Protein AF-0000000078822669 (afdb_homodimer)

Structure (mmCIF, N/CA/C/O backbone):
data_AF-0000000078822669-model_v1
#
loop_
_entity.id
_entity.type
_entity.pdbx_description
1 polymer 'Pyrroline-5-carboxylate reductase'
#
loop_
_atom_site.group_PDB
_atom_site.id
_atom_site.type_symbol
_atom_site.label_atom_id
_atom_site.label_alt_id
_atom_site.label_comp_id
_atom_site.label_asym_id
_atom_site.label_entity_id
_atom_site.label_seq_id
_atom_site.pdbx_PDB_ins_code
_atom_site.Cartn_x
_atom_site.Cartn_y
_atom_site.Cartn_z
_atom_site.occupancy
_atom_site.B_iso_or_equiv
_atom_site.auth_seq_id
_atom_site.auth_comp_id
_atom_site.auth_asym_id
_atom_site.auth_atom_id
_atom_site.pdbx_PDB_model_num
ATOM 1 N N . MET A 1 1 ? 21.281 -19.703 -20.344 1 90.88 1 MET A N 1
ATOM 2 C CA . MET A 1 1 ? 20.016 -20.391 -20.094 1 90.88 1 MET A CA 1
ATOM 3 C C . MET A 1 1 ? 18.938 -19.891 -21.047 1 90.88 1 MET A C 1
ATOM 5 O O . MET A 1 1 ? 18.734 -18.688 -21.203 1 90.88 1 MET A O 1
ATOM 9 N N . LYS A 1 2 ? 18.359 -20.797 -21.844 1 96.5 2 LYS A N 1
ATOM 10 C CA . LYS A 1 2 ? 17.312 -20.469 -22.797 1 96.5 2 LYS A CA 1
ATOM 11 C C . LYS A 1 2 ? 15.93 -20.688 -22.188 1 96.5 2 LYS A C 1
ATOM 13 O O . LYS A 1 2 ? 15.664 -21.75 -21.609 1 96.5 2 LYS A O 1
ATOM 18 N N . ILE A 1 3 ? 15.086 -19.625 -22.312 1 98 3 ILE A N 1
ATOM 19 C CA . ILE A 1 3 ? 13.758 -19.688 -21.703 1 98 3 ILE A CA 1
ATOM 20 C C . ILE A 1 3 ? 12.695 -19.547 -22.797 1 98 3 ILE A C 1
ATOM 22 O O . ILE A 1 3 ? 12.797 -18.688 -23.672 1 98 3 ILE A O 1
ATOM 26 N N . SER A 1 4 ? 11.773 -20.422 -22.766 1 98.12 4 SER A N 1
ATOM 27 C CA . SER A 1 4 ? 10.633 -20.312 -23.672 1 98.12 4 SER A CA 1
ATOM 28 C C . SER A 1 4 ? 9.32 -20.172 -22.906 1 98.12 4 SER A C 1
ATOM 30 O O . SER A 1 4 ? 9.016 -21.016 -22.047 1 98.12 4 SER A O 1
ATOM 32 N N . PHE A 1 5 ? 8.57 -19.141 -23.219 1 98.31 5 PHE A N 1
ATOM 33 C CA . PHE A 1 5 ? 7.23 -18.969 -22.672 1 98.31 5 PHE A CA 1
ATOM 34 C C . PHE A 1 5 ? 6.18 -19.484 -23.656 1 98.31 5 PHE A C 1
ATOM 36 O O . PHE A 1 5 ? 6.285 -19.25 -24.859 1 98.31 5 PHE A O 1
ATOM 43 N N . ILE A 1 6 ? 5.285 -20.234 -23.156 1 98.06 6 ILE A N 1
ATOM 44 C CA . ILE A 1 6 ? 4.105 -20.562 -23.953 1 98.06 6 ILE A CA 1
ATOM 45 C C . ILE A 1 6 ? 2.92 -19.719 -23.484 1 98.06 6 ILE A C 1
ATOM 47 O O . ILE A 1 6 ? 2.379 -19.922 -22.406 1 98.06 6 ILE A O 1
ATOM 51 N N . GLY A 1 7 ? 2.463 -18.844 -24.344 1 96.88 7 GLY A N 1
ATOM 52 C CA . GLY A 1 7 ? 1.544 -17.766 -23.984 1 96.88 7 GLY A CA 1
ATOM 53 C C . GLY A 1 7 ? 2.236 -16.438 -23.734 1 96.88 7 GLY A C 1
ATOM 54 O O . GLY A 1 7 ? 3.145 -16.359 -22.906 1 96.88 7 GLY A O 1
ATOM 55 N N . GLY A 1 8 ? 1.838 -15.461 -24.406 1 96.19 8 GLY A N 1
ATOM 56 C CA . GLY A 1 8 ? 2.43 -14.133 -24.281 1 96.19 8 GLY A CA 1
ATOM 57 C C . GLY A 1 8 ? 1.521 -13.141 -23.578 1 96.19 8 GLY A C 1
ATOM 58 O O . GLY A 1 8 ? 1.47 -11.969 -23.953 1 96.19 8 GLY A O 1
ATOM 59 N N . GLY A 1 9 ? 0.789 -13.617 -22.578 1 93.56 9 GLY A N 1
ATOM 60 C CA . GLY A 1 9 ? -0.145 -12.75 -21.891 1 93.56 9 GLY A CA 1
ATOM 61 C C . GLY A 1 9 ? 0.529 -11.828 -20.891 1 93.56 9 GLY A C 1
ATOM 62 O O . GLY A 1 9 ? 1.743 -11.625 -20.938 1 93.56 9 GLY A O 1
ATOM 63 N N . ASN A 1 10 ? -0.229 -11.258 -19.984 1 91 10 ASN A N 1
ATOM 64 C CA . ASN A 1 10 ? 0.223 -10.211 -19.062 1 91 10 ASN A CA 1
ATOM 65 C C . ASN A 1 10 ? 1.323 -10.727 -18.141 1 91 10 ASN A C 1
ATOM 67 O O . ASN A 1 10 ? 2.307 -10.023 -17.891 1 91 10 ASN A O 1
ATOM 71 N N . MET A 1 11 ? 1.108 -11.914 -17.594 1 94.12 11 MET A N 1
ATOM 72 C CA . MET A 1 11 ? 2.086 -12.414 -16.641 1 94.12 11 MET A CA 1
ATOM 73 C C . MET A 1 11 ? 3.406 -12.75 -17.328 1 94.12 11 MET A C 1
ATOM 75 O O . MET A 1 11 ? 4.48 -12.469 -16.781 1 94.12 11 MET A O 1
ATOM 79 N N . ALA A 1 12 ? 3.312 -13.406 -18.5 1 96.69 12 ALA A N 1
ATOM 80 C CA . ALA A 1 12 ? 4.527 -13.648 -19.281 1 96.69 12 ALA A CA 1
ATOM 81 C C . ALA A 1 12 ? 5.266 -12.336 -19.562 1 96.69 12 ALA A C 1
ATOM 83 O O . ALA A 1 12 ? 6.477 -12.242 -19.344 1 96.69 12 ALA A O 1
ATOM 84 N N . ARG A 1 13 ? 4.539 -11.352 -19.984 1 96.25 13 ARG A N 1
ATOM 85 C CA . ARG A 1 13 ? 5.113 -10.039 -20.297 1 96.25 13 ARG A CA 1
ATOM 86 C C . ARG A 1 13 ? 5.777 -9.438 -19.047 1 96.25 13 ARG A C 1
ATOM 88 O O . ARG A 1 13 ? 6.848 -8.836 -19.141 1 96.25 13 ARG A O 1
ATOM 95 N N . ALA A 1 14 ? 5.156 -9.602 -17.938 1 96 14 ALA A N 1
ATOM 96 C CA . ALA A 1 14 ? 5.684 -9.07 -16.688 1 96 14 ALA A CA 1
ATOM 97 C C . ALA A 1 14 ? 7.027 -9.711 -16.344 1 96 14 ALA A C 1
ATOM 99 O O . ALA A 1 14 ? 7.984 -9.016 -15.992 1 96 14 ALA A O 1
ATOM 100 N N . ILE A 1 15 ? 7.031 -10.984 -16.453 1 97.5 15 ILE A N 1
ATOM 101 C CA . ILE A 1 15 ? 8.25 -11.711 -16.109 1 97.5 15 ILE A CA 1
ATOM 102 C C . ILE A 1 15 ? 9.352 -11.367 -17.109 1 97.5 15 ILE A C 1
ATOM 104 O O . ILE A 1 15 ? 10.484 -11.086 -16.719 1 97.5 15 ILE A O 1
ATOM 108 N N . ILE A 1 16 ? 9.016 -11.344 -18.391 1 97.75 16 ILE A N 1
ATOM 109 C CA . ILE A 1 16 ? 9.969 -11 -19.453 1 97.75 16 ILE A CA 1
ATOM 110 C C . ILE A 1 16 ? 10.492 -9.578 -19.219 1 97.75 16 ILE A C 1
ATOM 112 O O . ILE A 1 16 ? 11.695 -9.336 -19.328 1 97.75 16 ILE A O 1
ATOM 116 N N . GLY A 1 17 ? 9.586 -8.68 -18.969 1 96.81 17 GLY A N 1
ATOM 117 C CA . GLY A 1 17 ? 10.008 -7.32 -18.656 1 96.81 17 GLY A CA 1
ATOM 118 C C . GLY A 1 17 ? 10.984 -7.25 -17.5 1 96.81 17 GLY A C 1
ATOM 119 O O . GLY A 1 17 ? 11.961 -6.496 -17.547 1 96.81 17 GLY A O 1
ATOM 120 N N . GLY A 1 18 ? 10.688 -7.984 -16.422 1 96.94 18 GLY A N 1
ATOM 121 C CA . GLY A 1 18 ? 11.609 -8.055 -15.305 1 96.94 18 GLY A CA 1
ATOM 122 C C . GLY A 1 18 ? 12.984 -8.57 -15.695 1 96.94 18 GLY A C 1
ATOM 123 O O . GLY A 1 18 ? 14 -8.047 -15.242 1 96.94 18 GLY A O 1
ATOM 124 N N . LEU A 1 19 ? 12.992 -9.609 -16.484 1 97.44 19 LEU A N 1
ATOM 125 C CA . LEU A 1 19 ? 14.258 -10.164 -16.969 1 97.44 19 LEU A CA 1
ATOM 126 C C . LEU A 1 19 ? 15.031 -9.125 -17.766 1 97.44 19 LEU A C 1
ATOM 128 O O . LEU A 1 19 ? 16.25 -8.984 -17.609 1 97.44 19 LEU A O 1
ATOM 132 N N . LYS A 1 20 ? 14.32 -8.445 -18.625 1 97.31 20 LYS A N 1
ATOM 133 C CA . LYS A 1 20 ? 14.945 -7.395 -19.422 1 97.31 20 LYS A CA 1
ATOM 134 C C . LYS A 1 20 ? 15.586 -6.332 -18.531 1 97.31 20 LYS A C 1
ATOM 136 O O . LYS A 1 20 ? 16.734 -5.934 -18.75 1 97.31 20 LYS A O 1
ATOM 141 N N . GLN A 1 21 ? 14.93 -5.957 -17.547 1 95.56 21 GLN A N 1
ATOM 142 C CA . GLN A 1 21 ? 15.406 -4.93 -16.641 1 95.56 21 GLN A CA 1
ATOM 143 C C . GLN A 1 21 ? 16.641 -5.402 -15.875 1 95.56 21 GLN A C 1
ATOM 145 O O . GLN A 1 21 ? 17.516 -4.602 -15.547 1 95.56 21 GLN A O 1
ATOM 150 N N . LYS A 1 22 ? 16.672 -6.637 -15.656 1 95.38 22 LYS A N 1
ATOM 151 C CA . LYS A 1 22 ? 17.797 -7.199 -14.914 1 95.38 22 LYS A CA 1
ATOM 152 C C . LYS A 1 22 ? 18.984 -7.48 -15.836 1 95.38 22 LYS A C 1
ATOM 154 O O . LYS A 1 22 ? 20 -8.023 -15.406 1 95.38 22 LYS A O 1
ATOM 159 N N . GLY A 1 23 ? 18.844 -7.254 -17.141 1 95.06 23 GLY A N 1
ATOM 160 C CA . GLY A 1 23 ? 19.938 -7.348 -18.078 1 95.06 23 GLY A CA 1
ATOM 161 C C . GLY A 1 23 ? 20.078 -8.719 -18.719 1 95.06 23 GLY A C 1
ATOM 162 O O . GLY A 1 23 ? 21.125 -9.062 -19.266 1 95.06 23 GLY A O 1
ATOM 163 N N . TYR A 1 24 ? 19.047 -9.477 -18.578 1 95.38 24 TYR A N 1
ATOM 164 C CA . TYR A 1 24 ? 19.078 -10.781 -19.234 1 95.38 24 TYR A CA 1
ATOM 165 C C . TYR A 1 24 ? 19.125 -10.633 -20.75 1 95.38 24 TYR A C 1
ATOM 167 O O . TYR A 1 24 ? 18.547 -9.695 -21.297 1 95.38 24 TYR A O 1
ATOM 175 N N . SER A 1 25 ? 19.844 -11.594 -21.406 1 96.38 25 SER A N 1
ATOM 176 C CA . SER A 1 25 ? 19.891 -11.57 -22.859 1 96.38 25 SER A CA 1
ATOM 177 C C . SER A 1 25 ? 18.547 -11.945 -23.469 1 96.38 25 SER A C 1
ATOM 179 O O . SER A 1 25 ? 18.125 -13.102 -23.375 1 96.38 25 SER A O 1
ATOM 181 N N . MET A 1 26 ? 17.953 -11.031 -24.156 1 97 26 MET A N 1
ATOM 182 C CA . MET A 1 26 ? 16.609 -11.219 -24.703 1 97 26 MET A CA 1
ATOM 183 C C . MET A 1 26 ? 16.641 -12.195 -25.875 1 97 26 MET A C 1
ATOM 185 O O . MET A 1 26 ? 15.617 -12.781 -26.234 1 97 26 MET A O 1
ATOM 189 N N . ALA A 1 27 ? 17.844 -12.461 -26.406 1 95.44 27 ALA A N 1
ATOM 190 C CA . ALA A 1 27 ? 18 -13.406 -27.516 1 95.44 27 ALA A CA 1
ATOM 191 C C . ALA A 1 27 ? 17.781 -14.836 -27.047 1 95.44 27 ALA A C 1
ATOM 193 O O . ALA A 1 27 ? 17.516 -15.727 -27.859 1 95.44 27 ALA A O 1
ATOM 194 N N . THR A 1 28 ? 17.906 -15.008 -25.734 1 96.38 28 THR A N 1
ATOM 195 C CA . THR A 1 28 ? 17.766 -16.359 -25.188 1 96.38 28 THR A CA 1
ATOM 196 C C . THR A 1 28 ? 16.328 -16.609 -24.75 1 96.38 28 THR A C 1
ATOM 198 O O . THR A 1 28 ? 16.031 -17.672 -24.203 1 96.38 28 THR A O 1
ATOM 201 N N . ILE A 1 29 ? 15.43 -15.664 -24.984 1 97.5 29 ILE A N 1
ATOM 202 C CA . ILE A 1 29 ? 14.031 -15.781 -24.594 1 97.5 29 ILE A CA 1
ATOM 203 C C . ILE A 1 29 ? 13.156 -15.906 -25.828 1 97.5 29 ILE A C 1
ATOM 205 O O . ILE A 1 29 ? 13.328 -15.172 -26.812 1 97.5 29 ILE A O 1
ATOM 209 N N . SER A 1 30 ? 12.312 -16.859 -25.859 1 97.5 30 SER A N 1
ATOM 210 C CA . SER A 1 30 ? 11.32 -17 -26.922 1 97.5 30 SER A CA 1
ATOM 211 C C . SER A 1 30 ? 9.914 -17.109 -26.344 1 97.5 30 SER A C 1
ATOM 213 O O . SER A 1 30 ? 9.734 -17.5 -25.188 1 97.5 30 SER A O 1
ATOM 215 N N . VAL A 1 31 ? 8.93 -16.688 -27.125 1 98.06 31 VAL A N 1
ATOM 216 C CA . VAL A 1 31 ? 7.523 -16.781 -26.719 1 98.06 31 VAL A CA 1
ATOM 217 C C . VAL A 1 31 ? 6.723 -17.484 -27.828 1 98.06 31 VAL A C 1
ATOM 219 O O . VAL A 1 31 ? 6.82 -17.109 -29 1 98.06 31 VAL A O 1
ATOM 222 N N . ILE A 1 32 ? 6.059 -18.516 -27.438 1 97.5 32 ILE A N 1
ATOM 223 C CA . ILE A 1 32 ? 5.07 -19.141 -28.312 1 97.5 32 ILE A CA 1
ATOM 224 C C . ILE A 1 32 ? 3.709 -18.484 -28.109 1 97.5 32 ILE A C 1
ATOM 226 O O . ILE A 1 32 ? 3.121 -18.578 -27.016 1 97.5 32 ILE A O 1
ATOM 230 N N . GLU A 1 33 ? 3.225 -17.828 -29.094 1 97.12 33 GLU A N 1
ATOM 231 C CA . GLU A 1 33 ? 1.992 -17.047 -29.031 1 97.12 33 GLU A CA 1
ATOM 232 C C . GLU A 1 33 ? 1.225 -17.141 -30.359 1 97.12 33 GLU A C 1
ATOM 234 O O . GLU A 1 33 ? 1.772 -16.859 -31.422 1 97.12 33 GLU A O 1
ATOM 239 N N . LEU A 1 34 ? -0.08 -17.484 -30.219 1 94.31 34 LEU A N 1
ATOM 240 C CA . LEU A 1 34 ? -0.886 -17.766 -31.406 1 94.31 34 LEU A CA 1
ATOM 241 C C . LEU A 1 34 ? -1.346 -16.453 -32.062 1 94.31 34 LEU A C 1
ATOM 243 O O . LEU A 1 34 ? -1.521 -16.406 -33.281 1 94.31 34 LEU A O 1
ATOM 247 N N . ASP A 1 35 ? -1.599 -15.461 -31.281 1 96.19 35 ASP A N 1
ATOM 248 C CA . ASP A 1 35 ? -2.086 -14.18 -31.781 1 96.19 35 ASP A CA 1
ATOM 249 C C . ASP A 1 35 ? -0.964 -13.398 -32.469 1 96.19 35 ASP A C 1
ATOM 251 O O . ASP A 1 35 ? 0.014 -13.016 -31.812 1 96.19 35 ASP A O 1
ATOM 255 N N . ALA A 1 36 ? -1.156 -13.109 -33.688 1 96.75 36 ALA A N 1
ATOM 256 C CA . ALA A 1 36 ? -0.12 -12.445 -34.469 1 96.75 36 ALA A CA 1
ATOM 257 C C . ALA A 1 36 ? 0.139 -11.031 -33.938 1 96.75 36 ALA A C 1
ATOM 259 O O . ALA A 1 36 ? 1.283 -10.57 -33.938 1 96.75 36 ALA A O 1
ATOM 260 N N . ALA A 1 37 ? -0.929 -10.367 -33.625 1 97.12 37 ALA A N 1
ATOM 261 C CA . ALA A 1 37 ? -0.779 -9.008 -33.094 1 97.12 37 ALA A CA 1
ATOM 262 C C . ALA A 1 37 ? 0.024 -9 -31.812 1 97.12 37 ALA A C 1
ATOM 264 O O . ALA A 1 37 ? 0.873 -8.125 -31.609 1 97.12 37 ALA A O 1
ATOM 265 N N . LYS A 1 38 ? -0.166 -9.945 -30.922 1 96.69 38 LYS A N 1
ATOM 266 C CA . LYS A 1 38 ? 0.576 -10.055 -29.672 1 96.69 38 LYS A CA 1
ATOM 267 C C . LYS A 1 38 ? 2.045 -10.383 -29.922 1 96.69 38 LYS A C 1
ATOM 269 O O . LYS A 1 38 ? 2.93 -9.867 -29.234 1 96.69 38 LYS A O 1
ATOM 274 N N . ARG A 1 39 ? 2.281 -11.266 -30.906 1 97.38 39 ARG A N 1
ATOM 275 C CA . ARG A 1 39 ? 3.664 -11.594 -31.25 1 97.38 39 ARG A CA 1
ATOM 276 C C . ARG A 1 39 ? 4.43 -10.344 -31.672 1 97.38 39 ARG A C 1
ATOM 278 O O . ARG A 1 39 ? 5.566 -10.133 -31.25 1 97.38 39 ARG A O 1
ATOM 285 N N . GLU A 1 40 ? 3.777 -9.547 -32.469 1 97.5 40 GLU A N 1
ATOM 286 C CA . GLU A 1 40 ? 4.402 -8.312 -32.938 1 97.5 40 GLU A CA 1
ATOM 287 C C . GLU A 1 40 ? 4.688 -7.363 -31.781 1 97.5 40 GLU A C 1
ATOM 289 O O . GLU A 1 40 ? 5.773 -6.781 -31.703 1 97.5 40 GLU A O 1
ATOM 294 N N . GLN A 1 41 ? 3.76 -7.254 -30.922 1 97 41 GLN A N 1
ATOM 295 C CA . GLN A 1 41 ? 3.922 -6.375 -29.766 1 97 41 GLN A CA 1
ATOM 296 C C . GLN A 1 41 ? 5.066 -6.852 -28.875 1 97 41 GLN A C 1
ATOM 298 O O . GLN A 1 41 ? 5.855 -6.039 -28.375 1 97 41 GLN A O 1
ATOM 303 N N . LEU A 1 42 ? 5.117 -8.133 -28.641 1 97.56 42 LEU A N 1
ATOM 304 C CA . LEU A 1 42 ? 6.156 -8.727 -27.797 1 97.56 42 LEU A CA 1
ATOM 305 C C . LEU A 1 42 ? 7.539 -8.484 -28.406 1 97.56 42 LEU A C 1
ATOM 307 O O . LEU A 1 42 ? 8.477 -8.109 -27.688 1 97.56 42 LEU A O 1
ATOM 311 N N . THR A 1 43 ? 7.645 -8.711 -29.703 1 97.25 43 THR A N 1
ATOM 312 C CA . THR A 1 43 ? 8.906 -8.516 -30.391 1 97.25 43 THR A CA 1
ATOM 313 C C . THR A 1 43 ? 9.328 -7.051 -30.359 1 97.25 43 THR A C 1
ATOM 315 O O . THR A 1 43 ? 10.492 -6.738 -30.094 1 97.25 43 THR A O 1
ATOM 318 N N . GLU A 1 44 ? 8.383 -6.184 -30.562 1 97.25 44 GLU A N 1
ATOM 319 C CA . GLU A 1 44 ? 8.664 -4.754 -30.578 1 97.25 44 GLU A CA 1
ATOM 320 C C . GLU A 1 44 ? 9.039 -4.25 -29.188 1 97.25 44 GLU A C 1
ATOM 322 O O . GLU A 1 44 ? 9.969 -3.453 -29.031 1 97.25 44 GLU A O 1
ATOM 327 N N . GLU A 1 45 ? 8.367 -4.727 -28.281 1 96.38 45 GLU A N 1
ATOM 328 C CA . GLU A 1 45 ? 8.523 -4.223 -26.906 1 96.38 45 GLU A CA 1
ATOM 329 C C . GLU A 1 45 ? 9.781 -4.777 -26.25 1 96.38 45 GLU A C 1
ATOM 331 O O . GLU A 1 45 ? 10.477 -4.062 -25.531 1 96.38 45 GLU A O 1
ATOM 336 N N . PHE A 1 46 ? 10.07 -6.043 -26.484 1 97.38 46 PHE A N 1
ATOM 337 C CA . PHE A 1 46 ? 11.102 -6.676 -25.672 1 97.38 46 PHE A CA 1
ATOM 338 C C . PHE A 1 46 ? 12.281 -7.098 -26.531 1 97.38 46 PHE A C 1
ATOM 340 O O . PHE A 1 46 ? 13.352 -7.43 -26.016 1 97.38 46 PHE A O 1
ATOM 347 N N . GLY A 1 47 ? 12.141 -7.109 -27.828 1 96.44 47 GLY A N 1
ATOM 348 C CA . GLY A 1 47 ? 13.195 -7.598 -28.703 1 96.44 47 GLY A CA 1
ATOM 349 C C . GLY A 1 47 ? 13.383 -9.102 -28.625 1 96.44 47 GLY A C 1
ATOM 350 O O . GLY A 1 47 ? 14.508 -9.594 -28.75 1 96.44 47 GLY A O 1
ATOM 351 N N . ILE A 1 48 ? 12.32 -9.797 -28.297 1 96.69 48 ILE A N 1
ATOM 352 C CA . ILE A 1 48 ? 12.414 -11.25 -28.141 1 96.69 48 ILE A CA 1
ATOM 353 C C . ILE A 1 48 ? 11.891 -11.945 -29.391 1 96.69 48 ILE A C 1
ATOM 355 O O . ILE A 1 48 ? 11.281 -11.312 -30.25 1 96.69 48 ILE A O 1
ATOM 359 N N . HIS A 1 49 ? 12.219 -13.281 -29.516 1 95.44 49 HIS A N 1
ATOM 360 C CA . HIS A 1 49 ? 11.672 -14.102 -30.594 1 95.44 49 HIS A CA 1
ATOM 361 C C . HIS A 1 49 ? 10.281 -14.617 -30.25 1 95.44 49 HIS A C 1
ATOM 363 O O . HIS A 1 49 ? 10.109 -15.32 -29.25 1 95.44 49 HIS A O 1
ATOM 369 N N . ALA A 1 50 ? 9.305 -14.25 -31 1 97.12 50 ALA A N 1
ATOM 370 C CA . ALA A 1 50 ? 7.945 -14.75 -30.828 1 97.12 50 ALA A CA 1
ATOM 371 C C . ALA A 1 50 ? 7.5 -15.57 -32.031 1 97.12 50 ALA A C 1
ATOM 373 O O . ALA A 1 50 ? 7.738 -15.172 -33.188 1 97.12 50 ALA A O 1
ATOM 374 N N . THR A 1 51 ? 6.934 -16.75 -31.812 1 96.19 51 THR A N 1
ATOM 375 C CA . THR A 1 51 ? 6.523 -17.641 -32.875 1 96.19 51 THR A CA 1
ATOM 376 C C . THR A 1 51 ? 5.219 -18.359 -32.531 1 96.19 51 THR A C 1
ATOM 378 O O . THR A 1 51 ? 4.758 -18.281 -31.375 1 96.19 51 THR A O 1
ATOM 381 N N . GLU A 1 52 ? 4.543 -18.859 -33.531 1 94.81 52 GLU A N 1
ATOM 382 C CA . GLU A 1 52 ? 3.348 -19.656 -33.281 1 94.81 52 GLU A CA 1
ATOM 383 C C . GLU A 1 52 ? 3.672 -21.156 -33.25 1 94.81 52 GLU A C 1
ATOM 385 O O . GLU A 1 52 ? 2.795 -21.984 -33 1 94.81 52 GLU A O 1
ATOM 390 N N . HIS A 1 53 ? 4.914 -21.516 -33.438 1 91.25 53 HIS A N 1
ATOM 391 C CA . HIS A 1 53 ? 5.309 -22.906 -33.594 1 91.25 53 HIS A CA 1
ATOM 392 C C . HIS A 1 53 ? 5.793 -23.5 -32.281 1 91.25 53 HIS A C 1
ATOM 394 O O . HIS A 1 53 ? 6.914 -23.219 -31.859 1 91.25 53 HIS A O 1
ATOM 400 N N . LEU A 1 54 ? 5.145 -24.406 -31.781 1 89.38 54 LEU A N 1
ATOM 401 C CA . LEU A 1 54 ? 5.398 -25.016 -30.484 1 89.38 54 LEU A CA 1
ATOM 402 C C . LEU A 1 54 ? 6.715 -25.781 -30.484 1 89.38 54 LEU A C 1
ATOM 404 O O . LEU A 1 54 ? 7.477 -25.703 -29.516 1 89.38 54 LEU A O 1
ATOM 408 N N . PRO A 1 55 ? 7.137 -26.469 -31.578 1 86.5 55 PRO A N 1
ATOM 409 C CA . PRO A 1 55 ? 8.352 -27.281 -31.547 1 86.5 55 PRO A CA 1
ATOM 410 C C . PRO A 1 55 ? 9.609 -26.469 -31.25 1 86.5 55 PRO A C 1
ATOM 412 O O . PRO A 1 55 ? 10.648 -27.031 -30.922 1 86.5 55 PRO A O 1
ATOM 415 N N . SER A 1 56 ? 9.484 -25.203 -31.281 1 86.25 56 SER A N 1
ATOM 416 C CA . SER A 1 56 ? 10.641 -24.328 -31.031 1 86.25 56 SER A CA 1
ATOM 417 C C . SER A 1 56 ? 11.062 -24.391 -29.578 1 86.25 56 SER A C 1
ATOM 419 O O . SER A 1 56 ? 12.172 -23.969 -29.234 1 86.25 56 SER A O 1
ATOM 421 N N . VAL A 1 57 ? 10.203 -24.891 -28.703 1 91.12 57 VAL A N 1
ATOM 422 C CA . VAL A 1 57 ? 10.492 -24.938 -27.281 1 91.12 57 VAL A CA 1
ATOM 423 C C . VAL A 1 57 ? 11.523 -26.016 -26.984 1 91.12 57 VAL A C 1
ATOM 425 O O . VAL A 1 57 ? 12.117 -26.047 -25.906 1 91.12 57 VAL A O 1
ATOM 428 N N . ALA A 1 58 ? 11.781 -26.922 -27.922 1 89.69 58 ALA A N 1
ATOM 429 C CA . ALA A 1 58 ? 12.625 -28.094 -27.703 1 89.69 58 ALA A CA 1
ATOM 430 C C . ALA A 1 58 ? 14.047 -27.688 -27.328 1 89.69 58 ALA A C 1
ATOM 432 O O . ALA A 1 58 ? 14.773 -28.453 -26.688 1 89.69 58 ALA A O 1
ATOM 433 N N . ASN A 1 59 ? 14.445 -26.516 -27.625 1 90.31 59 ASN A N 1
ATOM 434 C CA . ASN A 1 59 ? 15.812 -26.062 -27.391 1 90.31 59 ASN A CA 1
ATOM 435 C C . ASN A 1 59 ? 15.922 -25.266 -26.094 1 90.31 59 ASN A C 1
ATOM 437 O O . ASN A 1 59 ? 17.016 -24.828 -25.734 1 90.31 59 ASN A O 1
ATOM 441 N N . ALA A 1 60 ? 14.867 -25.125 -25.375 1 96.31 60 ALA A N 1
ATOM 442 C CA . ALA A 1 60 ? 14.859 -24.312 -24.172 1 96.31 60 ALA A CA 1
ATOM 443 C C . ALA A 1 60 ? 15.352 -25.109 -22.953 1 96.31 60 ALA A C 1
ATOM 445 O O . ALA A 1 60 ? 15.266 -26.328 -22.953 1 96.31 60 ALA A O 1
ATOM 446 N N . ASP A 1 61 ? 15.953 -24.406 -22 1 97.56 61 ASP A N 1
ATOM 447 C CA . ASP A 1 61 ? 16.266 -24.984 -20.703 1 97.56 61 ASP A CA 1
ATOM 448 C C . ASP A 1 61 ? 15.07 -24.953 -19.766 1 97.56 61 ASP A C 1
ATOM 450 O O . ASP A 1 61 ? 14.875 -25.859 -18.953 1 97.56 61 ASP A O 1
ATOM 454 N N . ILE A 1 62 ? 14.32 -23.906 -19.859 1 98.38 62 ILE A N 1
ATOM 455 C CA . ILE A 1 62 ? 13.117 -23.688 -19.047 1 98.38 62 ILE A CA 1
ATOM 456 C C . ILE A 1 62 ? 11.93 -23.406 -19.969 1 98.38 62 ILE A C 1
ATOM 458 O O . ILE A 1 62 ? 12.039 -22.625 -20.922 1 98.38 62 ILE A O 1
ATOM 462 N N . ILE A 1 63 ? 10.859 -24.062 -19.719 1 98.56 63 ILE A N 1
ATOM 463 C CA . ILE A 1 63 ? 9.594 -23.797 -20.375 1 98.56 63 ILE A CA 1
ATOM 464 C C . ILE A 1 63 ? 8.578 -23.281 -19.359 1 98.56 63 ILE A C 1
ATOM 466 O O . ILE A 1 63 ? 8.273 -23.953 -18.375 1 98.56 63 ILE A O 1
ATOM 470 N N . VAL A 1 64 ? 8.086 -22.062 -19.578 1 98.62 64 VAL A N 1
ATOM 471 C CA . VAL A 1 64 ? 7.078 -21.469 -18.703 1 98.62 64 VAL A CA 1
ATOM 472 C C . VAL A 1 64 ? 5.699 -21.578 -19.359 1 98.62 64 VAL A C 1
ATOM 474 O O . VAL A 1 64 ? 5.461 -21.031 -20.438 1 98.62 64 VAL A O 1
ATOM 477 N N . LEU A 1 65 ? 4.859 -22.297 -18.703 1 98.38 65 LEU A N 1
ATOM 478 C CA . LEU A 1 65 ? 3.477 -22.406 -19.156 1 98.38 65 LEU A CA 1
ATOM 479 C C . LEU A 1 65 ? 2.646 -21.234 -18.672 1 98.38 65 LEU A C 1
ATOM 481 O O . LEU A 1 65 ? 2.154 -21.25 -17.531 1 98.38 65 LEU A O 1
ATOM 485 N N . ALA A 1 66 ? 2.443 -20.266 -19.531 1 97.12 66 ALA A N 1
ATOM 486 C CA . ALA A 1 66 ? 1.746 -19.016 -19.203 1 97.12 66 ALA A CA 1
ATOM 487 C C . ALA A 1 66 ? 0.434 -18.906 -19.969 1 97.12 66 ALA A C 1
ATOM 489 O O . ALA A 1 66 ? 0.149 -17.875 -20.578 1 97.12 66 ALA A O 1
ATOM 490 N N . VAL A 1 67 ? -0.352 -19.969 -19.953 1 95.12 67 VAL A N 1
ATOM 491 C CA . VAL A 1 67 ? -1.662 -20.016 -20.594 1 95.12 67 VAL A CA 1
ATOM 492 C C . VAL A 1 67 ? -2.752 -20.172 -19.531 1 95.12 67 VAL A C 1
ATOM 494 O O . VAL A 1 67 ? -2.457 -20.453 -18.359 1 95.12 67 VAL A O 1
ATOM 497 N N . LYS A 1 68 ? -3.977 -20.016 -19.938 1 90.06 68 LYS A N 1
ATOM 498 C CA . LYS A 1 68 ? -5.102 -20.203 -19.016 1 90.06 68 LYS A CA 1
ATOM 499 C C . LYS A 1 68 ? -5.195 -21.656 -18.562 1 90.06 68 LYS A C 1
ATOM 501 O O . LYS A 1 68 ? -4.891 -22.578 -19.344 1 90.06 68 LYS A O 1
ATOM 506 N N . PRO A 1 69 ? -5.656 -21.812 -17.406 1 93.19 69 PRO A N 1
ATOM 507 C CA . PRO A 1 69 ? -5.738 -23.172 -16.875 1 93.19 69 PRO A CA 1
ATOM 508 C C . PRO A 1 69 ? -6.555 -24.094 -17.766 1 93.19 69 PRO A C 1
ATOM 510 O O . PRO A 1 69 ? -6.188 -25.266 -17.938 1 93.19 69 PRO A O 1
ATOM 513 N N . GLN A 1 70 ? -7.551 -23.578 -18.406 1 91.06 70 GLN A N 1
ATOM 514 C CA . GLN A 1 70 ? -8.453 -24.391 -19.203 1 91.06 70 GLN A CA 1
ATOM 515 C C . GLN A 1 70 ? -7.766 -24.891 -20.469 1 91.06 70 GLN A C 1
ATOM 517 O O . GLN A 1 70 ? -8.234 -25.828 -21.109 1 91.06 70 GLN A O 1
ATOM 522 N N . GLN A 1 71 ? -6.672 -24.328 -20.812 1 93.5 71 GLN A N 1
ATOM 523 C CA . GLN A 1 71 ? -5.969 -24.656 -22.047 1 93.5 71 GLN A CA 1
ATOM 524 C C . GLN A 1 71 ? -4.781 -25.578 -21.766 1 93.5 71 GLN A C 1
ATOM 526 O O . GLN A 1 71 ? -4.145 -26.078 -22.703 1 93.5 71 GLN A O 1
ATOM 531 N N . LEU A 1 72 ? -4.484 -25.844 -20.578 1 95.75 72 LEU A N 1
ATOM 532 C CA . LEU A 1 72 ? -3.207 -26.422 -20.188 1 95.75 72 LEU A CA 1
ATOM 533 C C . LEU A 1 72 ? -3.156 -27.906 -20.547 1 95.75 72 LEU A C 1
ATOM 535 O O . LEU A 1 72 ? -2.115 -28.406 -20.984 1 95.75 72 LEU A O 1
ATOM 539 N N . ARG A 1 73 ? -4.266 -28.609 -20.391 1 96.12 73 ARG A N 1
ATOM 540 C CA . ARG A 1 73 ? -4.258 -30.047 -20.641 1 96.12 73 ARG A CA 1
ATOM 541 C C . ARG A 1 73 ? -3.861 -30.344 -22.078 1 96.12 73 ARG A C 1
ATOM 543 O O . ARG A 1 73 ? -2.908 -31.094 -22.328 1 96.12 73 ARG A O 1
ATOM 550 N N . ASP A 1 74 ? -4.605 -29.781 -23.031 1 95.81 74 ASP A N 1
ATOM 551 C CA . ASP A 1 74 ? -4.328 -30.031 -24.438 1 95.81 74 ASP A CA 1
ATOM 552 C C . ASP A 1 74 ? -2.906 -29.609 -24.812 1 95.81 74 ASP A C 1
ATOM 554 O O . ASP A 1 74 ? -2.209 -30.312 -25.531 1 95.81 74 ASP A O 1
ATOM 558 N N . LEU A 1 75 ? -2.506 -28.484 -24.312 1 96.56 75 LEU A N 1
ATOM 559 C CA . LEU A 1 75 ? -1.152 -28 -24.547 1 96.56 75 LEU A CA 1
ATOM 560 C C . LEU A 1 75 ? -0.119 -28.984 -24.016 1 96.56 75 LEU A C 1
ATOM 562 O O . LEU A 1 75 ? 0.858 -29.297 -24.703 1 96.56 75 LEU A O 1
ATOM 566 N N . ALA A 1 76 ? -0.334 -29.453 -22.812 1 97.44 76 ALA A N 1
ATOM 567 C CA . ALA A 1 76 ? 0.619 -30.344 -22.156 1 97.44 76 ALA A CA 1
ATOM 568 C C . ALA A 1 76 ? 0.761 -31.656 -22.906 1 97.44 76 ALA A C 1
ATOM 570 O O . ALA A 1 76 ? 1.871 -32.156 -23.078 1 97.44 76 ALA A O 1
ATOM 571 N N . ILE A 1 77 ? -0.354 -32.188 -23.344 1 96.44 77 ILE A N 1
ATOM 572 C CA . ILE A 1 77 ? -0.336 -33.469 -24.078 1 96.44 77 ILE A CA 1
ATOM 573 C C . ILE A 1 77 ? 0.538 -33.312 -25.328 1 96.44 77 ILE A C 1
ATOM 575 O O . ILE A 1 77 ? 1.368 -34.188 -25.609 1 96.44 77 ILE A O 1
ATOM 579 N N . PHE A 1 78 ? 0.387 -32.219 -25.984 1 95.12 78 PHE A N 1
ATOM 580 C CA . PHE A 1 78 ? 1.17 -31.969 -27.188 1 95.12 78 PHE A CA 1
ATOM 581 C C . PHE A 1 78 ? 2.627 -31.688 -26.844 1 95.12 78 PHE A C 1
ATOM 583 O O . PHE A 1 78 ? 3.535 -32.125 -27.547 1 95.12 78 PHE A O 1
ATOM 590 N N . LEU A 1 79 ? 2.885 -31.062 -25.797 1 96.81 79 LEU A N 1
ATOM 591 C CA . LEU A 1 79 ? 4.207 -30.609 -25.359 1 96.81 79 LEU A CA 1
ATOM 592 C C . LEU A 1 79 ? 5.062 -31.797 -24.922 1 96.81 79 LEU A C 1
ATOM 594 O O . LEU A 1 79 ? 6.289 -31.734 -24.984 1 96.81 79 LEU A O 1
ATOM 598 N N . ALA A 1 80 ? 4.438 -32.875 -24.484 1 96.88 80 ALA A N 1
ATOM 599 C CA . ALA A 1 80 ? 5.102 -34 -23.828 1 96.88 80 ALA A CA 1
ATOM 600 C C . ALA A 1 80 ? 6.211 -34.562 -24.719 1 96.88 80 ALA A C 1
ATOM 602 O O . ALA A 1 80 ? 7.277 -34.938 -24.219 1 96.88 80 ALA A O 1
ATOM 603 N N . SER A 1 81 ? 5.961 -34.594 -26.016 1 94.75 81 SER A N 1
ATOM 604 C CA . SER A 1 81 ? 6.891 -35.25 -26.922 1 94.75 81 SER A CA 1
ATOM 605 C C . SER A 1 81 ? 8.156 -34.406 -27.109 1 94.75 81 SER A C 1
ATOM 607 O O . SER A 1 81 ? 9.156 -34.906 -27.641 1 94.75 81 SER A O 1
ATOM 609 N N . PHE A 1 82 ? 8.109 -33.156 -26.719 1 94.38 82 PHE A N 1
ATOM 610 C CA . PHE A 1 82 ? 9.234 -32.281 -26.922 1 94.38 82 PHE A CA 1
ATOM 611 C C . PHE A 1 82 ? 10.086 -32.156 -25.672 1 94.38 82 PHE A C 1
ATOM 613 O O . PHE A 1 82 ? 11.148 -31.531 -25.688 1 94.38 82 PHE A O 1
ATOM 620 N N . LEU A 1 83 ? 9.641 -32.75 -24.578 1 95.81 83 LEU A N 1
ATOM 621 C CA . LEU A 1 83 ? 10.336 -32.625 -23.312 1 95.81 83 LEU A CA 1
ATOM 622 C C . LEU A 1 83 ? 11.43 -33.688 -23.172 1 95.81 83 LEU A C 1
ATOM 624 O O . LEU A 1 83 ? 11.25 -34.812 -23.578 1 95.81 83 LEU A O 1
ATOM 628 N N . ASN A 1 84 ? 12.508 -33.281 -22.719 1 92.44 84 ASN A N 1
ATOM 629 C CA . ASN A 1 84 ? 13.625 -34.156 -22.391 1 92.44 84 ASN A CA 1
ATOM 630 C C . ASN A 1 84 ? 14.227 -33.812 -21.031 1 92.44 84 ASN A C 1
ATOM 632 O O . ASN A 1 84 ? 13.875 -34.438 -20.016 1 92.44 84 ASN A O 1
ATOM 636 N N . GLN A 1 85 ? 14.914 -32.688 -20.844 1 93.12 85 GLN A N 1
ATOM 637 C CA . GLN A 1 85 ? 15.555 -32.312 -19.594 1 93.12 85 GLN A CA 1
ATOM 638 C C . GLN A 1 85 ? 15.133 -30.922 -19.172 1 93.12 85 GLN A C 1
ATOM 640 O O . GLN A 1 85 ? 15.68 -30.359 -18.203 1 93.12 85 GLN A O 1
ATOM 645 N N . GLN A 1 86 ? 14.164 -30.406 -19.797 1 97.25 86 GLN A N 1
ATOM 646 C CA . GLN A 1 86 ? 13.75 -29.031 -19.531 1 97.25 86 GLN A CA 1
ATOM 647 C C . GLN A 1 86 ? 13.102 -28.922 -18.141 1 97.25 86 GLN A C 1
ATOM 649 O O . GLN A 1 86 ? 12.492 -29.875 -17.656 1 97.25 86 GLN A O 1
ATOM 654 N N . LEU A 1 87 ? 13.281 -27.812 -17.484 1 98.56 87 LEU A N 1
ATOM 655 C CA . LEU A 1 87 ? 12.422 -27.438 -16.375 1 98.56 87 LEU A CA 1
ATOM 656 C C . LEU A 1 87 ? 11.102 -26.859 -16.875 1 98.56 87 LEU A C 1
ATOM 658 O O . LEU A 1 87 ? 11.102 -25.953 -17.703 1 98.56 87 LEU A O 1
ATOM 662 N N . VAL A 1 88 ? 9.992 -27.406 -16.391 1 98.75 88 VAL A N 1
ATOM 663 C CA . VAL A 1 88 ? 8.672 -26.875 -16.734 1 98.75 88 VAL A CA 1
ATOM 664 C C . VAL A 1 88 ? 8.117 -26.094 -15.547 1 98.75 88 VAL A C 1
ATOM 666 O O . VAL A 1 88 ? 8.016 -26.609 -14.438 1 98.75 88 VAL A O 1
ATOM 669 N N . ILE A 1 89 ? 7.812 -24.781 -15.75 1 98.81 89 ILE A N 1
ATOM 670 C CA . ILE A 1 89 ? 7.199 -23.938 -14.742 1 98.81 89 ILE A CA 1
ATOM 671 C C . ILE A 1 89 ? 5.773 -23.578 -15.164 1 98.81 89 ILE A C 1
ATOM 673 O O . ILE A 1 89 ? 5.555 -23.016 -16.234 1 98.81 89 ILE A O 1
ATOM 677 N N . SER A 1 90 ? 4.848 -23.922 -14.383 1 98.44 90 SER A N 1
ATOM 678 C CA . SER A 1 90 ? 3.465 -23.547 -14.648 1 98.44 90 SER A CA 1
ATOM 679 C C . SER A 1 90 ? 3.016 -22.406 -13.75 1 98.44 90 SER A C 1
ATOM 681 O O . SER A 1 90 ? 3.178 -22.469 -12.531 1 98.44 90 SER A O 1
ATOM 683 N N . ILE A 1 91 ? 2.426 -21.359 -14.305 1 96.5 91 ILE A N 1
ATOM 684 C CA . ILE A 1 91 ? 1.881 -20.266 -13.508 1 96.5 91 ILE A CA 1
ATOM 685 C C . ILE A 1 91 ? 0.357 -20.25 -13.617 1 96.5 91 ILE A C 1
ATOM 687 O O . ILE A 1 91 ? -0.282 -19.234 -13.375 1 96.5 91 ILE A O 1
ATOM 691 N N . ALA A 1 92 ? -0.22 -21.422 -14.07 1 92.5 92 ALA A N 1
ATOM 692 C CA . ALA A 1 92 ? -1.67 -21.547 -14.188 1 92.5 92 ALA A CA 1
ATOM 693 C C . ALA A 1 92 ? -2.303 -21.828 -12.82 1 92.5 92 ALA A C 1
ATOM 695 O O . ALA A 1 92 ? -1.835 -22.688 -12.07 1 92.5 92 ALA A O 1
ATOM 696 N N . ALA A 1 93 ? -3.398 -21.109 -12.562 1 89.19 93 ALA A N 1
ATOM 697 C CA . ALA A 1 93 ? -4.094 -21.266 -11.289 1 89.19 93 ALA A CA 1
ATOM 698 C C . ALA A 1 93 ? -4.805 -22.609 -11.203 1 89.19 93 ALA A C 1
ATOM 700 O O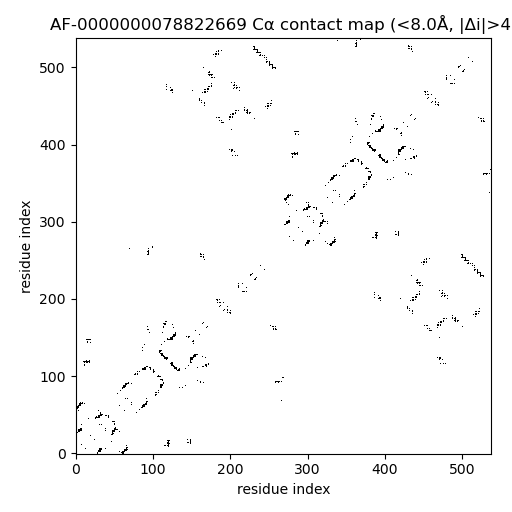 . ALA A 1 93 ? -5.418 -23.062 -12.18 1 89.19 93 ALA A O 1
ATOM 701 N N . GLY A 1 94 ? -4.586 -23.297 -10.125 1 91 94 GLY A N 1
ATOM 702 C CA . GLY A 1 94 ? -5.457 -24.391 -9.766 1 91 94 GLY A CA 1
ATOM 703 C C . GLY A 1 94 ? -4.938 -25.75 -10.227 1 91 94 GLY A C 1
ATOM 704 O O . GLY A 1 94 ? -5.363 -26.781 -9.727 1 91 94 GLY A O 1
ATOM 705 N N . ILE A 1 95 ? -4.023 -25.859 -11.211 1 94.62 95 ILE A N 1
ATOM 706 C CA . ILE A 1 95 ? -3.611 -27.125 -11.781 1 94.62 95 ILE A CA 1
ATOM 707 C C . ILE A 1 95 ? -2.467 -27.719 -10.961 1 94.62 95 ILE A C 1
ATOM 709 O O . ILE A 1 95 ? -1.355 -27.188 -10.961 1 94.62 95 ILE A O 1
ATOM 713 N N . PRO A 1 96 ? -2.662 -28.828 -10.336 1 96.12 96 PRO A N 1
ATOM 714 C CA . PRO A 1 96 ? -1.601 -29.438 -9.531 1 96.12 96 PRO A CA 1
ATOM 715 C C . PRO A 1 96 ? -0.489 -30.047 -10.383 1 96.12 96 PRO A C 1
ATOM 717 O O . PRO A 1 96 ? -0.717 -30.406 -11.539 1 96.12 96 PRO A O 1
ATOM 720 N N . CYS A 1 97 ? 0.64 -30.219 -9.789 1 97.44 97 CYS A N 1
ATOM 721 C CA . CYS A 1 97 ? 1.787 -30.828 -10.453 1 97.44 97 CYS A CA 1
ATOM 722 C C . CYS A 1 97 ? 1.461 -32.25 -10.922 1 97.44 97 CYS A C 1
ATOM 724 O O . CYS A 1 97 ? 1.893 -32.656 -12 1 97.44 97 CYS A O 1
ATOM 726 N N . ALA A 1 98 ? 0.709 -32.938 -10.125 1 96.81 98 ALA A N 1
ATOM 727 C CA . ALA A 1 98 ? 0.388 -34.312 -10.461 1 96.81 98 ALA A CA 1
ATOM 728 C C . ALA A 1 98 ? -0.423 -34.406 -11.75 1 96.81 98 ALA A C 1
ATOM 730 O O . ALA A 1 98 ? -0.181 -35.281 -12.594 1 96.81 98 ALA A O 1
ATOM 731 N N . ALA A 1 99 ? -1.397 -33.562 -11.867 1 96.81 99 ALA A N 1
ATOM 732 C CA . ALA A 1 99 ? -2.197 -33.5 -13.086 1 96.81 99 ALA A CA 1
ATOM 733 C C . ALA A 1 99 ? -1.336 -33.156 -14.297 1 96.81 99 ALA A C 1
ATOM 735 O O . ALA A 1 99 ? -1.416 -33.812 -15.336 1 96.81 99 ALA A O 1
ATOM 736 N N . LEU A 1 100 ? -0.545 -32.156 -14.148 1 97.75 100 LEU A N 1
ATOM 737 C CA . LEU A 1 100 ? 0.333 -31.703 -15.234 1 97.75 100 LEU A CA 1
ATOM 738 C C . LEU A 1 100 ? 1.309 -32.812 -15.617 1 97.75 100 LEU A C 1
ATOM 740 O O . LEU A 1 100 ? 1.543 -33.062 -16.797 1 97.75 100 LEU A O 1
ATOM 744 N N . SER A 1 101 ? 1.852 -33.438 -14.602 1 98.06 101 SER A N 1
ATOM 745 C CA . SER A 1 101 ? 2.758 -34.562 -14.844 1 98.06 101 SER A CA 1
ATOM 746 C C . SER A 1 101 ? 2.074 -35.656 -15.648 1 98.06 101 SER A C 1
ATOM 748 O O . SER A 1 101 ? 2.656 -36.219 -16.594 1 98.06 101 SER A O 1
ATOM 750 N N . ARG A 1 102 ? 0.832 -35.969 -15.297 1 97.5 102 ARG A N 1
ATOM 751 C CA . ARG A 1 102 ? 0.075 -36.969 -16.031 1 97.5 102 ARG A CA 1
ATOM 752 C C . ARG A 1 102 ? -0.096 -36.594 -17.484 1 97.5 102 ARG A C 1
ATOM 754 O O . ARG A 1 102 ? 0.119 -37.406 -18.391 1 97.5 102 ARG A O 1
ATOM 761 N N . TRP A 1 103 ? -0.453 -35.375 -17.703 1 97.81 103 TRP A N 1
ATOM 762 C CA . TRP A 1 103 ? -0.683 -34.875 -19.062 1 97.81 103 TRP A CA 1
ATOM 763 C C . TRP A 1 103 ? 0.623 -34.812 -19.844 1 97.81 103 TRP A C 1
ATOM 765 O O . TRP A 1 103 ? 0.624 -34.969 -21.078 1 97.81 103 TRP A O 1
ATOM 775 N N . LEU A 1 104 ? 1.726 -34.656 -19.141 1 97.88 104 LEU A N 1
ATOM 776 C CA . LEU A 1 104 ? 3.051 -34.594 -19.75 1 97.88 104 LEU A CA 1
ATOM 777 C C . LEU A 1 104 ? 3.699 -35.969 -19.812 1 97.88 104 LEU A C 1
ATOM 779 O O . LEU A 1 104 ? 4.926 -36.094 -19.844 1 97.88 104 LEU A O 1
ATOM 783 N N . ASN A 1 105 ? 2.91 -37 -19.719 1 97.31 105 ASN A N 1
ATOM 784 C CA . ASN A 1 105 ? 3.33 -38.406 -19.844 1 97.31 105 ASN A CA 1
ATOM 785 C C . ASN A 1 105 ? 4.32 -38.781 -18.75 1 97.31 105 ASN A C 1
ATOM 787 O O . ASN A 1 105 ? 5.367 -39.375 -19.031 1 97.31 105 ASN A O 1
ATOM 791 N N . GLY A 1 106 ? 4.039 -38.281 -17.516 1 97.19 106 GLY A N 1
ATOM 792 C CA . GLY A 1 106 ? 4.812 -38.688 -16.344 1 97.19 106 GLY A CA 1
ATOM 793 C C . GLY A 1 106 ? 6.02 -37.812 -16.094 1 97.19 106 GLY A C 1
ATOM 794 O O . GLY A 1 106 ? 6.824 -38.094 -15.211 1 97.19 106 GLY A O 1
ATOM 795 N N . TYR A 1 107 ? 6.23 -36.781 -16.875 1 97.56 107 TYR A N 1
ATOM 796 C CA . TYR A 1 107 ? 7.344 -35.844 -16.672 1 97.56 107 TYR A CA 1
ATOM 797 C C . TYR A 1 107 ? 7.344 -35.281 -15.258 1 97.56 107 TYR A C 1
ATOM 799 O O . TYR A 1 107 ? 6.285 -35 -14.703 1 97.56 107 TYR A O 1
ATOM 807 N N . ARG A 1 108 ? 8.531 -35.031 -14.641 1 96.62 108 ARG A N 1
ATOM 808 C CA . ARG A 1 108 ? 8.531 -34.812 -13.195 1 96.62 108 ARG A CA 1
ATOM 809 C C . ARG A 1 108 ? 9.266 -33.531 -12.836 1 96.62 108 ARG A C 1
ATOM 811 O O . ARG A 1 108 ? 9.156 -33.031 -11.711 1 96.62 108 ARG A O 1
ATOM 818 N N . ALA A 1 109 ? 10.047 -32.938 -13.75 1 98.25 109 ALA A N 1
ATOM 819 C CA . ALA A 1 109 ? 10.742 -31.688 -13.469 1 98.25 109 ALA A CA 1
ATOM 820 C C . ALA A 1 109 ? 9.805 -30.5 -13.625 1 98.25 109 ALA A C 1
ATOM 822 O O . ALA A 1 109 ? 9.953 -29.703 -14.562 1 98.25 109 ALA A O 1
ATOM 823 N N . ILE A 1 110 ? 8.883 -30.344 -12.641 1 98.75 110 ILE A N 1
ATOM 824 C CA . ILE A 1 110 ? 7.801 -29.375 -12.711 1 98.75 110 ILE A CA 1
ATOM 825 C C . ILE A 1 110 ? 7.832 -28.469 -11.477 1 98.75 110 ILE A C 1
ATOM 827 O O . ILE A 1 110 ? 7.895 -28.969 -10.352 1 98.75 110 ILE A O 1
ATOM 831 N N . VAL A 1 111 ? 7.875 -27.188 -11.664 1 98.81 111 VAL A N 1
ATOM 832 C CA . VAL A 1 111 ? 7.652 -26.203 -10.609 1 98.81 111 VAL A CA 1
ATOM 833 C C . VAL A 1 111 ? 6.297 -25.531 -10.82 1 98.81 111 VAL A C 1
ATOM 835 O O . VAL A 1 111 ? 5.984 -25.078 -11.922 1 98.81 111 VAL A O 1
ATOM 838 N N . ARG A 1 112 ? 5.453 -25.562 -9.82 1 98.38 112 ARG A N 1
ATOM 839 C CA . ARG A 1 112 ? 4.219 -24.781 -9.805 1 98.38 112 ARG A CA 1
ATOM 840 C C . ARG A 1 112 ? 4.438 -23.422 -9.141 1 98.38 112 ARG A C 1
ATOM 842 O O . ARG A 1 112 ? 4.961 -23.359 -8.023 1 98.38 112 ARG A O 1
ATOM 849 N N . ALA A 1 113 ? 4.098 -22.344 -9.859 1 98.31 113 ALA A N 1
ATOM 850 C CA . ALA A 1 113 ? 4.309 -20.984 -9.352 1 98.31 113 ALA A CA 1
ATOM 851 C C . ALA A 1 113 ? 3.027 -20.156 -9.453 1 98.31 113 ALA A C 1
ATOM 853 O O . ALA A 1 113 ? 2.223 -20.359 -10.359 1 98.31 113 ALA A O 1
ATOM 854 N N . MET A 1 114 ? 2.846 -19.344 -8.461 1 97.94 114 MET A N 1
ATOM 855 C CA . MET A 1 114 ? 1.721 -18.406 -8.469 1 97.94 114 MET A CA 1
ATOM 856 C C . MET A 1 114 ? 2.201 -16.969 -8.281 1 97.94 114 MET A C 1
ATOM 858 O O . MET A 1 114 ? 2.314 -16.5 -7.152 1 97.94 114 MET A O 1
ATOM 862 N N . PRO A 1 115 ? 2.459 -16.266 -9.391 1 97.88 115 PRO A N 1
ATOM 863 C CA . PRO A 1 115 ? 2.781 -14.828 -9.312 1 97.88 115 PRO A CA 1
ATOM 864 C C . PRO A 1 115 ? 1.54 -13.953 -9.164 1 97.88 115 PRO A C 1
ATOM 866 O O . PRO A 1 115 ? 0.419 -14.469 -9.102 1 97.88 115 PRO A O 1
ATOM 869 N N . ASN A 1 116 ? 1.753 -12.664 -8.945 1 97.44 116 ASN A N 1
ATOM 870 C CA . ASN A 1 116 ? 0.643 -11.719 -8.898 1 97.44 116 ASN A CA 1
ATOM 871 C C . ASN A 1 116 ? 0.915 -10.492 -9.758 1 97.44 116 ASN A C 1
ATOM 873 O O . ASN A 1 116 ? 2.033 -10.305 -10.242 1 97.44 116 ASN A O 1
ATOM 877 N N . THR A 1 117 ? -0.027 -9.711 -10.062 1 96.19 117 THR A N 1
ATOM 878 C CA . THR A 1 117 ? -0.023 -8.695 -11.117 1 96.19 117 THR A CA 1
ATOM 879 C C . THR A 1 117 ? 1.02 -7.621 -10.828 1 96.19 117 THR A C 1
ATOM 881 O O . THR A 1 117 ? 1.586 -7.035 -11.758 1 96.19 117 THR A O 1
ATOM 884 N N . PRO A 1 118 ? 1.34 -7.324 -9.594 1 98.31 118 PRO A N 1
ATOM 885 C CA . PRO A 1 118 ? 2.379 -6.312 -9.391 1 98.31 118 PRO A CA 1
ATOM 886 C C . PRO A 1 118 ? 3.727 -6.727 -9.969 1 98.31 118 PRO A C 1
ATOM 888 O O . PRO A 1 118 ? 4.645 -5.906 -10.055 1 98.31 118 PRO A O 1
ATOM 891 N N . ALA A 1 119 ? 3.822 -7.984 -10.391 1 97.75 119 ALA A N 1
ATOM 892 C CA . ALA A 1 119 ? 4.984 -8.438 -11.156 1 97.75 119 ALA A CA 1
ATOM 893 C C . ALA A 1 119 ? 5.238 -7.535 -12.359 1 97.75 119 ALA A C 1
ATOM 895 O O . ALA A 1 119 ? 6.379 -7.398 -12.812 1 97.75 119 ALA A O 1
A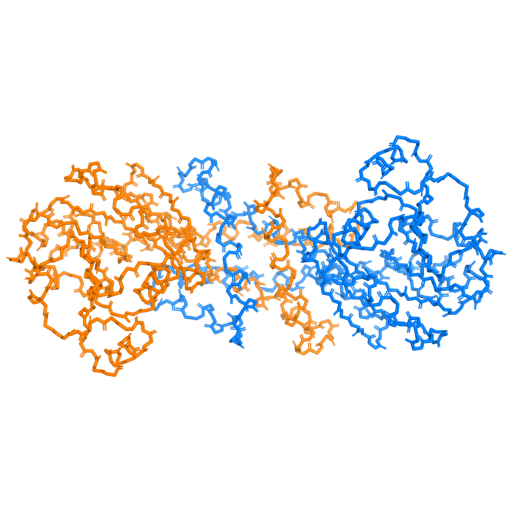TOM 896 N N . GLN A 1 120 ? 4.23 -6.859 -12.82 1 96.06 120 GLN A N 1
ATOM 897 C CA . GLN A 1 120 ? 4.297 -6 -14 1 96.06 120 GLN A CA 1
ATOM 898 C C . GLN A 1 120 ? 5.285 -4.855 -13.781 1 96.06 120 GLN A C 1
ATOM 900 O O . GLN A 1 120 ? 5.809 -4.293 -14.75 1 96.06 120 GLN A O 1
ATOM 905 N N . ILE A 1 121 ? 5.531 -4.52 -12.492 1 97.06 121 ILE A N 1
ATOM 906 C CA . ILE A 1 121 ? 6.461 -3.438 -12.188 1 97.06 121 ILE A CA 1
ATOM 907 C C . ILE A 1 121 ? 7.555 -3.943 -11.25 1 97.06 121 ILE A C 1
ATOM 909 O O . ILE A 1 121 ? 8.102 -3.178 -10.445 1 97.06 121 ILE A O 1
ATOM 913 N N . GLN A 1 122 ? 7.746 -5.215 -11.227 1 96.88 122 GLN A N 1
ATOM 914 C CA . GLN A 1 122 ? 8.852 -5.918 -10.578 1 96.88 122 GLN A CA 1
ATOM 915 C C . GLN A 1 122 ? 8.75 -5.824 -9.062 1 96.88 122 GLN A C 1
ATOM 917 O O . GLN A 1 122 ? 9.766 -5.832 -8.367 1 96.88 122 GLN A O 1
ATOM 922 N N . VAL A 1 123 ? 7.496 -5.609 -8.531 1 97.81 123 VAL A N 1
ATOM 923 C CA . VAL A 1 123 ? 7.309 -5.582 -7.09 1 97.81 123 VAL A CA 1
ATOM 924 C C . VAL A 1 123 ? 6.258 -6.613 -6.684 1 97.81 123 VAL A C 1
ATOM 926 O O . VAL A 1 123 ? 5.473 -6.383 -5.762 1 97.81 123 VAL A O 1
ATOM 929 N N . GLY A 1 124 ? 6.168 -7.648 -7.453 1 98.06 124 GLY A N 1
ATOM 930 C CA . GLY A 1 124 ? 5.258 -8.742 -7.145 1 98.06 124 GLY A CA 1
ATOM 931 C C . GLY A 1 124 ? 5.816 -9.719 -6.129 1 98.06 124 GLY A C 1
ATOM 932 O O . GLY A 1 124 ? 6.883 -9.484 -5.555 1 98.06 124 GLY A O 1
ATOM 933 N N . ILE A 1 125 ? 5.062 -10.711 -5.848 1 98.62 125 ILE A N 1
ATOM 934 C CA . ILE A 1 125 ? 5.488 -11.867 -5.07 1 98.62 125 ILE A CA 1
ATOM 935 C C . ILE A 1 125 ? 4.949 -13.141 -5.703 1 98.62 125 ILE A C 1
ATOM 937 O O . ILE A 1 125 ? 3.807 -13.18 -6.172 1 98.62 125 ILE A O 1
ATOM 941 N N . SER A 1 126 ? 5.801 -14.148 -5.77 1 98.5 126 SER A N 1
ATOM 942 C CA . SER A 1 126 ? 5.438 -15.438 -6.352 1 98.5 126 SER A CA 1
ATOM 943 C C . SER A 1 126 ? 5.641 -16.562 -5.348 1 98.5 126 SER A C 1
ATOM 945 O O . SER A 1 126 ? 6.727 -16.719 -4.785 1 98.5 126 SER A O 1
ATOM 947 N N . GLY A 1 127 ? 4.574 -17.312 -5.09 1 98.56 127 GLY A N 1
ATOM 948 C CA . GLY A 1 127 ? 4.742 -18.594 -4.41 1 98.56 127 GLY A CA 1
ATOM 949 C C . GLY A 1 127 ? 5.188 -19.703 -5.34 1 98.56 127 GLY A C 1
ATOM 950 O O . GLY A 1 127 ? 4.707 -19.812 -6.469 1 98.56 127 GLY A O 1
ATOM 951 N N . LEU A 1 128 ? 6.145 -20.562 -4.875 1 98.75 128 LEU A N 1
ATOM 952 C CA . LEU A 1 128 ? 6.684 -21.625 -5.715 1 98.75 128 LEU A CA 1
ATOM 953 C C . LEU A 1 128 ? 6.68 -22.953 -4.969 1 98.75 128 LEU A C 1
ATOM 955 O O . LEU A 1 128 ? 6.926 -23 -3.762 1 98.75 128 LEU A O 1
ATOM 959 N N . TYR A 1 129 ? 6.383 -23.969 -5.641 1 98.69 129 TYR A N 1
ATOM 960 C CA . TYR A 1 129 ? 6.48 -25.344 -5.18 1 98.69 129 TYR A CA 1
ATOM 961 C C . TYR A 1 129 ? 7.199 -26.219 -6.207 1 98.69 129 TYR A C 1
ATOM 963 O O . TYR A 1 129 ? 6.883 -26.172 -7.398 1 98.69 129 TYR A O 1
ATOM 971 N N . ALA A 1 130 ? 8.195 -27 -5.785 1 98.75 130 ALA A N 1
ATOM 972 C CA . ALA A 1 130 ? 8.938 -27.922 -6.656 1 98.75 130 ALA A CA 1
ATOM 973 C C . ALA A 1 130 ? 8.438 -29.344 -6.5 1 98.75 130 ALA A C 1
ATOM 975 O O . ALA A 1 130 ? 8.383 -29.875 -5.387 1 98.75 130 ALA A O 1
ATOM 976 N N . ALA A 1 131 ? 8.062 -29.953 -7.668 1 97.88 131 ALA A N 1
ATOM 977 C CA . ALA A 1 131 ? 7.77 -31.391 -7.652 1 97.88 131 ALA A CA 1
ATOM 978 C C . ALA A 1 131 ? 9.031 -32.188 -7.398 1 97.88 131 ALA A C 1
ATOM 980 O O . ALA A 1 131 ? 10.141 -31.656 -7.402 1 97.88 131 ALA A O 1
ATOM 981 N N . ASP A 1 132 ? 8.883 -33.469 -7.082 1 96 132 ASP A N 1
ATOM 982 C CA . ASP A 1 132 ? 9.961 -34.344 -6.633 1 96 132 ASP A CA 1
ATOM 983 C C . ASP A 1 132 ? 11.047 -34.469 -7.699 1 96 132 ASP A C 1
ATOM 985 O O . ASP A 1 132 ? 12.211 -34.688 -7.383 1 96 132 ASP A O 1
ATOM 989 N N . GLY A 1 133 ? 10.781 -34.281 -8.891 1 96.94 133 GLY A N 1
ATOM 990 C CA . GLY A 1 133 ? 11.734 -34.5 -9.977 1 96.94 133 GLY A CA 1
ATOM 991 C C . GLY A 1 133 ? 12.57 -33.281 -10.281 1 96.94 133 GLY A C 1
ATOM 992 O O . GLY A 1 133 ? 13.453 -33.312 -11.141 1 96.94 133 GLY A O 1
ATOM 993 N N . VAL A 1 134 ? 12.406 -32.219 -9.547 1 98.38 134 VAL A N 1
ATOM 994 C CA . VAL A 1 134 ? 13.125 -30.984 -9.797 1 98.38 134 VAL A CA 1
ATOM 995 C C . VAL A 1 134 ? 14.492 -31.016 -9.117 1 98.38 134 VAL A C 1
ATOM 997 O O . VAL A 1 134 ? 14.586 -31.297 -7.918 1 98.38 134 VAL A O 1
ATOM 1000 N N . SER A 1 135 ? 15.562 -30.766 -9.852 1 98.06 135 SER A N 1
ATOM 1001 C CA . SER A 1 135 ? 16.906 -30.734 -9.297 1 98.06 135 SER A CA 1
ATOM 1002 C C . SER A 1 135 ? 17.172 -29.438 -8.547 1 98.06 135 SER A C 1
ATOM 1004 O O . SER A 1 135 ? 16.406 -28.484 -8.656 1 98.06 135 SER A O 1
ATOM 1006 N N . ILE A 1 136 ? 18.266 -29.453 -7.785 1 97.88 136 ILE A N 1
ATOM 1007 C CA . ILE A 1 136 ? 18.672 -28.25 -7.051 1 97.88 136 ILE A CA 1
ATOM 1008 C C . ILE A 1 136 ? 18.953 -27.125 -8.031 1 97.88 136 ILE A C 1
ATOM 1010 O O . ILE A 1 136 ? 18.562 -25.984 -7.805 1 97.88 136 ILE A O 1
ATOM 1014 N N . GLU A 1 137 ? 19.609 -27.484 -9.062 1 97.81 137 GLU A N 1
ATOM 1015 C CA . GLU A 1 137 ? 19.938 -26.5 -10.086 1 97.81 137 GLU A CA 1
ATOM 1016 C C . GLU A 1 137 ? 18.656 -25.922 -10.711 1 97.81 137 GLU A C 1
ATOM 1018 O O . GLU A 1 137 ? 18.562 -24.719 -10.945 1 97.81 137 GLU A O 1
ATOM 1023 N N . GLN A 1 138 ? 17.719 -26.766 -10.992 1 98.19 138 GLN A N 1
ATOM 1024 C CA . GLN A 1 138 ? 16.453 -26.344 -11.586 1 98.19 138 GLN A CA 1
ATOM 1025 C C . GLN A 1 138 ? 15.664 -25.453 -10.633 1 98.19 138 GLN A C 1
ATOM 1027 O O . GLN A 1 138 ? 15.023 -24.5 -11.055 1 98.19 138 GLN A O 1
ATOM 1032 N N . ARG A 1 139 ? 15.703 -25.797 -9.398 1 98.38 139 ARG A N 1
ATOM 1033 C CA . ARG A 1 139 ? 15.055 -24.953 -8.391 1 98.38 139 ARG A CA 1
ATOM 1034 C C . ARG A 1 139 ? 15.656 -23.562 -8.383 1 98.38 139 ARG A C 1
ATOM 1036 O O . ARG A 1 139 ? 14.922 -22.562 -8.312 1 98.38 139 ARG A O 1
ATOM 1043 N N . GLU A 1 140 ? 16.922 -23.453 -8.43 1 97.94 140 GLU A N 1
ATOM 1044 C CA . GLU A 1 140 ? 17.609 -22.172 -8.469 1 97.94 140 GLU A CA 1
ATOM 1045 C C . GLU A 1 140 ? 17.25 -21.391 -9.727 1 97.94 140 GLU A C 1
ATOM 1047 O O . GLU A 1 140 ? 17.109 -20.156 -9.688 1 97.94 140 GLU A O 1
ATOM 1052 N N . GLN A 1 141 ? 17.172 -22.109 -10.805 1 97.5 141 GLN A N 1
ATOM 1053 C CA . GLN A 1 141 ? 16.797 -21.484 -12.062 1 97.5 141 GLN A CA 1
ATOM 1054 C C . GLN A 1 141 ? 15.391 -20.875 -11.984 1 97.5 141 GLN A C 1
ATOM 1056 O O . GLN A 1 141 ? 15.164 -19.75 -12.445 1 97.5 141 GLN A O 1
ATOM 1061 N N . ALA A 1 142 ? 14.484 -21.625 -11.383 1 98.5 142 ALA A N 1
ATOM 1062 C CA . ALA A 1 142 ? 13.117 -21.125 -11.211 1 98.5 142 ALA A CA 1
ATOM 1063 C C . ALA A 1 142 ? 13.086 -19.875 -10.336 1 98.5 142 ALA A C 1
ATOM 1065 O O . ALA A 1 142 ? 12.383 -18.922 -10.641 1 98.5 142 ALA A O 1
ATOM 1066 N N . ASP A 1 143 ? 13.844 -19.938 -9.289 1 98.12 143 ASP A N 1
ATOM 1067 C CA . ASP A 1 143 ? 13.914 -18.797 -8.375 1 98.12 143 ASP A CA 1
ATOM 1068 C C . ASP A 1 143 ? 14.445 -17.547 -9.078 1 98.12 143 ASP A C 1
ATOM 1070 O O . ASP A 1 143 ? 13.891 -16.469 -8.914 1 98.12 143 ASP A O 1
ATOM 1074 N N . LEU A 1 144 ? 15.477 -17.734 -9.812 1 96.31 144 LEU A N 1
ATOM 1075 C CA . LEU A 1 144 ? 16.078 -16.625 -10.547 1 96.31 144 LEU A CA 1
ATOM 1076 C C . LEU A 1 144 ? 15.086 -16.031 -11.539 1 96.31 144 LEU A C 1
ATOM 1078 O O . LEU A 1 144 ? 14.961 -14.805 -11.641 1 96.31 144 LEU A O 1
ATOM 1082 N N . LEU A 1 145 ? 14.414 -16.875 -12.211 1 97.56 145 LEU A N 1
ATOM 1083 C CA . LEU A 1 145 ? 13.461 -16.438 -13.227 1 97.56 145 LEU A CA 1
ATOM 1084 C C . LEU A 1 145 ? 12.344 -15.609 -12.594 1 97.56 145 LEU A C 1
ATOM 1086 O O . LEU A 1 145 ? 12.078 -14.484 -13.031 1 97.56 145 LEU A O 1
ATOM 1090 N N . LEU A 1 146 ? 11.742 -16.141 -11.508 1 98 146 LEU A N 1
ATOM 1091 C CA . LEU A 1 146 ? 10.57 -15.492 -10.938 1 98 146 LEU A CA 1
ATOM 1092 C C . LEU A 1 146 ? 10.969 -14.297 -10.07 1 98 146 LEU A C 1
ATOM 1094 O O . LEU A 1 146 ? 10.18 -13.375 -9.875 1 98 146 LEU A O 1
ATOM 1098 N N . SER A 1 147 ? 12.219 -14.289 -9.578 1 97.62 147 SER A N 1
ATOM 1099 C CA . SER A 1 147 ? 12.703 -13.172 -8.773 1 97.62 147 SER A CA 1
ATOM 1100 C C . SER A 1 147 ? 12.891 -11.922 -9.617 1 97.62 147 SER A C 1
ATOM 1102 O O . SER A 1 147 ? 13.016 -10.812 -9.086 1 97.62 147 SER A O 1
ATOM 1104 N N . ALA A 1 148 ? 12.914 -12.094 -10.969 1 96.12 148 ALA A N 1
ATOM 1105 C CA . ALA A 1 148 ? 12.992 -10.945 -11.875 1 96.12 148 ALA A CA 1
ATOM 1106 C C . ALA A 1 148 ? 11.734 -10.086 -11.781 1 96.12 148 ALA A C 1
ATOM 1108 O O . ALA A 1 148 ? 11.766 -8.891 -12.086 1 96.12 148 ALA A O 1
ATOM 1109 N N . ALA A 1 149 ? 10.648 -10.641 -11.312 1 96.56 149 ALA A N 1
ATOM 1110 C CA . ALA A 1 149 ? 9.367 -9.945 -11.289 1 96.56 149 ALA A CA 1
ATOM 1111 C C . ALA A 1 149 ? 8.961 -9.586 -9.859 1 96.56 149 ALA A C 1
ATOM 1113 O O . ALA A 1 149 ? 7.871 -9.07 -9.625 1 96.56 149 ALA A O 1
ATOM 1114 N N . GLY A 1 150 ? 9.742 -9.844 -8.945 1 97.38 150 GLY A N 1
ATOM 1115 C CA . GLY A 1 150 ? 9.445 -9.578 -7.543 1 97.38 150 GLY A CA 1
ATOM 1116 C C . GLY A 1 150 ? 10.016 -10.625 -6.602 1 97.38 150 GLY A C 1
ATOM 1117 O O . GLY A 1 150 ? 10.867 -11.422 -6.996 1 97.38 150 GLY A O 1
ATOM 1118 N N . SER A 1 151 ? 9.492 -10.656 -5.367 1 97.94 151 SER A N 1
ATOM 1119 C CA . SER A 1 151 ? 9.969 -11.594 -4.355 1 97.94 151 SER A CA 1
ATOM 1120 C C . SER A 1 151 ? 9.453 -13 -4.621 1 97.94 151 SER A C 1
ATOM 1122 O O . SER A 1 151 ? 8.445 -13.18 -5.305 1 97.94 151 SER A O 1
ATOM 1124 N N . THR A 1 152 ? 10.188 -13.953 -4.133 1 98.44 152 THR A N 1
ATOM 1125 C CA . THR A 1 152 ? 9.766 -15.344 -4.246 1 98.44 152 THR A CA 1
ATOM 1126 C C . THR A 1 152 ? 9.609 -15.977 -2.865 1 98.44 152 THR A C 1
ATOM 1128 O O . THR A 1 152 ? 10.289 -15.578 -1.917 1 98.44 152 THR A O 1
ATOM 1131 N N . LEU A 1 153 ? 8.664 -16.844 -2.721 1 98.5 153 LEU A N 1
ATOM 1132 C CA . LEU A 1 153 ? 8.422 -17.609 -1.504 1 98.5 153 LEU A CA 1
ATOM 1133 C C . LEU A 1 153 ? 8.203 -19.078 -1.824 1 98.5 153 LEU A C 1
ATOM 1135 O O . LEU A 1 153 ? 7.211 -19.453 -2.461 1 98.5 153 LEU A O 1
ATOM 1139 N N . TRP A 1 154 ? 9.164 -19.922 -1.406 1 98.31 154 TRP A N 1
ATOM 1140 C CA . TRP A 1 154 ? 9.031 -21.359 -1.641 1 98.31 154 TRP A CA 1
ATOM 1141 C C . TRP A 1 154 ? 8.195 -22.016 -0.543 1 98.31 154 TRP A C 1
ATOM 1143 O O . TRP A 1 154 ? 8.367 -21.703 0.639 1 98.31 154 TRP A O 1
ATOM 1153 N N . VAL A 1 155 ? 7.277 -22.859 -0.899 1 97.75 155 VAL A N 1
ATOM 1154 C CA . VAL A 1 155 ? 6.477 -23.625 0.055 1 97.75 155 VAL A CA 1
ATOM 1155 C C . VAL A 1 155 ? 6.812 -25.109 -0.059 1 97.75 155 VAL A C 1
ATOM 1157 O O . VAL A 1 155 ? 7.262 -25.562 -1.11 1 97.75 155 VAL A O 1
ATOM 1160 N N . ASP A 1 156 ? 6.527 -25.875 1.038 1 95.44 156 ASP A N 1
ATOM 1161 C CA . ASP A 1 156 ? 6.91 -27.281 1.105 1 95.44 156 ASP A CA 1
ATOM 1162 C C . ASP A 1 156 ? 5.723 -28.188 0.78 1 95.44 156 ASP A C 1
ATOM 1164 O O . ASP A 1 156 ? 5.887 -29.391 0.629 1 95.44 156 ASP A O 1
ATOM 1168 N N . ASP A 1 157 ? 4.574 -27.609 0.698 1 96 157 ASP A N 1
ATOM 1169 C CA . ASP A 1 157 ? 3.32 -28.297 0.391 1 96 157 ASP A CA 1
ATOM 1170 C C . ASP A 1 157 ? 2.592 -27.609 -0.768 1 96 157 ASP A C 1
ATOM 1172 O O . ASP A 1 157 ? 2.316 -26.422 -0.715 1 96 157 ASP A O 1
ATOM 1176 N N . GLU A 1 158 ? 2.275 -28.453 -1.799 1 96.31 158 GLU A N 1
ATOM 1177 C CA . GLU A 1 158 ? 1.664 -27.891 -3 1 96.31 158 GLU A CA 1
ATOM 1178 C C . GLU A 1 158 ? 0.334 -27.219 -2.678 1 96.31 158 GLU A C 1
ATOM 1180 O O . GLU A 1 158 ? -0.068 -26.266 -3.355 1 96.31 158 GLU A O 1
ATOM 1185 N N . GLN A 1 159 ? -0.393 -27.719 -1.698 1 93.25 159 GLN A N 1
ATOM 1186 C CA . GLN A 1 159 ? -1.683 -27.156 -1.322 1 93.25 159 GLN A CA 1
ATOM 1187 C C . GLN A 1 159 ? -1.539 -25.688 -0.902 1 93.25 159 GLN A C 1
ATOM 1189 O O . GLN A 1 159 ? -2.488 -24.906 -1.008 1 93.25 159 GLN A O 1
ATOM 1194 N N . LYS A 1 160 ? -0.385 -25.328 -0.452 1 96.69 160 LYS A N 1
ATOM 1195 C CA . LYS A 1 160 ? -0.129 -23.953 -0.038 1 96.69 160 LYS A CA 1
ATOM 1196 C C . LYS A 1 160 ? -0.136 -23 -1.236 1 96.69 160 LYS A C 1
ATOM 1198 O O . LYS A 1 160 ? -0.304 -21.797 -1.079 1 96.69 160 LYS A O 1
ATOM 1203 N N . ILE A 1 161 ? 0.038 -23.562 -2.439 1 97.25 161 ILE A N 1
ATOM 1204 C CA . ILE A 1 161 ? -0.023 -22.703 -3.623 1 97.25 161 ILE A CA 1
ATOM 1205 C C . ILE A 1 161 ? -1.449 -22.188 -3.82 1 97.25 161 ILE A C 1
ATOM 1207 O O . ILE A 1 161 ? -1.655 -21.062 -4.262 1 97.25 161 ILE A O 1
ATOM 1211 N N . ASP A 1 162 ? -2.43 -23.031 -3.484 1 95.69 162 ASP A N 1
ATOM 1212 C CA . ASP A 1 162 ? -3.812 -22.562 -3.523 1 95.69 162 ASP A CA 1
ATOM 1213 C C . ASP A 1 162 ? -4.035 -21.422 -2.525 1 95.69 162 ASP A C 1
ATOM 1215 O O . ASP A 1 162 ? -4.746 -20.469 -2.822 1 95.69 162 ASP A O 1
ATOM 1219 N N . ALA A 1 163 ? -3.439 -21.609 -1.361 1 97.5 163 ALA A N 1
ATOM 1220 C CA . ALA A 1 163 ? -3.506 -20.547 -0.357 1 97.5 163 ALA A CA 1
ATOM 1221 C C . ALA A 1 163 ? -2.783 -19.297 -0.834 1 97.5 163 ALA A C 1
ATOM 1223 O O . ALA A 1 163 ? -3.232 -18.172 -0.576 1 97.5 163 ALA A O 1
ATOM 1224 N N . VAL A 1 164 ? -1.635 -19.422 -1.56 1 98.5 164 VAL A N 1
ATOM 1225 C CA . VAL A 1 164 ? -0.917 -18.297 -2.15 1 98.5 164 VAL A CA 1
ATOM 1226 C C . VAL A 1 164 ? -1.823 -17.562 -3.137 1 98.5 164 VAL A C 1
ATOM 1228 O O . VAL A 1 164 ? -1.861 -16.328 -3.16 1 98.5 164 VAL A O 1
ATOM 1231 N N . THR A 1 165 ? -2.533 -18.328 -3.922 1 97.12 165 THR A N 1
ATOM 1232 C CA . THR A 1 165 ? -3.469 -17.734 -4.875 1 97.12 165 THR A CA 1
ATOM 1233 C C . THR A 1 165 ? -4.473 -16.828 -4.164 1 97.12 165 THR A C 1
ATOM 1235 O O . THR A 1 165 ? -4.758 -15.727 -4.629 1 97.12 165 THR A O 1
ATOM 1238 N N . ALA A 1 166 ? -4.93 -17.266 -3.029 1 98.12 166 ALA A N 1
ATOM 1239 C CA . ALA A 1 166 ? -5.934 -16.531 -2.264 1 98.12 166 ALA A CA 1
ATOM 1240 C C . ALA A 1 166 ? -5.336 -15.266 -1.649 1 98.12 166 ALA A C 1
ATOM 1242 O O . ALA A 1 166 ? -5.984 -14.211 -1.618 1 98.12 166 ALA A O 1
ATOM 1243 N N . ILE A 1 167 ? -4.125 -15.312 -1.144 1 98.69 167 ILE A N 1
ATOM 1244 C CA . ILE A 1 167 ? -3.553 -14.227 -0.351 1 98.69 167 ILE A CA 1
ATOM 1245 C C . ILE A 1 167 ? -2.873 -13.219 -1.271 1 98.69 167 ILE A C 1
ATOM 1247 O O . ILE A 1 167 ? -3.154 -12.023 -1.202 1 98.69 167 ILE A O 1
ATOM 1251 N N . SER A 1 168 ? -2.025 -13.711 -2.184 1 98.62 168 SER A N 1
ATOM 1252 C CA . SER A 1 168 ? -1.236 -12.781 -2.984 1 98.62 168 SER A CA 1
ATOM 1253 C C . SER A 1 168 ? -1.662 -12.812 -4.449 1 98.62 168 SER A C 1
ATOM 1255 O O . SER A 1 168 ? -1.499 -11.828 -5.168 1 98.62 168 SER A O 1
ATOM 1257 N N . GLY A 1 169 ? -2.158 -13.914 -4.906 1 97.5 169 GLY A N 1
ATOM 1258 C CA . GLY A 1 169 ? -2.65 -13.961 -6.273 1 97.5 169 GLY A CA 1
ATOM 1259 C C . GLY A 1 169 ? -3.85 -13.055 -6.508 1 97.5 169 GLY A C 1
ATOM 1260 O O . GLY A 1 169 ? -3.836 -12.219 -7.41 1 97.5 169 GLY A O 1
ATOM 1261 N N . SER A 1 170 ? -4.855 -13.234 -5.641 1 98 170 SER A N 1
ATOM 1262 C CA . SER A 1 170 ? -6.066 -12.422 -5.695 1 98 170 SER A CA 1
ATOM 1263 C C . SER A 1 170 ? -5.902 -11.125 -4.91 1 98 170 SER A C 1
ATOM 1265 O O . SER A 1 170 ? -6.676 -10.18 -5.098 1 98 170 SER A O 1
ATOM 1267 N N . GLY A 1 171 ? -4.887 -11.078 -4.078 1 98.62 171 GLY A N 1
ATOM 1268 C CA . GLY A 1 171 ? -4.656 -10.039 -3.092 1 98.62 171 GLY A CA 1
ATOM 1269 C C . GLY A 1 171 ? -4.66 -8.641 -3.686 1 98.62 171 GLY A C 1
ATOM 1270 O O . GLY A 1 171 ? -5.273 -7.727 -3.129 1 98.62 171 GLY A O 1
ATOM 1271 N N . PRO A 1 172 ? -3.992 -8.445 -4.84 1 98.81 172 PRO A N 1
ATOM 1272 C CA . PRO A 1 172 ? -4.004 -7.113 -5.441 1 98.81 172 PRO A CA 1
ATOM 1273 C C . PRO A 1 172 ? -5.418 -6.578 -5.66 1 98.81 172 PRO A C 1
ATOM 1275 O O . PRO A 1 172 ? -5.668 -5.387 -5.457 1 98.81 172 PRO A O 1
ATOM 1278 N N . ALA A 1 173 ? -6.332 -7.41 -6.023 1 98.75 173 ALA A N 1
ATOM 1279 C CA . ALA A 1 173 ? -7.715 -6.984 -6.219 1 98.75 173 ALA A CA 1
ATOM 1280 C C . ALA A 1 173 ? -8.328 -6.484 -4.91 1 98.75 173 ALA A C 1
ATOM 1282 O O . ALA A 1 173 ? -9.133 -5.551 -4.914 1 98.75 173 ALA A O 1
ATOM 1283 N N . TYR A 1 174 ? -7.996 -7.156 -3.746 1 98.88 174 TYR A N 1
ATOM 1284 C CA . TYR A 1 174 ? -8.461 -6.68 -2.449 1 98.88 174 TYR A CA 1
ATOM 1285 C C . TYR A 1 174 ? -8.008 -5.246 -2.199 1 98.88 174 TYR A C 1
ATOM 1287 O O . TYR A 1 174 ? -8.805 -4.391 -1.818 1 98.88 174 TYR A O 1
ATOM 1295 N N . VAL A 1 175 ? -6.742 -5.027 -2.467 1 98.94 175 VAL A N 1
ATOM 1296 C CA . VAL A 1 175 ? -6.137 -3.725 -2.213 1 98.94 175 VAL A CA 1
ATOM 1297 C C . VAL A 1 175 ? -6.797 -2.666 -3.094 1 98.94 175 VAL A C 1
ATOM 1299 O O . VAL A 1 175 ? -7.156 -1.588 -2.617 1 98.94 175 VAL A O 1
ATOM 1302 N N . PHE A 1 176 ? -6.977 -2.973 -4.414 1 98.88 176 PHE A N 1
ATOM 1303 C CA . PHE A 1 176 ? -7.656 -2.041 -5.305 1 98.88 176 PHE A CA 1
ATOM 1304 C C . PHE A 1 176 ? -9.07 -1.753 -4.812 1 98.88 176 PHE A C 1
ATOM 1306 O O . PHE A 1 176 ? -9.531 -0.61 -4.867 1 98.88 176 PHE A O 1
ATOM 1313 N N . TYR A 1 177 ? -9.727 -2.771 -4.336 1 98.88 177 TYR A N 1
ATOM 1314 C CA . TYR A 1 177 ? -11.07 -2.654 -3.789 1 98.88 177 TYR A CA 1
ATOM 1315 C C . TYR A 1 177 ? -11.094 -1.705 -2.598 1 98.88 177 TYR A C 1
ATOM 1317 O O . TYR A 1 177 ? -11.992 -0.874 -2.477 1 98.88 177 TYR A O 1
ATOM 1325 N N . PHE A 1 178 ? -10.125 -1.816 -1.712 1 98.88 178 PHE A N 1
ATOM 1326 C CA . PHE A 1 178 ? -10.016 -0.935 -0.555 1 98.88 178 PHE A CA 1
ATOM 1327 C C . PHE A 1 178 ? -9.711 0.494 -0.989 1 98.88 178 PHE A C 1
ATOM 1329 O O . PHE A 1 178 ? -10.25 1.448 -0.423 1 98.88 178 PHE A O 1
ATOM 1336 N N . ILE A 1 179 ? -8.828 0.686 -1.972 1 98.88 179 ILE A N 1
ATOM 1337 C CA . ILE A 1 179 ? -8.5 2.004 -2.502 1 98.88 179 ILE A CA 1
ATOM 1338 C C . ILE A 1 179 ? -9.758 2.66 -3.07 1 98.88 179 ILE A C 1
ATOM 1340 O O . ILE A 1 179 ? -10.023 3.836 -2.807 1 98.88 179 ILE A O 1
ATOM 1344 N N . GLU A 1 180 ? -10.562 1.859 -3.816 1 98.62 180 GLU A N 1
ATOM 1345 C CA . GLU A 1 180 ? -11.828 2.348 -4.359 1 98.62 180 GLU A CA 1
ATOM 1346 C C . GLU A 1 180 ? -12.734 2.885 -3.254 1 98.62 180 GLU A C 1
ATOM 1348 O O . GLU A 1 180 ? -13.344 3.941 -3.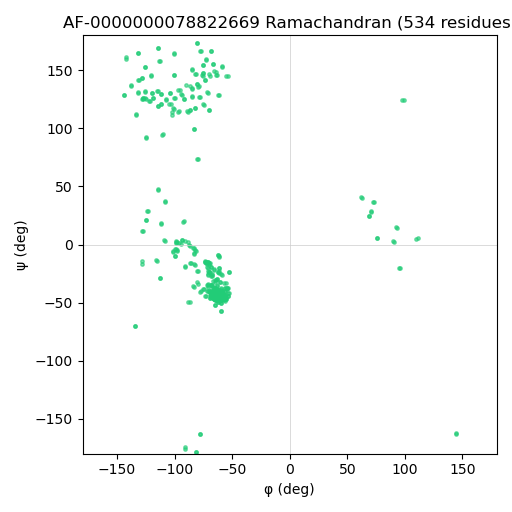404 1 98.62 180 GLU A O 1
ATOM 1353 N N . ALA A 1 181 ? -12.82 2.125 -2.223 1 98.75 181 ALA A N 1
ATOM 1354 C CA . ALA A 1 181 ? -13.688 2.496 -1.108 1 98.75 181 ALA A CA 1
ATOM 1355 C C . ALA A 1 181 ? -13.227 3.801 -0.464 1 98.75 181 ALA A C 1
ATOM 1357 O O . ALA A 1 181 ? -14.047 4.676 -0.17 1 98.75 181 ALA A O 1
ATOM 1358 N N . LEU A 1 182 ? -11.938 3.951 -0.241 1 98.81 182 LEU A N 1
ATOM 1359 C CA . LEU A 1 182 ? -11.414 5.16 0.389 1 98.81 182 LEU A CA 1
ATOM 1360 C C . LEU A 1 182 ? -11.562 6.363 -0.534 1 98.81 182 LEU A C 1
ATOM 1362 O O . LEU A 1 182 ? -11.852 7.473 -0.073 1 98.81 182 LEU A O 1
ATOM 1366 N N . GLU A 1 183 ? -11.32 6.141 -1.844 1 98.75 183 GLU A N 1
ATOM 1367 C CA . GLU A 1 183 ? -11.539 7.207 -2.814 1 98.75 183 GLU A CA 1
ATOM 1368 C C . GLU A 1 183 ? -12.992 7.691 -2.781 1 98.75 183 GLU A C 1
ATOM 1370 O O . GLU A 1 183 ? -13.25 8.898 -2.83 1 98.75 183 GLU A O 1
ATOM 1375 N N . GLN A 1 184 ? -13.898 6.719 -2.73 1 98.75 184 GLN A N 1
ATOM 1376 C CA . GLN A 1 184 ? -15.312 7.078 -2.654 1 98.75 184 GLN A CA 1
ATOM 1377 C C . GLN A 1 184 ? -15.609 7.855 -1.379 1 98.75 184 GLN A C 1
ATOM 1379 O O . GLN A 1 184 ? -16.391 8.812 -1.4 1 98.75 184 GLN A O 1
ATOM 1384 N N . ALA A 1 185 ? -15.062 7.438 -0.262 1 98.81 185 ALA A N 1
ATOM 1385 C CA . ALA A 1 185 ? -15.219 8.172 0.989 1 98.81 185 ALA A CA 1
ATOM 1386 C C . ALA A 1 185 ? -14.734 9.617 0.841 1 98.81 185 ALA A C 1
ATOM 1388 O O . ALA A 1 185 ? -15.398 10.547 1.307 1 98.81 185 ALA A O 1
ATOM 1389 N N . ALA A 1 186 ? -13.562 9.805 0.196 1 98.75 186 ALA A N 1
ATOM 1390 C CA . ALA A 1 186 ? -13.008 11.133 -0.029 1 98.75 186 ALA A CA 1
ATOM 1391 C C . ALA A 1 186 ? -13.953 11.984 -0.879 1 98.75 186 ALA A C 1
ATOM 1393 O O . ALA A 1 186 ? -14.18 13.156 -0.581 1 98.75 186 ALA A O 1
ATOM 1394 N N . LEU A 1 187 ? -14.5 11.367 -1.944 1 98.62 187 LEU A N 1
ATOM 1395 C CA . LEU A 1 187 ? -15.453 12.07 -2.793 1 98.62 187 LEU A CA 1
ATOM 1396 C C . LEU A 1 187 ? -16.672 12.523 -1.984 1 98.62 187 LEU A C 1
ATOM 1398 O O . LEU A 1 187 ? -17.125 13.656 -2.131 1 98.62 187 LEU A O 1
ATOM 1402 N N . GLU A 1 188 ? -17.141 11.703 -1.149 1 98.38 188 GLU A N 1
ATOM 1403 C CA . GLU A 1 188 ? -18.328 12.008 -0.353 1 98.38 188 GLU A CA 1
ATOM 1404 C C . GLU A 1 188 ? -18.031 13.086 0.685 1 98.38 188 GLU A C 1
ATOM 1406 O O . GLU A 1 188 ? -18.953 13.758 1.165 1 98.38 188 GLU A O 1
ATOM 1411 N N . LEU A 1 189 ? -16.828 13.227 1.047 1 97.69 189 LEU A N 1
ATOM 1412 C CA . LEU A 1 189 ? -16.438 14.258 1.998 1 97.69 189 LEU A CA 1
ATOM 1413 C C . LEU A 1 189 ? -16.141 15.578 1.284 1 97.69 189 LEU A C 1
ATOM 1415 O O . LEU A 1 189 ? -15.703 16.547 1.909 1 97.69 189 LEU A O 1
ATOM 1419 N N . GLY A 1 190 ? -16.266 15.609 -0.062 1 97.12 190 GLY A N 1
ATOM 1420 C CA . GLY A 1 190 ? -16.281 16.875 -0.789 1 97.12 190 GLY A CA 1
ATOM 1421 C C . GLY A 1 190 ? -15.039 17.109 -1.615 1 97.12 190 GLY A C 1
ATOM 1422 O O . GLY A 1 190 ? -14.891 18.172 -2.23 1 97.12 190 GLY A O 1
ATOM 1423 N N . PHE A 1 191 ? -14.133 16.203 -1.704 1 98.12 191 PHE A N 1
ATOM 1424 C CA . PHE A 1 191 ? -12.93 16.375 -2.504 1 98.12 191 PHE A CA 1
ATOM 1425 C C . PHE A 1 191 ? -13.234 16.234 -3.99 1 98.12 191 PHE A C 1
ATOM 1427 O O . PHE A 1 191 ? -14.125 15.461 -4.375 1 98.12 191 PHE A O 1
ATOM 1434 N N . ALA A 1 192 ? -12.484 16.984 -4.777 1 97.62 192 ALA A N 1
ATOM 1435 C CA . ALA A 1 192 ? -12.5 16.734 -6.219 1 97.62 192 ALA A CA 1
ATOM 1436 C C . ALA A 1 192 ? -11.891 15.383 -6.555 1 97.62 192 ALA A C 1
ATOM 1438 O O . ALA A 1 192 ? -11.102 14.836 -5.773 1 97.62 192 ALA A O 1
ATOM 1439 N N . PRO A 1 193 ? -12.281 14.781 -7.75 1 97.5 193 PRO A N 1
ATOM 1440 C CA . PRO A 1 193 ? -11.797 13.445 -8.117 1 97.5 193 PRO A CA 1
ATOM 1441 C C . PRO A 1 193 ? -10.273 13.328 -8.062 1 97.5 193 PRO A C 1
ATOM 1443 O O . PRO A 1 193 ? -9.75 12.352 -7.535 1 97.5 193 PRO A O 1
ATOM 1446 N N . TYR A 1 194 ? -9.555 14.352 -8.539 1 96.88 194 TYR A N 1
ATOM 1447 C CA . TYR A 1 194 ? -8.102 14.273 -8.555 1 96.88 194 TYR A CA 1
ATOM 1448 C C . TYR A 1 194 ? -7.535 14.297 -7.141 1 96.88 194 TYR A C 1
ATOM 1450 O O . TYR A 1 194 ? -6.539 13.633 -6.848 1 96.88 194 TYR A O 1
ATOM 1458 N N . GLN A 1 195 ? -8.172 15.055 -6.188 1 97.88 195 GLN A N 1
ATOM 1459 C CA . GLN A 1 195 ? -7.75 15.102 -4.789 1 97.88 195 GLN A CA 1
ATOM 1460 C C . GLN A 1 195 ? -8.008 13.766 -4.094 1 97.88 195 GLN A C 1
ATOM 1462 O O . GLN A 1 195 ? -7.145 13.266 -3.367 1 97.88 195 GLN A O 1
ATOM 1467 N N . ALA A 1 196 ? -9.25 13.242 -4.379 1 98.38 196 ALA A N 1
ATOM 1468 C CA . ALA A 1 196 ? -9.633 11.961 -3.791 1 98.38 196 ALA A CA 1
ATOM 1469 C C . ALA A 1 196 ? -8.648 10.867 -4.184 1 98.38 196 ALA A C 1
ATOM 1471 O O . ALA A 1 196 ? -8.211 10.078 -3.34 1 98.38 196 ALA A O 1
ATOM 1472 N N . ARG A 1 197 ? -8.289 10.844 -5.445 1 98.12 197 ARG A N 1
ATOM 1473 C CA . ARG A 1 197 ? -7.344 9.859 -5.965 1 98.12 197 ARG A CA 1
ATOM 1474 C C . ARG A 1 197 ? -5.965 10.047 -5.336 1 98.12 197 ARG A C 1
ATOM 1476 O O . ARG A 1 197 ? -5.367 9.086 -4.852 1 98.12 197 ARG A O 1
ATOM 1483 N N . ALA A 1 198 ? -5.461 11.273 -5.266 1 98.06 198 ALA A N 1
ATOM 1484 C CA . ALA A 1 198 ? -4.129 11.562 -4.742 1 98.06 198 ALA A CA 1
ATOM 1485 C C . ALA A 1 198 ? -4.016 11.164 -3.275 1 98.06 198 ALA A C 1
ATOM 1487 O O . ALA A 1 198 ? -3.062 10.492 -2.879 1 98.06 198 ALA A O 1
ATOM 1488 N N . LEU A 1 199 ? -5.027 11.539 -2.473 1 98.69 199 LEU A N 1
ATOM 1489 C CA . LEU A 1 199 ? -5.008 11.258 -1.041 1 98.69 199 LEU A CA 1
ATOM 1490 C C . LEU A 1 199 ? -5.066 9.75 -0.783 1 98.69 199 LEU A C 1
ATOM 1492 O O . LEU A 1 199 ? -4.301 9.227 0.027 1 98.69 199 LEU A O 1
ATOM 1496 N N . SER A 1 200 ? -5.977 9.078 -1.478 1 98.75 200 SER A N 1
ATOM 1497 C CA . SER A 1 200 ? -6.188 7.66 -1.23 1 98.75 200 SER A CA 1
ATOM 1498 C C . SER A 1 200 ? -4.988 6.832 -1.688 1 98.75 200 SER A C 1
ATOM 1500 O O . SER A 1 200 ? -4.477 6.004 -0.935 1 98.75 200 SER A O 1
ATOM 1502 N N . LEU A 1 201 ? -4.461 7.102 -2.92 1 98.69 201 LEU A N 1
ATOM 1503 C CA . LEU A 1 201 ? -3.355 6.328 -3.475 1 98.69 201 LEU A CA 1
ATOM 1504 C C . LEU A 1 201 ? -2.086 6.535 -2.656 1 98.69 201 LEU A C 1
ATOM 1506 O O . LEU A 1 201 ? -1.392 5.57 -2.326 1 98.69 201 LEU A O 1
ATOM 1510 N N . GLN A 1 202 ? -1.805 7.75 -2.256 1 98.62 202 GLN A N 1
ATOM 1511 C CA . GLN A 1 202 ? -0.58 8.039 -1.516 1 98.62 202 GLN A CA 1
ATOM 1512 C C . GLN A 1 202 ? -0.646 7.461 -0.103 1 98.62 202 GLN A C 1
ATOM 1514 O O . GLN A 1 202 ? 0.371 7.031 0.446 1 98.62 202 GLN A O 1
ATOM 1519 N N . THR A 1 203 ? -1.873 7.484 0.455 1 98.75 203 THR A N 1
ATOM 1520 C CA . THR A 1 203 ? -2.053 6.895 1.776 1 98.75 203 THR A CA 1
ATOM 1521 C C . THR A 1 203 ? -1.755 5.398 1.746 1 98.75 203 THR A C 1
ATOM 1523 O O . THR A 1 203 ? -1.004 4.895 2.582 1 98.75 203 THR A O 1
ATOM 1526 N N . PHE A 1 204 ? -2.291 4.688 0.768 1 98.88 204 PHE A N 1
ATOM 1527 C CA . PHE A 1 204 ? -2.047 3.254 0.654 1 98.88 204 PHE A CA 1
ATOM 1528 C C . PHE A 1 204 ? -0.578 2.979 0.358 1 98.88 204 PHE A C 1
ATOM 1530 O O . PHE A 1 204 ? 0.032 2.104 0.977 1 98.88 204 PHE A O 1
ATOM 1537 N N . LEU A 1 205 ? 0 3.695 -0.589 1 98.75 205 LEU A N 1
ATOM 1538 C CA . LEU A 1 205 ? 1.4 3.51 -0.954 1 98.75 205 LEU A CA 1
ATOM 1539 C C . LEU A 1 205 ? 2.312 3.768 0.242 1 98.75 205 LEU A C 1
ATOM 1541 O O . LEU A 1 205 ? 3.158 2.934 0.574 1 98.75 205 LEU A O 1
ATOM 1545 N N . GLY A 1 206 ? 2.121 4.883 0.886 1 98.69 206 GLY A N 1
ATOM 1546 C CA . GLY A 1 206 ? 2.965 5.254 2.012 1 98.69 206 GLY A CA 1
ATOM 1547 C C . GLY A 1 206 ? 2.85 4.301 3.184 1 98.69 206 GLY A C 1
ATOM 1548 O O . GLY A 1 206 ? 3.859 3.885 3.754 1 98.69 206 GLY A O 1
ATOM 1549 N N . ALA A 1 207 ? 1.63 3.959 3.578 1 98.75 207 ALA A N 1
ATOM 1550 C CA . ALA A 1 207 ? 1.413 3.066 4.715 1 98.75 207 ALA A CA 1
ATOM 1551 C C . ALA A 1 207 ? 1.982 1.679 4.441 1 98.75 207 ALA A C 1
ATOM 1553 O O . ALA A 1 207 ? 2.59 1.063 5.32 1 98.75 207 ALA A O 1
ATOM 1554 N N . SER A 1 208 ? 1.772 1.182 3.203 1 98.81 208 SER A N 1
ATOM 1555 C CA . SER A 1 208 ? 2.297 -0.133 2.846 1 98.81 208 SER A CA 1
ATOM 1556 C C . SER A 1 208 ? 3.822 -0.144 2.869 1 98.81 208 SER A C 1
ATOM 1558 O O . SER A 1 208 ? 4.434 -1.102 3.348 1 98.81 208 SER A O 1
ATOM 1560 N N . LYS A 1 209 ? 4.414 0.894 2.33 1 98.38 209 LYS A N 1
ATOM 1561 C CA . LYS A 1 209 ? 5.871 0.994 2.33 1 98.38 209 LYS A CA 1
ATOM 1562 C C . LYS A 1 209 ? 6.414 1.094 3.754 1 98.38 209 LYS A C 1
ATOM 1564 O O . LYS A 1 209 ? 7.398 0.438 4.094 1 98.38 209 LYS A O 1
ATOM 1569 N N . LEU A 1 210 ? 5.766 1.926 4.582 1 98.19 210 LEU A N 1
ATOM 1570 C CA . LEU A 1 210 ? 6.172 2.053 5.977 1 98.19 210 LEU A CA 1
ATOM 1571 C C . LEU A 1 210 ? 6.117 0.702 6.684 1 98.19 210 LEU A C 1
ATOM 1573 O O . LEU A 1 210 ? 7.059 0.325 7.387 1 98.19 210 LEU A O 1
ATOM 1577 N N . ALA A 1 211 ? 5.043 -0.048 6.496 1 98.5 211 ALA A N 1
ATOM 1578 C CA . ALA A 1 211 ? 4.895 -1.364 7.109 1 98.5 211 ALA A CA 1
ATOM 1579 C C . ALA A 1 211 ? 5.973 -2.324 6.621 1 98.5 211 ALA A C 1
ATOM 1581 O O . ALA A 1 211 ? 6.508 -3.115 7.402 1 98.5 211 ALA A O 1
ATOM 1582 N N . SER A 1 212 ? 6.289 -2.258 5.312 1 97.69 212 SER A N 1
ATOM 1583 C CA . SER A 1 212 ? 7.262 -3.172 4.723 1 97.69 212 SER A CA 1
ATOM 1584 C C . SER A 1 212 ? 8.672 -2.883 5.223 1 97.69 212 SER A C 1
ATOM 1586 O O . SER A 1 212 ? 9.531 -3.766 5.211 1 97.69 212 SER A O 1
ATOM 1588 N N . GLN A 1 213 ? 8.938 -1.641 5.684 1 96.88 213 GLN A N 1
ATOM 1589 C CA . GLN A 1 213 ? 10.273 -1.243 6.129 1 96.88 213 GLN A CA 1
ATOM 1590 C C . GLN A 1 213 ? 10.391 -1.327 7.648 1 96.88 213 GLN A C 1
ATOM 1592 O O . GLN A 1 213 ? 11.461 -1.082 8.203 1 96.88 213 GLN A O 1
ATOM 1597 N N . SER A 1 214 ? 9.32 -1.63 8.273 1 95.69 214 SER A N 1
ATOM 1598 C CA . SER A 1 214 ? 9.312 -1.678 9.727 1 95.69 214 SER A CA 1
ATOM 1599 C C . SER A 1 214 ? 9.422 -3.111 10.234 1 95.69 214 SER A C 1
ATOM 1601 O O . SER A 1 214 ? 8.852 -4.031 9.648 1 95.69 214 SER A O 1
ATOM 1603 N N . ASP A 1 215 ? 10.094 -3.307 11.359 1 95.31 215 ASP A N 1
ATOM 1604 C CA . ASP A 1 215 ? 10.133 -4.605 12.031 1 95.31 215 ASP A CA 1
ATOM 1605 C C . ASP A 1 215 ? 8.891 -4.812 12.898 1 95.31 215 ASP A C 1
ATOM 1607 O O . ASP A 1 215 ? 8.578 -5.938 13.289 1 95.31 215 ASP A O 1
ATOM 1611 N N . ALA A 1 216 ? 8.219 -3.701 13.18 1 96.25 216 ALA A N 1
ATOM 1612 C CA . ALA A 1 216 ? 7.043 -3.779 14.047 1 96.25 216 ALA A CA 1
ATOM 1613 C C . ALA A 1 216 ? 5.863 -4.418 13.312 1 96.25 216 ALA A C 1
ATOM 1615 O O . ALA A 1 216 ? 5.664 -4.18 12.117 1 96.25 216 ALA A O 1
ATOM 1616 N N . PRO A 1 217 ? 5.055 -5.277 14.07 1 97.56 217 PRO A N 1
ATOM 1617 C CA . PRO A 1 217 ? 3.828 -5.805 13.469 1 97.56 217 PRO A CA 1
ATOM 1618 C C . PRO A 1 217 ? 2.863 -4.707 13.031 1 97.56 217 PRO A C 1
ATOM 1620 O O . PRO A 1 217 ? 2.865 -3.615 13.602 1 97.56 217 PRO A O 1
ATOM 1623 N N . ALA A 1 218 ? 2.059 -5.023 12.039 1 97.81 218 ALA A N 1
ATOM 1624 C CA . ALA A 1 218 ? 1.063 -4.078 11.547 1 97.81 218 ALA A CA 1
ATOM 1625 C C . ALA A 1 218 ? 0.174 -3.57 12.672 1 97.81 218 ALA A C 1
ATOM 1627 O O . ALA A 1 218 ? -0.222 -2.402 12.688 1 97.81 218 ALA A O 1
ATOM 1628 N N . ALA A 1 219 ? -0.168 -4.457 13.617 1 97.88 219 ALA A N 1
ATOM 1629 C CA . ALA A 1 219 ? -1.001 -4.09 14.758 1 97.88 219 ALA A CA 1
ATOM 1630 C C . ALA A 1 219 ? -0.345 -2.982 15.586 1 97.88 219 ALA A C 1
ATOM 1632 O O . ALA A 1 219 ? -1.029 -2.09 16.094 1 97.88 219 ALA A O 1
ATOM 1633 N N . THR A 1 220 ? 0.954 -3.053 15.766 1 97.94 220 THR A N 1
ATOM 1634 C CA . THR A 1 220 ? 1.7 -2.039 16.5 1 97.94 220 THR A CA 1
ATOM 1635 C C . THR A 1 220 ? 1.696 -0.711 15.75 1 97.94 220 THR A C 1
ATOM 1637 O O . THR A 1 220 ? 1.485 0.346 16.344 1 97.94 220 THR A O 1
ATOM 1640 N N . LEU A 1 221 ? 1.95 -0.712 14.445 1 97.69 221 LEU A N 1
ATOM 1641 C CA . LEU A 1 221 ? 1.922 0.49 13.625 1 97.69 221 LEU A CA 1
ATOM 1642 C C . LEU A 1 221 ? 0.55 1.154 13.68 1 97.69 221 LEU A C 1
ATOM 1644 O O . LEU A 1 221 ? 0.453 2.377 13.805 1 97.69 221 LEU A O 1
ATOM 1648 N N . ARG A 1 222 ? -0.536 0.319 13.602 1 98.06 222 ARG A N 1
ATOM 1649 C CA . ARG A 1 222 ? -1.9 0.827 13.703 1 98.06 222 ARG A CA 1
ATOM 1650 C C . ARG A 1 222 ? -2.121 1.541 15.031 1 98.06 222 ARG A C 1
ATOM 1652 O O . ARG A 1 222 ? -2.664 2.648 15.062 1 98.06 222 ARG A O 1
ATOM 1659 N N . ALA A 1 223 ? -1.65 0.903 16.094 1 97.12 223 ALA A N 1
ATOM 1660 C CA . ALA A 1 223 ? -1.82 1.467 17.422 1 97.12 223 ALA A CA 1
ATOM 1661 C C . ALA A 1 223 ? -1.089 2.801 17.562 1 97.12 223 ALA A C 1
ATOM 1663 O O . ALA A 1 223 ? -1.574 3.719 18.219 1 97.12 223 ALA A O 1
ATOM 1664 N N . GLN A 1 224 ? 0.008 2.947 16.953 1 93.56 224 GLN A N 1
ATOM 1665 C CA . GLN A 1 224 ? 0.842 4.141 17.031 1 93.56 224 GLN A CA 1
ATOM 1666 C C . GLN A 1 224 ? 0.163 5.336 16.375 1 93.56 224 GLN A C 1
ATOM 1668 O O . GLN A 1 224 ? 0.402 6.484 16.766 1 93.56 224 GLN A O 1
ATOM 1673 N N . VAL A 1 225 ? -0.73 5.055 15.414 1 93.94 225 VAL A N 1
ATOM 1674 C CA . VAL A 1 225 ? -1.417 6.129 14.711 1 93.94 225 VAL A CA 1
ATOM 1675 C C . VAL A 1 225 ? -2.807 6.336 15.305 1 93.94 225 VAL A C 1
ATOM 1677 O O . VAL A 1 225 ? -3.609 7.109 14.773 1 93.94 225 VAL A O 1
ATOM 1680 N N . THR A 1 226 ? -3.107 5.578 16.312 1 95.12 226 THR A N 1
ATOM 1681 C CA . THR A 1 226 ? -4.438 5.625 16.922 1 95.12 226 THR A CA 1
ATOM 1682 C C . THR A 1 226 ? -4.379 6.238 18.312 1 95.12 226 THR A C 1
ATOM 1684 O O . THR A 1 226 ? -4.109 5.543 19.297 1 95.12 226 THR A O 1
ATOM 1687 N N . SER A 1 227 ? -4.609 7.547 18.438 1 90.81 227 SER A N 1
ATOM 1688 C CA . SER A 1 227 ? -4.652 8.203 19.75 1 90.81 227 SER A CA 1
ATOM 1689 C C . SER A 1 227 ? -6.008 8.008 20.422 1 90.81 227 SER A C 1
ATOM 1691 O O . SER A 1 227 ? -7.043 7.98 19.75 1 90.81 227 SER A O 1
ATOM 1693 N N . LYS A 1 228 ? -6.043 7.902 21.734 1 92.25 228 LYS A N 1
ATOM 1694 C CA . LYS A 1 228 ? -7.277 7.73 22.5 1 92.25 228 LYS A CA 1
ATOM 1695 C C . LYS A 1 228 ? -8.211 8.922 22.312 1 92.25 228 LYS A C 1
ATOM 1697 O O . LYS A 1 228 ? -7.809 10.07 22.484 1 92.25 228 LYS A O 1
ATOM 1702 N N . GLY A 1 229 ? -9.453 8.547 21.953 1 92.19 229 GLY A N 1
ATOM 1703 C CA . GLY A 1 229 ? -10.461 9.578 21.766 1 92.19 229 GLY A CA 1
ATOM 1704 C C . GLY A 1 229 ? -10.305 10.344 20.469 1 92.19 229 GLY A C 1
ATOM 1705 O O . GLY A 1 229 ? -11.055 11.289 20.203 1 92.19 229 GLY A O 1
ATOM 1706 N N . GLY A 1 230 ? -9.367 9.922 19.609 1 94.38 230 GLY A N 1
ATOM 1707 C CA . GLY A 1 230 ? -9.07 10.648 18.391 1 94.38 230 GLY A CA 1
ATOM 1708 C C . GLY A 1 230 ? -9.891 10.172 17.203 1 94.38 230 GLY A C 1
ATOM 1709 O O . GLY A 1 230 ? -10.82 9.383 17.359 1 94.38 230 GLY A O 1
ATOM 1710 N N . THR A 1 231 ? -9.586 10.758 16.047 1 96.75 231 THR A N 1
ATOM 1711 C CA . THR A 1 231 ? -10.305 10.469 14.805 1 96.75 231 THR A CA 1
ATOM 1712 C C . THR A 1 231 ? -10.047 9.031 14.352 1 96.75 231 THR A C 1
ATOM 1714 O O . THR A 1 231 ? -10.984 8.32 13.969 1 96.75 231 THR A O 1
ATOM 1717 N N . THR A 1 232 ? -8.812 8.602 14.414 1 97.81 232 THR A N 1
ATOM 1718 C CA . THR A 1 232 ? -8.422 7.27 13.977 1 97.81 232 THR A CA 1
ATOM 1719 C C . THR A 1 232 ? -9.148 6.199 14.789 1 97.81 232 THR A C 1
ATOM 1721 O O . THR A 1 232 ? -9.625 5.207 14.234 1 97.81 232 THR A O 1
ATOM 1724 N N . GLU A 1 233 ? -9.195 6.422 16.109 1 98 233 GLU A N 1
ATOM 1725 C CA . GLU A 1 233 ? -9.875 5.457 16.969 1 98 233 GLU A CA 1
ATOM 1726 C C . GLU A 1 233 ? -11.344 5.309 16.578 1 98 233 GLU A C 1
ATOM 1728 O O . GLU A 1 233 ? -11.875 4.195 16.547 1 98 233 GLU A O 1
ATOM 1733 N N . ARG A 1 234 ? -11.969 6.422 16.281 1 98 234 ARG A N 1
ATOM 1734 C CA . ARG A 1 234 ? -13.375 6.371 15.891 1 98 234 ARG A CA 1
ATOM 1735 C C . ARG A 1 234 ? -13.555 5.543 14.617 1 98 234 ARG A C 1
ATOM 1737 O O . ARG A 1 234 ? -14.5 4.766 14.508 1 98 234 ARG A O 1
ATOM 1744 N N . ALA A 1 235 ? -12.719 5.746 13.672 1 98.69 235 ALA A N 1
ATOM 1745 C CA . ALA A 1 235 ? -12.797 5.012 12.414 1 98.69 235 ALA A CA 1
ATOM 1746 C C . ALA A 1 235 ? -12.555 3.52 12.633 1 98.69 235 ALA A C 1
ATOM 1748 O O . ALA A 1 235 ? -13.297 2.682 12.117 1 98.69 235 ALA A O 1
ATOM 1749 N N . ILE A 1 236 ? -11.484 3.168 13.383 1 98.75 236 ILE A N 1
ATOM 1750 C CA . ILE A 1 236 ? -11.125 1.772 13.617 1 98.75 236 ILE A CA 1
ATOM 1751 C C . ILE A 1 236 ? -12.258 1.069 14.367 1 98.75 236 ILE A C 1
ATOM 1753 O O . ILE A 1 236 ? -12.609 -0.067 14.039 1 98.75 236 ILE A O 1
ATOM 1757 N N . LEU A 1 237 ? -12.805 1.799 15.391 1 98.44 237 LEU A N 1
ATOM 1758 C CA . LEU A 1 237 ? -13.938 1.238 16.125 1 98.44 237 LEU A CA 1
ATOM 1759 C C . LEU A 1 237 ? -15.109 0.969 15.18 1 98.44 237 LEU A C 1
ATOM 1761 O O . LEU A 1 237 ? -15.781 -0.056 15.305 1 98.44 237 LEU A O 1
ATOM 1765 N N . SER A 1 238 ? -15.375 1.896 14.312 1 98.62 238 SER A N 1
ATOM 1766 C CA . SER A 1 238 ? -16.438 1.709 13.32 1 98.62 238 SER A CA 1
ATOM 1767 C C . SER A 1 238 ? -16.188 0.464 12.477 1 98.62 238 SER A C 1
ATOM 1769 O O . SER A 1 238 ? -17.094 -0.328 12.242 1 98.62 238 SER A O 1
ATOM 1771 N N . MET A 1 239 ? -14.945 0.218 12 1 98.5 239 MET A N 1
ATOM 1772 C CA . MET A 1 239 ? -14.602 -0.94 11.18 1 98.5 239 MET A CA 1
ATOM 1773 C C . MET A 1 239 ? -14.742 -2.232 11.977 1 98.5 239 MET A C 1
ATOM 1775 O O . MET A 1 239 ? -15.219 -3.242 11.453 1 98.5 239 MET A O 1
ATOM 1779 N N . GLU A 1 240 ? -14.297 -2.172 13.234 1 98.31 240 GLU A N 1
ATOM 1780 C CA . GLU A 1 240 ? -14.414 -3.338 14.109 1 98.31 240 GLU A CA 1
ATOM 1781 C C . GLU A 1 240 ? -15.875 -3.719 14.328 1 98.31 240 GLU A C 1
ATOM 1783 O O . GLU A 1 240 ? -16.234 -4.898 14.266 1 98.31 240 GLU A O 1
ATOM 1788 N N . GLN A 1 241 ? -16.688 -2.736 14.57 1 98.25 241 GLN A N 1
ATOM 1789 C CA . GLN A 1 241 ? -18.109 -2.967 14.797 1 98.25 241 GLN A CA 1
ATOM 1790 C C . GLN A 1 241 ? -18.781 -3.529 13.555 1 98.25 241 GLN A C 1
ATOM 1792 O O . GLN A 1 241 ? -19.719 -4.328 13.648 1 98.25 241 GLN A O 1
ATOM 1797 N N . ALA A 1 242 ? -18.281 -3.166 12.398 1 98.31 242 ALA A N 1
ATOM 1798 C CA . ALA A 1 242 ? -18.844 -3.637 11.133 1 98.31 242 ALA A CA 1
ATOM 1799 C C . ALA A 1 242 ? -18.297 -5.012 10.766 1 98.31 242 ALA A C 1
ATOM 1801 O O . ALA A 1 242 ? -18.719 -5.621 9.781 1 98.31 242 ALA A O 1
ATOM 1802 N N . GLY A 1 243 ? -17.297 -5.543 11.5 1 98.25 243 GLY A N 1
ATOM 1803 C CA . GLY A 1 243 ? -16.75 -6.871 11.289 1 98.25 243 GLY A CA 1
ATOM 1804 C C . GLY A 1 243 ? -15.883 -6.965 10.039 1 98.25 243 GLY A C 1
ATOM 1805 O O . GLY A 1 243 ? -15.875 -7.992 9.359 1 98.25 243 GLY A O 1
ATOM 1806 N N . ILE A 1 244 ? -15.141 -5.961 9.719 1 98.44 244 ILE A N 1
ATOM 1807 C CA . ILE A 1 244 ? -14.398 -5.883 8.469 1 98.44 244 ILE A CA 1
ATOM 1808 C C . ILE A 1 244 ? -13.281 -6.922 8.461 1 98.44 244 ILE A C 1
ATOM 1810 O O . ILE A 1 244 ? -13.047 -7.594 7.457 1 98.44 244 ILE A O 1
ATOM 1814 N N . LYS A 1 245 ? -12.547 -7.055 9.602 1 98.19 245 LYS A N 1
ATOM 1815 C CA . LYS A 1 245 ? -11.445 -8.016 9.648 1 98.19 245 LYS A CA 1
ATOM 1816 C C . LYS A 1 245 ? -11.938 -9.422 9.328 1 98.19 245 LYS A C 1
ATOM 1818 O O . LYS A 1 245 ? -11.359 -10.109 8.484 1 98.19 245 LYS A O 1
ATOM 1823 N N . GLN A 1 246 ? -12.992 -9.797 9.945 1 98.44 246 GLN A N 1
ATOM 1824 C CA . GLN A 1 246 ? -13.531 -11.133 9.727 1 98.44 246 GLN A CA 1
ATOM 1825 C C . GLN A 1 246 ? -14.023 -11.297 8.289 1 98.44 246 GLN A C 1
ATOM 1827 O O . GLN A 1 246 ? -13.867 -12.367 7.695 1 98.44 246 GLN A O 1
ATOM 1832 N N . ALA A 1 247 ? -14.617 -10.281 7.785 1 98.69 247 ALA A N 1
ATOM 1833 C CA . ALA A 1 247 ? -15.109 -10.336 6.414 1 98.69 247 ALA A CA 1
ATOM 1834 C C . ALA A 1 247 ? -13.969 -10.508 5.422 1 98.69 247 ALA A C 1
ATOM 1836 O O . ALA A 1 247 ? -14.102 -11.219 4.422 1 98.69 247 ALA A O 1
ATOM 1837 N N . ILE A 1 248 ? -12.828 -9.852 5.648 1 98.75 248 ILE A N 1
ATOM 1838 C CA . ILE A 1 248 ? -11.656 -9.984 4.793 1 98.75 248 ILE A CA 1
ATOM 1839 C C . ILE A 1 248 ? -11.117 -11.414 4.879 1 98.75 248 ILE A C 1
ATOM 1841 O O . ILE A 1 248 ? -10.781 -12.016 3.855 1 98.75 248 ILE A O 1
ATOM 1845 N N . ILE A 1 249 ? -11.055 -11.945 6.082 1 98.75 249 ILE A N 1
ATOM 1846 C CA . ILE A 1 249 ? -10.594 -13.32 6.289 1 98.75 249 ILE A CA 1
ATOM 1847 C C . ILE A 1 249 ? -11.5 -14.281 5.523 1 98.75 249 ILE A C 1
ATOM 1849 O O . ILE A 1 249 ? -11.016 -15.164 4.809 1 98.75 249 ILE A O 1
ATOM 1853 N N . GLN A 1 250 ? -12.797 -14.07 5.598 1 98.69 250 GLN A N 1
ATOM 1854 C CA . GLN A 1 250 ? -13.758 -14.922 4.91 1 98.69 250 GLN A CA 1
ATOM 1855 C C . GLN A 1 250 ? -13.594 -14.828 3.396 1 98.69 250 GLN A C 1
ATOM 1857 O O . GLN A 1 250 ? -13.734 -15.82 2.686 1 98.69 250 GLN A O 1
ATOM 1862 N N . ALA A 1 251 ? -13.367 -13.648 2.922 1 98.75 251 ALA A N 1
ATOM 1863 C CA . ALA A 1 251 ? -13.148 -13.453 1.49 1 98.75 251 ALA A CA 1
ATOM 1864 C C . ALA A 1 251 ? -11.938 -14.242 1.004 1 98.75 251 ALA A C 1
ATOM 1866 O O . ALA A 1 251 ? -12 -14.906 -0.03 1 98.75 251 ALA A O 1
ATOM 1867 N N . ALA A 1 252 ? -10.812 -14.133 1.758 1 98.62 252 ALA A N 1
ATOM 1868 C CA . ALA A 1 252 ? -9.609 -14.883 1.401 1 98.62 252 ALA A CA 1
ATOM 1869 C C . ALA A 1 252 ? -9.867 -16.391 1.432 1 98.62 252 ALA A C 1
ATOM 1871 O O . ALA A 1 252 ? -9.375 -17.125 0.574 1 98.62 252 ALA A O 1
ATOM 1872 N N . GLN A 1 253 ? -10.633 -16.828 2.422 1 98.31 253 GLN A N 1
ATOM 1873 C CA . GLN A 1 253 ? -10.977 -18.234 2.521 1 98.31 253 GLN A CA 1
ATOM 1874 C C . GLN A 1 253 ? -11.828 -18.688 1.333 1 98.31 253 GLN A C 1
ATOM 1876 O O . GLN A 1 253 ? -11.672 -19.797 0.833 1 98.31 253 GLN A O 1
ATOM 1881 N N . ALA A 1 254 ? -12.75 -17.844 0.924 1 98.38 254 ALA A N 1
ATOM 1882 C CA . ALA A 1 254 ? -13.57 -18.141 -0.247 1 98.38 254 ALA A CA 1
ATOM 1883 C C . ALA A 1 254 ? -12.703 -18.297 -1.496 1 98.38 254 ALA A C 1
ATOM 1885 O O . ALA A 1 254 ? -12.945 -19.188 -2.318 1 98.38 254 ALA A O 1
ATOM 1886 N N . ALA A 1 255 ? -11.742 -17.438 -1.66 1 98.12 255 ALA A N 1
ATOM 1887 C CA . ALA A 1 255 ? -10.812 -17.531 -2.783 1 98.12 255 ALA A CA 1
ATOM 1888 C C . ALA A 1 255 ? -10.008 -18.828 -2.723 1 98.12 255 ALA A C 1
ATOM 1890 O O . ALA A 1 255 ? -9.805 -19.484 -3.744 1 98.12 255 ALA A O 1
ATOM 1891 N N . ALA A 1 256 ? -9.492 -19.156 -1.53 1 97.38 256 ALA A N 1
ATOM 1892 C CA . ALA A 1 256 ? -8.727 -20.391 -1.359 1 97.38 256 ALA A CA 1
ATOM 1893 C C . ALA A 1 256 ? -9.57 -21.609 -1.707 1 97.38 256 ALA A C 1
ATOM 1895 O O . ALA A 1 256 ? -9.086 -22.531 -2.361 1 97.38 256 ALA A O 1
ATOM 1896 N N . LYS A 1 257 ? -10.789 -21.641 -1.199 1 97.12 257 LYS A N 1
ATOM 1897 C CA . LYS A 1 257 ? -11.695 -22.734 -1.505 1 97.12 257 LYS A CA 1
ATOM 1898 C C . LYS A 1 257 ? -11.922 -22.859 -3.01 1 97.12 257 LYS A C 1
ATOM 1900 O O . LYS A 1 257 ? -11.891 -23.969 -3.555 1 97.12 257 LYS A O 1
ATOM 1905 N N . ARG A 1 258 ? -12.172 -21.766 -3.66 1 96.69 258 ARG A N 1
ATOM 1906 C CA . ARG A 1 258 ? -12.383 -21.781 -5.102 1 96.69 258 ARG A CA 1
ATOM 1907 C C . ARG A 1 258 ? -11.141 -22.281 -5.836 1 96.69 258 ARG A C 1
ATOM 1909 O O . ARG A 1 258 ? -11.25 -23 -6.836 1 96.69 258 ARG A O 1
ATOM 1916 N N . ALA A 1 259 ? -9.945 -21.859 -5.395 1 95.06 259 ALA A N 1
ATOM 1917 C CA . ALA A 1 259 ? -8.703 -22.328 -5.992 1 95.06 259 ALA A CA 1
ATOM 1918 C C . ALA A 1 259 ? -8.609 -23.844 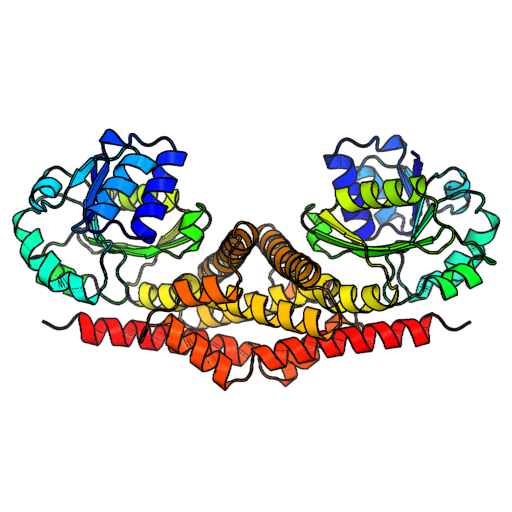-5.941 1 95.06 259 ALA A C 1
ATOM 1920 O O . ALA A 1 259 ? -8.234 -24.484 -6.926 1 95.06 259 ALA A O 1
ATOM 1921 N N . ARG A 1 260 ? -8.984 -24.406 -4.801 1 94.62 260 ARG A N 1
ATOM 1922 C CA . ARG A 1 260 ? -8.984 -25.859 -4.648 1 94.62 260 ARG A CA 1
ATOM 1923 C C . ARG A 1 260 ? -10 -26.5 -5.586 1 94.62 260 ARG A C 1
ATOM 1925 O O . ARG A 1 260 ? -9.703 -27.516 -6.215 1 94.62 260 ARG A O 1
ATOM 1932 N N . GLU A 1 261 ? -11.156 -25.891 -5.676 1 95.56 261 GLU A N 1
ATOM 1933 C CA . GLU A 1 261 ? -12.195 -26.406 -6.562 1 95.56 261 GLU A CA 1
ATOM 1934 C C . GLU A 1 261 ? -11.727 -26.406 -8.016 1 95.56 261 GLU A C 1
ATOM 1936 O O . GLU A 1 261 ? -11.984 -27.359 -8.758 1 95.56 261 GLU A O 1
ATOM 1941 N N . LEU A 1 262 ? -11.125 -25.328 -8.414 1 92.25 262 LEU A N 1
ATOM 1942 C CA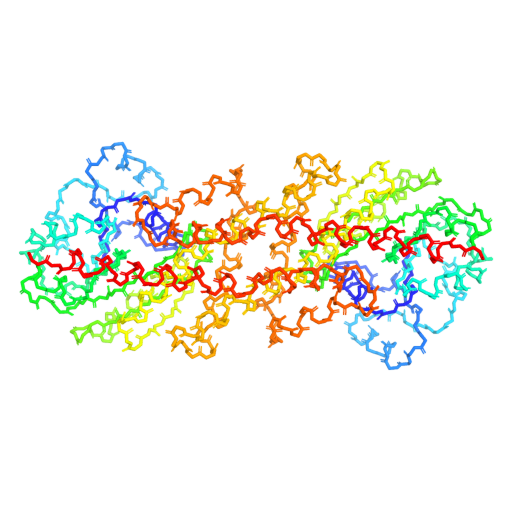 . LEU A 1 262 ? -10.602 -25.234 -9.773 1 92.25 262 LEU A CA 1
ATOM 1943 C C . LEU A 1 262 ? -9.594 -26.344 -10.047 1 92.25 262 LEU A C 1
ATOM 1945 O O . LEU A 1 262 ? -9.602 -26.953 -11.125 1 92.25 262 LEU A O 1
ATOM 1949 N N . GLY A 1 263 ? -8.695 -26.609 -9.109 1 91.38 263 GLY A N 1
ATOM 1950 C CA . GLY A 1 263 ? -7.73 -27.688 -9.258 1 91.38 263 GLY A CA 1
ATOM 1951 C C . GLY A 1 263 ? -8.383 -29.047 -9.438 1 91.38 263 GLY A C 1
ATOM 1952 O O . GLY A 1 263 ? -7.945 -29.844 -10.281 1 91.38 263 GLY A O 1
ATOM 1953 N N . GLU A 1 264 ? -9.445 -29.297 -8.688 1 92.56 264 GLU A N 1
ATOM 1954 C CA . GLU A 1 264 ? -10.164 -30.562 -8.781 1 92.56 264 GLU A CA 1
ATOM 1955 C C . GLU A 1 264 ? -10.898 -30.688 -10.109 1 92.56 264 GLU A C 1
ATOM 1957 O O . GLU A 1 264 ? -10.922 -31.766 -10.711 1 92.56 264 GLU A O 1
ATOM 1962 N N . GLN A 1 265 ? -11.469 -29.609 -10.516 1 92.19 265 GLN A N 1
ATOM 1963 C CA . GLN A 1 265 ? -12.273 -29.609 -11.734 1 92.19 265 GLN A CA 1
ATOM 1964 C C . GLN A 1 265 ? -11.391 -29.703 -12.977 1 92.19 265 GLN A C 1
ATOM 1966 O O . GLN A 1 265 ? -11.672 -30.469 -13.898 1 92.19 265 GLN A O 1
ATOM 1971 N N . LEU A 1 266 ? -10.289 -28.906 -12.969 1 91.19 266 LEU A N 1
ATOM 1972 C CA . LEU A 1 266 ? -9.484 -28.766 -14.172 1 91.19 266 LEU A CA 1
ATOM 1973 C C . LEU A 1 266 ? -8.367 -29.797 -14.203 1 91.19 266 LEU A C 1
ATOM 1975 O O . LEU A 1 266 ? -7.766 -30.031 -15.258 1 91.19 266 LEU A O 1
ATOM 1979 N N . GLY A 1 267 ? -8.07 -30.328 -13.016 1 90.12 267 GLY A N 1
ATOM 1980 C CA . GLY A 1 267 ? -7.004 -31.312 -12.938 1 90.12 267 GLY A CA 1
ATOM 1981 C C . GLY A 1 267 ? -7.453 -32.719 -13.328 1 90.12 267 GLY A C 1
ATOM 1982 O O . GLY A 1 267 ? -6.645 -33.656 -13.359 1 90.12 267 GLY A O 1
ATOM 1983 N N . LYS A 1 268 ? -8.805 -32.844 -13.578 1 84.94 268 LYS A N 1
ATOM 1984 C CA . LYS A 1 268 ? -9.352 -34.156 -13.961 1 84.94 268 LYS A CA 1
ATOM 1985 C C . LYS A 1 268 ? -9.016 -34.469 -15.414 1 84.94 268 LYS A C 1
ATOM 1987 O O . LYS A 1 268 ? -8.812 -33.594 -16.234 1 84.94 268 LYS A O 1
ATOM 1992 N N . ASP A 1 269 ? -8.766 -35.906 -15.734 1 80.56 269 ASP A N 1
ATOM 1993 C CA . ASP A 1 269 ? -8.477 -36.375 -17.094 1 80.56 269 ASP A CA 1
ATOM 1994 C C . ASP A 1 269 ? -9.734 -36.344 -17.953 1 80.56 269 ASP A C 1
ATOM 1996 O O . ASP A 1 269 ? -10.836 -36.625 -17.469 1 80.56 269 ASP A O 1
ATOM 2000 N N . MET B 1 1 ? 16.688 30.141 5.188 1 90.88 1 MET B N 1
ATOM 2001 C CA . MET B 1 1 ? 15.43 30.078 5.91 1 90.88 1 MET B CA 1
ATOM 2002 C C . MET B 1 1 ? 15.586 29.328 7.223 1 90.88 1 MET B C 1
ATOM 2004 O O . MET B 1 1 ? 16.125 28.219 7.238 1 90.88 1 MET B O 1
ATOM 2008 N N . LYS B 1 2 ? 15.289 30 8.344 1 96.56 2 LYS B N 1
ATOM 2009 C CA . LYS B 1 2 ? 15.391 29.375 9.672 1 96.56 2 LYS B CA 1
ATOM 2010 C C . LYS B 1 2 ? 14.047 28.812 10.109 1 96.56 2 LYS B C 1
ATOM 2012 O O . LYS B 1 2 ? 13.016 29.484 10.031 1 96.56 2 LYS B O 1
ATOM 2017 N N . ILE B 1 3 ? 14.102 27.516 10.539 1 98.06 3 ILE B N 1
ATOM 2018 C CA . ILE B 1 3 ? 12.867 26.828 10.922 1 98.06 3 ILE B CA 1
ATOM 2019 C C . ILE B 1 3 ? 12.953 26.406 12.391 1 98.06 3 ILE B C 1
ATOM 2021 O O . ILE B 1 3 ? 13.969 25.859 12.828 1 98.06 3 ILE B O 1
ATOM 2025 N N . SER B 1 4 ? 11.961 26.719 13.117 1 98.19 4 SER B N 1
ATOM 2026 C CA . SER B 1 4 ? 11.867 26.25 14.492 1 98.19 4 SER B CA 1
ATOM 2027 C C . SER B 1 4 ? 10.641 25.391 14.703 1 98.19 4 SER B C 1
ATOM 2029 O O . SER B 1 4 ? 9.516 25.797 14.398 1 98.19 4 SER B O 1
ATOM 2031 N N . PHE B 1 5 ? 10.844 24.203 15.211 1 98.38 5 PHE B N 1
ATOM 2032 C CA . PHE B 1 5 ? 9.758 23.312 15.609 1 98.38 5 PHE B CA 1
ATOM 2033 C C . PHE B 1 5 ? 9.477 23.453 17.109 1 98.38 5 PHE B C 1
ATOM 2035 O O . PHE B 1 5 ? 10.406 23.516 17.906 1 98.38 5 PHE B O 1
ATOM 2042 N N . ILE B 1 6 ? 8.266 23.578 17.438 1 98.12 6 ILE B N 1
ATOM 2043 C CA . ILE B 1 6 ? 7.863 23.453 18.828 1 98.12 6 ILE B CA 1
ATOM 2044 C C . ILE B 1 6 ? 7.242 22.078 19.062 1 98.12 6 ILE B C 1
ATOM 2046 O O . ILE B 1 6 ? 6.125 21.812 18.625 1 98.12 6 ILE B O 1
ATOM 2050 N N . GLY B 1 7 ? 7.914 21.25 19.812 1 97 7 GLY B N 1
ATOM 2051 C CA . GLY B 1 7 ? 7.625 19.844 19.922 1 97 7 GLY B CA 1
ATOM 2052 C C . GLY B 1 7 ? 8.523 18.969 19.062 1 97 7 GLY B C 1
ATOM 2053 O O . GLY B 1 7 ? 8.609 19.188 17.844 1 97 7 GLY B O 1
ATOM 2054 N N . GLY B 1 8 ? 9.156 18.062 19.641 1 96.31 8 GLY B N 1
ATOM 2055 C CA . GLY B 1 8 ? 10.055 17.172 18.922 1 96.31 8 GLY B CA 1
ATOM 2056 C C . GLY B 1 8 ? 9.523 15.758 18.781 1 96.31 8 GLY B C 1
ATOM 2057 O O . GLY B 1 8 ? 10.281 14.789 18.891 1 96.31 8 GLY B O 1
ATOM 2058 N N . GLY B 1 9 ? 8.227 15.648 18.578 1 93.69 9 GLY B N 1
ATOM 2059 C CA . GLY B 1 9 ? 7.617 14.328 18.484 1 93.69 9 GLY B CA 1
ATOM 2060 C C . GLY B 1 9 ? 7.844 13.672 17.141 1 93.69 9 GLY B C 1
ATOM 2061 O O . GLY B 1 9 ? 8.727 14.078 16.375 1 93.69 9 GLY B O 1
ATOM 2062 N N . ASN B 1 10 ? 7.07 12.656 16.828 1 91.19 10 ASN B N 1
ATOM 2063 C CA . ASN B 1 10 ? 7.266 11.812 15.648 1 91.19 10 ASN B CA 1
ATOM 2064 C C . ASN B 1 10 ? 7.125 12.602 14.352 1 91.19 10 ASN B C 1
ATOM 2066 O O . ASN B 1 10 ? 7.906 12.414 13.422 1 91.19 10 ASN B O 1
ATOM 2070 N N . MET B 1 11 ? 6.102 13.43 14.297 1 94.25 11 MET B N 1
ATOM 2071 C CA . MET B 1 11 ? 5.867 14.148 13.047 1 94.25 11 MET B CA 1
ATOM 2072 C C . MET B 1 11 ? 6.961 15.18 12.805 1 94.25 11 MET B C 1
ATOM 2074 O O . MET B 1 11 ? 7.414 15.352 11.672 1 94.25 11 MET B O 1
ATOM 2078 N N . ALA B 1 12 ? 7.324 15.922 13.883 1 96.75 12 ALA B N 1
ATOM 2079 C CA . ALA B 1 12 ? 8.453 16.844 13.75 1 96.75 12 ALA B CA 1
ATOM 2080 C C . ALA B 1 12 ? 9.703 16.109 13.266 1 96.75 12 ALA B C 1
ATOM 2082 O O . ALA B 1 12 ? 10.359 16.562 12.32 1 96.75 12 ALA B O 1
ATOM 2083 N N . ARG B 1 13 ? 9.992 14.992 13.859 1 96.38 13 ARG B N 1
ATOM 2084 C CA . ARG B 1 13 ? 11.156 14.188 13.484 1 96.38 13 ARG B CA 1
ATOM 2085 C C . ARG B 1 13 ? 11.07 13.758 12.023 1 96.38 13 ARG B C 1
ATOM 2087 O O . ARG B 1 13 ? 12.078 13.75 11.32 1 96.38 13 ARG B O 1
ATOM 2094 N N . ALA B 1 14 ? 9.914 13.398 11.602 1 96.12 14 ALA B N 1
ATOM 2095 C CA . ALA B 1 14 ? 9.703 12.961 10.219 1 96.12 14 ALA B CA 1
ATOM 2096 C C . ALA B 1 14 ? 10.023 14.086 9.242 1 96.12 14 ALA B C 1
ATOM 2098 O O . ALA B 1 14 ? 10.719 13.875 8.242 1 96.12 14 ALA B O 1
ATOM 2099 N N . ILE B 1 15 ? 9.492 15.211 9.539 1 97.5 15 ILE B N 1
ATOM 2100 C CA . ILE B 1 15 ? 9.695 16.359 8.656 1 97.5 15 ILE B CA 1
ATOM 2101 C C . ILE B 1 15 ? 11.172 16.75 8.664 1 97.5 15 ILE B C 1
ATOM 2103 O O . ILE B 1 15 ? 11.766 16.969 7.605 1 97.5 15 ILE B O 1
ATOM 2107 N N . ILE B 1 16 ? 11.781 16.812 9.852 1 97.75 16 ILE B N 1
ATOM 2108 C CA . ILE B 1 16 ? 13.195 17.156 9.992 1 97.75 16 ILE B CA 1
ATOM 2109 C C . ILE B 1 16 ? 14.047 16.125 9.234 1 97.75 16 ILE B C 1
ATOM 2111 O O . ILE B 1 16 ? 14.984 16.5 8.523 1 97.75 16 ILE B O 1
ATOM 2115 N N . GLY B 1 17 ? 13.742 14.883 9.43 1 96.94 17 GLY B N 1
ATOM 2116 C CA . GLY B 1 17 ? 14.445 13.852 8.688 1 96.94 17 GLY B CA 1
ATOM 2117 C C . GLY B 1 17 ? 14.359 14.031 7.184 1 96.94 17 GLY B C 1
ATOM 2118 O O . GLY B 1 17 ? 15.352 13.852 6.473 1 96.94 17 GLY B O 1
ATOM 2119 N N . GLY B 1 18 ? 13.164 14.336 6.688 1 96.94 18 GLY B N 1
ATOM 2120 C CA . GLY B 1 18 ? 13 14.625 5.273 1 96.94 18 GLY B CA 1
ATOM 2121 C C . GLY B 1 18 ? 13.859 15.789 4.801 1 96.94 18 GLY B C 1
ATOM 2122 O O . GLY B 1 18 ? 14.453 15.734 3.723 1 96.94 18 GLY B O 1
ATOM 2123 N N . LEU B 1 19 ? 13.867 16.828 5.59 1 97.56 19 LEU B N 1
ATOM 2124 C CA . LEU B 1 19 ? 14.688 17.984 5.266 1 97.56 19 LEU B CA 1
ATOM 2125 C C . LEU B 1 19 ? 16.172 17.609 5.191 1 97.56 19 LEU B C 1
ATOM 2127 O O . LEU B 1 19 ? 16.875 18.031 4.273 1 97.56 19 LEU B O 1
ATOM 2131 N N . LYS B 1 20 ? 16.594 16.859 6.164 1 97.25 20 LYS B N 1
ATOM 2132 C CA . LYS B 1 20 ? 17.984 16.391 6.184 1 97.25 20 LYS B CA 1
ATOM 2133 C C . LYS B 1 20 ? 18.312 15.617 4.914 1 97.25 20 LYS B C 1
ATOM 2135 O O . LYS B 1 20 ? 19.359 15.836 4.301 1 97.25 20 LYS B O 1
ATOM 2140 N N . GLN B 1 21 ? 17.469 14.781 4.535 1 95.75 21 GLN B N 1
ATOM 2141 C CA . GLN B 1 21 ? 17.688 13.953 3.355 1 95.75 21 GLN B CA 1
ATOM 2142 C C . GLN B 1 21 ? 17.75 14.797 2.09 1 95.75 21 GLN B C 1
ATOM 2144 O O . GLN B 1 21 ? 18.469 14.453 1.145 1 95.75 21 GLN B O 1
ATOM 2149 N N . LYS B 1 22 ? 17.031 15.828 2.113 1 95.44 22 LYS B N 1
ATOM 2150 C CA . LYS B 1 22 ? 17.016 16.703 0.947 1 95.44 22 LYS B CA 1
ATOM 2151 C C . LYS B 1 22 ? 18.188 17.672 0.959 1 95.44 22 LYS B C 1
ATOM 2153 O O . LYS B 1 22 ? 18.297 18.547 0.092 1 95.44 22 LYS B O 1
ATOM 2158 N N . GLY B 1 23 ? 19.016 17.656 2 1 95.25 23 GLY B N 1
ATOM 2159 C CA . GLY B 1 23 ? 20.25 18.422 2.049 1 95.25 23 GLY B CA 1
ATOM 2160 C C . GLY B 1 23 ? 20.094 19.781 2.701 1 95.25 23 GLY B C 1
ATOM 2161 O O . GLY B 1 23 ? 20.938 20.672 2.539 1 95.25 23 GLY B O 1
ATOM 2162 N N . TYR B 1 24 ? 19 19.953 3.361 1 95.44 24 TYR B N 1
ATOM 2163 C CA . TYR B 1 24 ? 18.812 21.203 4.078 1 95.44 24 TYR B CA 1
ATOM 2164 C C . TYR B 1 24 ? 19.859 21.375 5.176 1 95.44 24 TYR B C 1
ATOM 2166 O O . TYR B 1 24 ? 20.281 20.391 5.789 1 95.44 24 TYR B O 1
ATOM 2174 N N . SER B 1 25 ? 20.266 22.656 5.398 1 96.44 25 SER B N 1
ATOM 2175 C CA . SER B 1 25 ? 21.219 22.922 6.465 1 96.44 25 SER B CA 1
ATOM 2176 C C . SER B 1 25 ? 20.594 22.719 7.84 1 96.44 25 SER B C 1
ATOM 2178 O O . SER B 1 25 ? 19.734 23.5 8.25 1 96.44 25 SER B O 1
ATOM 2180 N N . MET B 1 26 ? 21.078 21.781 8.555 1 97.06 26 MET B N 1
ATOM 2181 C CA . MET B 1 26 ? 20.5 21.422 9.844 1 97.06 26 MET B CA 1
ATOM 2182 C C . MET B 1 26 ? 20.797 22.484 10.891 1 97.06 26 MET B C 1
ATOM 2184 O O . MET B 1 26 ? 20.094 22.578 11.906 1 97.06 26 MET B O 1
ATOM 2188 N N . ALA B 1 27 ? 21.75 23.375 10.594 1 95.5 27 ALA B N 1
ATOM 2189 C CA . ALA B 1 27 ? 22.094 24.469 11.508 1 95.5 27 ALA B CA 1
ATOM 2190 C C . ALA B 1 27 ? 20.984 25.516 11.562 1 95.5 27 ALA B C 1
ATOM 2192 O O . ALA B 1 27 ? 20.922 26.312 12.508 1 95.5 27 ALA B O 1
ATOM 2193 N N . THR B 1 28 ? 20.172 25.469 10.523 1 96.44 28 THR B N 1
ATOM 2194 C CA . THR B 1 28 ? 19.109 26.469 10.438 1 96.44 28 THR B CA 1
ATOM 2195 C C . THR B 1 28 ? 17.812 25.938 11.047 1 96.44 28 THR B C 1
ATOM 2197 O O . THR B 1 28 ? 16.781 26.625 11.031 1 96.44 28 THR B O 1
ATOM 2200 N N . ILE B 1 29 ? 17.859 24.734 11.617 1 97.5 29 ILE B N 1
ATOM 2201 C CA . ILE B 1 29 ? 16.688 24.109 12.219 1 97.5 29 ILE B CA 1
ATOM 2202 C C . ILE B 1 29 ? 16.859 24.031 13.734 1 97.5 29 ILE B C 1
ATOM 2204 O O . ILE B 1 29 ? 17.922 23.656 14.219 1 97.5 29 ILE B O 1
ATOM 2208 N N . SER B 1 30 ? 15.906 24.469 14.461 1 97.56 30 SER B N 1
ATOM 2209 C CA . SER B 1 30 ? 15.883 24.312 15.914 1 97.56 30 SER B CA 1
ATOM 2210 C C . SER B 1 30 ? 14.602 23.641 16.375 1 97.56 30 SER B C 1
ATOM 2212 O O . SER B 1 30 ? 13.578 23.688 15.688 1 97.56 30 SER B O 1
ATOM 2214 N N . VAL B 1 31 ? 14.672 22.953 17.516 1 98.12 31 VAL B N 1
ATOM 2215 C CA . VAL B 1 31 ? 13.508 22.312 18.109 1 98.12 31 VAL B CA 1
ATOM 2216 C C . VAL B 1 31 ? 13.367 22.734 19.562 1 98.12 31 VAL B C 1
ATOM 2218 O O . VAL B 1 31 ? 14.336 22.672 20.328 1 98.12 31 VAL B O 1
ATOM 2221 N N . ILE B 1 32 ? 12.219 23.234 19.875 1 97.62 32 ILE B N 1
ATOM 2222 C CA . ILE B 1 32 ? 11.867 23.469 21.281 1 97.62 32 ILE B CA 1
ATOM 2223 C C . ILE B 1 32 ? 11.203 22.219 21.844 1 97.62 32 ILE B C 1
ATOM 2225 O O . ILE B 1 32 ? 10.109 21.828 21.422 1 97.62 32 ILE B O 1
ATOM 2229 N N . GLU B 1 33 ? 11.828 21.609 22.781 1 97.19 33 GLU B N 1
ATOM 2230 C CA . GLU B 1 33 ? 11.391 20.344 23.359 1 97.19 33 GLU B CA 1
ATOM 2231 C C . GLU B 1 33 ? 11.695 20.297 24.859 1 97.19 33 GLU B C 1
ATOM 2233 O O . GLU B 1 33 ? 12.844 20.5 25.266 1 97.19 33 GLU B O 1
ATOM 2238 N N . LEU B 1 34 ? 10.641 19.953 25.641 1 94.44 34 LEU B N 1
ATOM 2239 C CA . LEU B 1 34 ? 10.758 20.031 27.094 1 94.44 34 LEU B CA 1
ATOM 2240 C C . LEU B 1 34 ? 11.484 18.797 27.641 1 94.44 34 LEU B C 1
ATOM 2242 O O . LEU B 1 34 ? 12.164 18.891 28.656 1 94.44 34 LEU B O 1
ATOM 2246 N N . ASP B 1 35 ? 11.32 17.688 27.016 1 96.25 35 ASP B N 1
ATOM 2247 C CA . ASP B 1 35 ? 11.93 16.438 27.469 1 96.25 35 ASP B CA 1
ATOM 2248 C C . ASP B 1 35 ? 13.422 16.406 27.141 1 96.25 35 ASP B C 1
ATOM 2250 O O . ASP B 1 35 ? 13.805 16.422 25.969 1 96.25 35 ASP B O 1
ATOM 2254 N N . ALA B 1 36 ? 14.203 16.281 28.141 1 96.88 36 ALA B N 1
ATOM 2255 C CA . ALA B 1 36 ? 15.656 16.344 27.969 1 96.88 36 ALA B CA 1
ATOM 2256 C C . ALA B 1 36 ? 16.156 15.148 27.141 1 96.88 36 ALA B C 1
ATOM 2258 O O . ALA B 1 36 ? 17.078 15.289 26.344 1 96.88 36 ALA B O 1
ATOM 2259 N N . ALA B 1 37 ? 15.586 14.016 27.438 1 97.38 37 ALA B N 1
ATOM 2260 C CA . ALA B 1 37 ? 16 12.82 26.703 1 97.38 37 ALA B CA 1
ATOM 2261 C C . ALA B 1 37 ? 15.695 12.961 25.219 1 97.38 37 ALA B C 1
ATOM 2263 O O . ALA B 1 37 ? 16.5 12.57 24.375 1 97.38 37 ALA B O 1
ATOM 2264 N N . LYS B 1 38 ? 14.586 13.516 24.828 1 96.69 38 LYS B N 1
ATOM 2265 C CA . LYS B 1 38 ? 14.211 13.742 23.438 1 96.69 38 LYS B CA 1
ATOM 2266 C C . LYS B 1 38 ? 15.133 14.758 22.781 1 96.69 38 LYS B C 1
ATOM 2268 O O . LYS B 1 38 ? 15.484 14.617 21.609 1 96.69 38 LYS B O 1
ATOM 2273 N N . ARG B 1 39 ? 15.469 15.82 23.547 1 97.44 39 ARG B N 1
ATOM 2274 C CA . ARG B 1 39 ? 16.391 16.812 23 1 97.44 39 ARG B CA 1
ATOM 2275 C C . ARG B 1 39 ? 17.719 16.188 22.609 1 97.44 39 ARG B C 1
ATOM 2277 O O . ARG B 1 39 ? 18.266 16.453 21.547 1 97.44 39 ARG B O 1
ATOM 2284 N N . GLU B 1 40 ? 18.172 15.32 23.469 1 97.5 40 GLU B N 1
ATOM 2285 C CA . GLU B 1 40 ? 19.438 14.641 23.203 1 97.5 40 GLU B CA 1
ATOM 2286 C C . GLU B 1 40 ? 19.344 13.75 21.969 1 97.5 40 GLU B C 1
ATOM 2288 O O . GLU B 1 40 ? 20.25 13.742 21.141 1 97.5 40 GLU B O 1
ATOM 2293 N N . GLN B 1 41 ? 18.297 13.055 21.891 1 97 41 GLN B N 1
ATOM 2294 C CA . GLN B 1 41 ? 18.078 12.172 20.75 1 97 41 GLN B CA 1
ATOM 2295 C C . GLN B 1 41 ? 18.016 12.961 19.438 1 97 41 GLN B C 1
ATOM 2297 O O . GLN B 1 41 ? 18.578 12.539 18.422 1 97 41 GLN B O 1
ATOM 2302 N N . LEU B 1 42 ? 17.297 14.047 19.453 1 97.62 42 LEU B N 1
ATOM 2303 C CA . LEU B 1 42 ? 17.141 14.898 18.281 1 97.62 42 LEU B CA 1
ATOM 2304 C C . LEU B 1 42 ? 18.484 15.445 17.828 1 97.62 42 LEU B C 1
ATOM 2306 O O . LEU B 1 42 ? 18.812 15.438 16.641 1 97.62 42 LEU B O 1
ATOM 2310 N N . THR B 1 43 ? 19.25 15.93 18.797 1 97.38 43 THR B N 1
ATOM 2311 C CA . THR B 1 43 ? 20.578 16.484 18.5 1 97.38 43 THR B CA 1
ATOM 2312 C C . THR B 1 43 ? 21.5 15.414 17.938 1 97.38 43 THR B C 1
ATOM 2314 O O . THR B 1 43 ? 22.203 15.648 16.953 1 97.38 43 THR B O 1
ATOM 2317 N N . GLU B 1 44 ? 21.453 14.258 18.516 1 97.31 44 GLU B N 1
ATOM 2318 C CA . GLU B 1 44 ? 22.312 13.156 18.094 1 97.31 44 GLU B CA 1
ATOM 2319 C C . GLU B 1 44 ? 21.906 12.648 16.703 1 97.31 44 GLU B C 1
ATOM 2321 O O . GLU B 1 44 ? 22.766 12.375 15.867 1 97.31 44 GLU B O 1
ATOM 2326 N N . GLU B 1 45 ? 20.703 12.578 16.531 1 96.38 45 GLU B N 1
ATOM 2327 C CA . GLU B 1 45 ? 20.188 11.961 15.305 1 96.38 45 GLU B CA 1
ATOM 2328 C C . GLU B 1 45 ? 20.297 12.922 14.117 1 96.38 45 GLU B C 1
ATOM 2330 O O . GLU B 1 45 ? 20.625 12.5 13.008 1 96.38 45 GLU B O 1
ATOM 2335 N N . PHE B 1 46 ? 20 14.188 14.336 1 97.38 46 PHE B N 1
ATOM 2336 C CA . PHE B 1 46 ? 19.844 15.078 13.195 1 97.38 46 PHE B CA 1
ATOM 2337 C C . PHE B 1 46 ? 20.922 16.156 13.188 1 97.38 46 PHE B C 1
ATOM 2339 O O . PHE B 1 46 ? 21.125 16.844 12.188 1 97.38 46 PHE B O 1
ATOM 2346 N N . GLY B 1 47 ? 21.625 16.328 14.273 1 96.5 47 GLY B N 1
ATOM 2347 C CA . GLY B 1 47 ? 22.594 17.406 14.375 1 96.5 47 GLY B CA 1
ATOM 2348 C C . GLY B 1 47 ? 21.953 18.781 14.469 1 96.5 47 GLY B C 1
ATOM 2349 O O . GLY B 1 47 ? 22.5 19.766 13.953 1 96.5 47 GLY B O 1
ATOM 2350 N N . ILE B 1 48 ? 20.766 18.828 15.016 1 96.69 48 ILE B N 1
ATOM 2351 C CA . ILE B 1 48 ? 20.031 20.094 15.094 1 96.69 48 ILE B CA 1
ATOM 2352 C C . ILE B 1 48 ? 20.156 20.672 16.5 1 96.69 48 ILE B C 1
ATOM 2354 O O . ILE B 1 48 ? 20.609 19.984 17.422 1 96.69 48 ILE B O 1
ATOM 2358 N N . HIS B 1 49 ? 19.828 22 16.641 1 95.5 49 HIS B N 1
ATOM 2359 C CA . HIS B 1 49 ? 19.781 22.641 17.953 1 95.5 49 HIS B CA 1
ATOM 2360 C C . HIS B 1 49 ? 18.453 22.375 18.656 1 95.5 49 HIS B C 1
ATOM 2362 O O . HIS B 1 49 ? 17.391 22.719 18.141 1 95.5 49 HIS B O 1
ATOM 2368 N N . ALA B 1 50 ? 18.484 21.719 19.766 1 97.19 50 ALA B N 1
ATOM 2369 C CA . ALA B 1 50 ? 17.297 21.484 20.578 1 97.19 50 ALA B CA 1
ATOM 2370 C C . ALA B 1 50 ? 17.391 22.188 21.922 1 97.19 50 ALA B C 1
ATOM 2372 O O . ALA B 1 50 ? 18.438 22.156 22.562 1 97.19 50 ALA B O 1
ATOM 2373 N N . THR B 1 51 ? 16.344 22.906 22.328 1 96.31 51 THR B N 1
ATOM 2374 C CA . THR B 1 51 ? 16.328 23.672 23.562 1 96.31 51 THR B CA 1
ATOM 2375 C C . THR B 1 51 ? 14.969 23.609 24.234 1 96.31 51 THR B C 1
ATOM 2377 O O . THR B 1 51 ? 14 23.109 23.641 1 96.31 51 THR B O 1
ATOM 2380 N N . GLU B 1 52 ? 14.93 23.922 25.5 1 95 52 GLU B N 1
ATOM 2381 C CA . GLU B 1 52 ? 13.656 24 26.203 1 95 52 GLU B CA 1
ATOM 2382 C C . GLU B 1 52 ? 13.141 25.438 26.266 1 95 52 GLU B C 1
ATOM 2384 O O . GLU B 1 52 ? 12.055 25.688 26.781 1 95 52 GLU B O 1
ATOM 2389 N N . HIS B 1 53 ? 13.859 26.359 25.688 1 91.62 53 HIS B N 1
ATOM 2390 C CA . HIS B 1 53 ? 13.547 27.781 25.812 1 91.62 53 HIS B CA 1
ATOM 2391 C C . HIS B 1 53 ? 12.742 28.281 24.625 1 91.62 53 HIS B C 1
ATOM 2393 O O . HIS B 1 53 ? 13.297 28.516 23.547 1 91.62 53 HIS B O 1
ATOM 2399 N N . LEU B 1 54 ? 11.594 28.656 24.812 1 89.94 54 LEU B N 1
ATOM 2400 C CA . LEU B 1 54 ? 10.656 29.078 23.781 1 89.94 54 LEU B CA 1
ATOM 2401 C C . LEU B 1 54 ? 11.117 30.359 23.094 1 89.94 54 LEU B C 1
ATOM 2403 O O . LEU B 1 54 ? 11.016 30.484 21.875 1 89.94 54 LEU B O 1
ATOM 2407 N N . PRO B 1 55 ? 11.734 31.344 23.797 1 86.88 55 PRO B N 1
ATOM 2408 C CA . PRO B 1 55 ? 12.078 32.625 23.172 1 86.88 55 PRO B CA 1
ATOM 2409 C C . PRO B 1 55 ? 13.07 32.438 22.016 1 86.88 55 PRO B C 1
ATOM 2411 O O . PRO B 1 55 ? 13.242 33.375 21.203 1 86.88 55 PRO B O 1
ATOM 2414 N N . SER B 1 56 ? 13.609 31.297 21.859 1 86.88 56 SER B N 1
ATOM 2415 C CA . SER B 1 56 ? 14.578 31.062 20.812 1 86.88 56 SER B CA 1
ATOM 2416 C C . SER B 1 56 ? 13.914 31.047 19.438 1 86.88 56 SER B C 1
ATOM 2418 O O . SER B 1 56 ? 14.586 31.156 18.406 1 86.88 56 SER B O 1
ATOM 2420 N N . VAL B 1 57 ? 12.594 30.906 19.406 1 91.5 57 VAL B N 1
ATOM 2421 C CA . VAL B 1 57 ? 11.859 30.828 18.156 1 91.5 57 VAL B CA 1
ATOM 2422 C C . VAL B 1 57 ? 11.812 32.188 17.484 1 91.5 57 VAL B C 1
ATOM 2424 O O . VAL B 1 57 ? 11.508 32.312 16.297 1 91.5 57 VAL B O 1
ATOM 2427 N N . ALA B 1 58 ? 12.117 33.281 18.188 1 90 58 ALA B N 1
ATOM 2428 C CA . ALA B 1 58 ? 11.953 34.656 17.719 1 90 58 ALA B CA 1
ATOM 2429 C C . ALA B 1 58 ? 12.805 34.906 16.484 1 90 58 ALA B C 1
ATOM 2431 O O . ALA B 1 58 ? 12.484 35.781 15.68 1 90 58 ALA B O 1
ATOM 2432 N N . ASN B 1 59 ? 13.789 34.125 16.25 1 90.75 59 ASN B N 1
ATOM 2433 C CA . ASN B 1 59 ? 14.695 34.344 15.125 1 90.75 59 ASN B CA 1
ATOM 2434 C C . ASN B 1 59 ? 14.336 33.469 13.93 1 90.75 59 ASN B C 1
ATOM 2436 O O . ASN B 1 59 ? 14.992 33.531 12.883 1 90.75 59 ASN B O 1
ATOM 2440 N N . ALA B 1 60 ? 13.297 32.719 14.008 1 96.38 60 ALA B N 1
ATOM 2441 C CA . ALA B 1 60 ? 12.922 31.797 12.945 1 96.38 60 ALA B CA 1
ATOM 2442 C C . ALA B 1 60 ? 12.094 32.5 11.875 1 96.38 60 ALA B C 1
ATOM 2444 O O . ALA B 1 60 ? 11.445 33.5 12.141 1 96.38 60 ALA B O 1
ATOM 2445 N N . ASP B 1 61 ? 12.195 32 10.641 1 97.62 61 ASP B N 1
ATOM 2446 C CA . ASP B 1 61 ? 11.312 32.438 9.562 1 97.62 61 ASP B CA 1
ATOM 2447 C C . ASP B 1 61 ? 9.992 31.656 9.594 1 97.62 61 ASP B C 1
ATOM 2449 O O . ASP B 1 61 ? 8.938 32.188 9.266 1 97.62 61 ASP B O 1
ATOM 2453 N N . ILE B 1 62 ? 10.07 30.406 9.945 1 98.38 62 ILE B N 1
ATOM 2454 C CA . ILE B 1 62 ? 8.922 29.5 10.047 1 98.38 62 ILE B CA 1
ATOM 2455 C C . ILE B 1 62 ? 8.891 28.859 11.43 1 98.38 62 ILE B C 1
ATOM 2457 O O . ILE B 1 62 ? 9.922 28.422 11.945 1 98.38 62 ILE B O 1
ATOM 2461 N N . ILE B 1 63 ? 7.766 28.891 12.023 1 98.56 63 ILE B N 1
ATOM 2462 C CA . ILE B 1 63 ? 7.52 28.188 13.273 1 98.56 63 ILE B CA 1
ATOM 2463 C C . ILE B 1 63 ? 6.496 27.078 13.047 1 98.56 63 ILE B C 1
ATOM 2465 O O . ILE B 1 63 ? 5.375 27.328 12.609 1 98.56 63 ILE B O 1
ATOM 2469 N N . VAL B 1 64 ? 6.891 25.828 13.289 1 98.62 64 VAL B N 1
ATOM 2470 C CA . VAL B 1 64 ? 6 24.688 13.148 1 98.62 64 VAL B CA 1
ATOM 2471 C C . VAL B 1 64 ? 5.492 24.25 14.523 1 98.62 64 VAL B C 1
ATOM 2473 O O . VAL B 1 64 ? 6.277 23.859 15.391 1 98.62 64 VAL B O 1
ATOM 2476 N N . LEU B 1 65 ? 4.238 24.359 14.695 1 98.44 65 LEU B N 1
ATOM 2477 C CA . LEU B 1 65 ? 3.611 23.875 15.93 1 98.44 65 LEU B CA 1
ATOM 2478 C C . LEU B 1 65 ? 3.338 22.375 15.852 1 98.44 65 LEU B C 1
ATOM 2480 O O . LEU B 1 65 ? 2.316 21.953 15.305 1 98.44 65 LEU B O 1
ATOM 2484 N N . ALA B 1 66 ? 4.203 21.609 16.453 1 97.19 66 ALA B N 1
ATOM 2485 C CA . ALA B 1 66 ? 4.148 20.156 16.406 1 97.19 66 ALA B CA 1
ATOM 2486 C C . ALA B 1 66 ? 3.869 19.562 17.797 1 97.19 66 ALA B C 1
ATOM 2488 O O . ALA B 1 66 ? 4.562 18.656 18.234 1 97.19 66 ALA B O 1
ATOM 2489 N N . VAL B 1 67 ? 2.873 20.125 18.484 1 95.31 67 VAL B N 1
ATOM 2490 C CA . VAL B 1 67 ? 2.443 19.656 19.797 1 95.31 67 VAL B CA 1
ATOM 2491 C C . VAL B 1 67 ? 1.027 19.094 19.703 1 95.31 67 VAL B C 1
ATOM 2493 O O . VAL B 1 67 ? 0.353 19.25 18.688 1 95.31 67 VAL B O 1
ATOM 2496 N N . LYS B 1 68 ? 0.597 18.438 20.734 1 90.31 68 LYS B N 1
ATOM 2497 C CA . LYS B 1 68 ? -0.765 17.922 20.781 1 90.31 68 LYS B CA 1
ATOM 2498 C C . LYS B 1 68 ? -1.79 19.047 20.766 1 90.31 68 LYS B C 1
ATOM 2500 O O . LYS B 1 68 ? -1.547 20.125 21.328 1 90.31 68 LYS B O 1
ATOM 2505 N N . PRO B 1 69 ? -2.873 18.734 20.188 1 93.38 69 PRO B N 1
ATOM 2506 C CA . PRO B 1 69 ? -3.896 19.781 20.094 1 93.38 69 PRO B CA 1
ATOM 2507 C C . PRO B 1 69 ? -4.281 20.375 21.438 1 93.38 69 PRO B C 1
ATOM 2509 O O . PRO B 1 69 ? -4.484 21.578 21.562 1 93.38 69 PRO B O 1
ATOM 2512 N N . GLN B 1 70 ? -4.254 19.562 22.469 1 91.25 70 GLN B N 1
ATOM 2513 C CA . GLN B 1 70 ? -4.691 20 23.797 1 91.25 70 GLN B CA 1
ATOM 2514 C C . GLN B 1 70 ? -3.701 20.984 24.406 1 91.25 70 GLN B C 1
ATOM 2516 O O . GLN B 1 70 ? -4.035 21.688 25.359 1 91.25 70 GLN B O 1
ATOM 2521 N N . GLN B 1 71 ? -2.549 21.078 23.875 1 93.69 71 GLN B N 1
ATOM 2522 C CA . GLN B 1 71 ? -1.494 21.922 24.422 1 93.69 71 GLN B CA 1
ATOM 2523 C C . GLN B 1 71 ? -1.364 23.234 23.641 1 93.69 71 GLN B C 1
ATOM 2525 O O . GLN B 1 71 ? -0.621 24.125 24.031 1 93.69 71 GLN B O 1
ATOM 2530 N N . LEU B 1 72 ? -2.053 23.375 22.609 1 95.75 72 LEU B N 1
ATOM 2531 C CA . LEU B 1 72 ? -1.786 24.406 21.609 1 95.75 72 LEU B CA 1
ATOM 2532 C C . LEU B 1 72 ? -2.225 25.781 22.125 1 95.75 72 LEU B C 1
ATOM 2534 O O . LEU B 1 72 ? -1.548 26.781 21.891 1 95.75 72 LEU B O 1
ATOM 2538 N N . ARG B 1 73 ? -3.342 25.828 22.828 1 96.25 73 ARG B N 1
ATOM 2539 C CA . ARG B 1 73 ? -3.859 27.109 23.281 1 96.25 73 ARG B CA 1
ATOM 2540 C C . ARG B 1 73 ? -2.854 27.828 24.172 1 96.25 73 ARG B C 1
ATOM 2542 O O . ARG B 1 73 ? -2.463 28.953 23.891 1 96.25 73 ARG B O 1
ATOM 2549 N N . ASP B 1 74 ? -2.447 27.156 25.266 1 95.94 74 ASP B N 1
ATOM 2550 C CA . ASP B 1 74 ? -1.511 27.766 26.203 1 95.94 74 ASP B CA 1
ATOM 2551 C C . ASP B 1 74 ? -0.2 28.141 25.516 1 95.94 74 ASP B C 1
ATOM 2553 O O . ASP B 1 74 ? 0.356 29.203 25.75 1 95.94 74 ASP B O 1
ATOM 2557 N N . LEU B 1 75 ? 0.259 27.266 24.688 1 96.62 75 LEU B N 1
ATOM 2558 C CA . LEU B 1 75 ? 1.478 27.516 23.922 1 96.62 75 LEU B CA 1
ATOM 2559 C C . LEU B 1 75 ? 1.324 28.766 23.047 1 96.62 75 LEU B C 1
ATOM 2561 O O . LEU B 1 75 ? 2.217 29.609 23.016 1 96.62 75 LEU B O 1
ATOM 2565 N N . ALA B 1 76 ? 0.218 28.844 22.359 1 97.44 76 ALA B N 1
ATOM 2566 C CA . ALA B 1 76 ? -0.019 29.938 21.422 1 97.44 76 ALA B CA 1
ATOM 2567 C C . ALA B 1 76 ? -0.076 31.281 22.156 1 97.44 76 ALA B C 1
ATOM 2569 O O . ALA B 1 76 ? 0.48 32.281 21.672 1 97.44 76 ALA B O 1
ATOM 2570 N N . ILE B 1 77 ? -0.746 31.297 23.281 1 96.5 77 ILE B N 1
ATOM 2571 C CA . ILE B 1 77 ? -0.864 32.531 24.062 1 96.5 77 ILE B CA 1
ATOM 2572 C C . ILE B 1 77 ? 0.527 33.031 24.422 1 96.5 77 ILE B C 1
ATOM 2574 O O . ILE B 1 77 ? 0.814 34.219 24.281 1 96.5 77 ILE B O 1
ATOM 2578 N N . PHE B 1 78 ? 1.359 32.125 24.812 1 95.25 78 PHE B N 1
ATOM 2579 C CA . PHE B 1 78 ? 2.719 32.5 25.188 1 95.25 78 PHE B CA 1
ATOM 2580 C C . PHE B 1 78 ? 3.535 32.906 23.969 1 95.25 78 PHE B C 1
ATOM 2582 O O . PHE B 1 78 ? 4.344 33.812 24.016 1 95.25 78 PHE B O 1
ATOM 2589 N N . LEU B 1 79 ? 3.336 32.281 22.891 1 96.88 79 LEU B N 1
ATOM 2590 C CA . LEU B 1 79 ? 4.09 32.438 21.656 1 96.88 79 LEU B CA 1
ATOM 2591 C C . LEU B 1 79 ? 3.793 33.781 21 1 96.88 79 LEU B C 1
ATOM 2593 O O . LEU B 1 79 ? 4.629 34.312 20.281 1 96.88 79 LEU B O 1
ATOM 2597 N N . ALA B 1 80 ? 2.629 34.344 21.266 1 96.94 80 ALA B N 1
ATOM 2598 C CA . ALA B 1 80 ? 2.104 35.5 20.562 1 96.94 80 ALA B CA 1
ATOM 2599 C C . ALA B 1 80 ? 3.078 36.656 20.641 1 96.94 80 ALA B C 1
ATOM 2601 O O . ALA B 1 80 ? 3.256 37.406 19.656 1 96.94 80 ALA B O 1
ATOM 2602 N N . SER B 1 81 ? 3.729 36.812 21.781 1 94.94 81 SER B N 1
ATOM 2603 C CA . SER B 1 81 ? 4.578 37.969 22.016 1 94.94 81 SER B CA 1
ATOM 2604 C C . SER B 1 81 ? 5.875 37.875 21.219 1 94.94 81 SER B C 1
ATOM 2606 O O . SER B 1 81 ? 6.586 38.875 21.062 1 94.94 81 SER B O 1
ATOM 2608 N N . PHE B 1 82 ? 6.18 36.719 20.703 1 94.56 82 PHE B N 1
ATOM 2609 C CA . PHE B 1 82 ? 7.434 36.5 19.984 1 94.56 82 PHE B CA 1
ATOM 2610 C C . PHE B 1 82 ? 7.223 36.562 18.484 1 94.56 82 PHE B C 1
ATOM 2612 O O . PHE B 1 82 ? 8.188 36.562 17.719 1 94.56 82 PHE B O 1
ATOM 2619 N N . LEU B 1 83 ? 5.973 36.719 18.062 1 95.94 83 LEU B N 1
ATOM 2620 C CA . LEU B 1 83 ? 5.672 36.688 16.641 1 95.94 83 LEU B CA 1
ATOM 2621 C C . LEU B 1 83 ? 5.766 38.094 16.031 1 95.94 83 LEU B C 1
ATOM 2623 O O . LEU B 1 83 ? 5.375 39.062 16.672 1 95.94 83 LEU B O 1
ATOM 2627 N N . ASN B 1 84 ? 6.328 38.188 14.945 1 92.69 84 ASN B N 1
ATOM 2628 C CA . ASN B 1 84 ? 6.398 39.406 14.148 1 92.69 84 ASN B CA 1
ATOM 2629 C C . ASN B 1 84 ? 6.078 39.125 12.68 1 92.69 84 ASN B C 1
ATOM 2631 O O . ASN B 1 84 ? 4.941 39.312 12.242 1 92.69 84 ASN B O 1
ATOM 2635 N N . GLN B 1 85 ? 6.922 38.438 11.914 1 93.31 85 GLN B N 1
ATOM 2636 C CA . GLN B 1 85 ? 6.711 38.188 10.492 1 93.31 85 GLN B CA 1
ATOM 2637 C C . GLN B 1 85 ? 6.844 36.688 10.18 1 93.31 85 GLN B C 1
ATOM 2639 O O . GLN B 1 85 ? 6.848 36.312 9.008 1 93.31 85 GLN B O 1
ATOM 2644 N N . GLN B 1 86 ? 6.879 35.938 11.172 1 97.31 86 GLN B N 1
ATOM 2645 C CA . GLN B 1 86 ? 7.094 34.5 10.977 1 97.31 86 GLN B CA 1
ATOM 2646 C C . GLN B 1 86 ? 5.883 33.844 10.32 1 97.31 86 GLN B C 1
ATOM 2648 O O . GLN B 1 86 ? 4.75 34.281 10.508 1 97.31 86 GLN B O 1
ATOM 2653 N N . LEU B 1 87 ? 6.105 32.875 9.5 1 98.62 87 LEU B N 1
ATOM 2654 C CA . LEU B 1 87 ? 5.047 31.938 9.125 1 98.62 87 LEU B CA 1
ATOM 2655 C C . LEU B 1 87 ? 4.812 30.906 10.219 1 98.62 87 LEU B C 1
ATOM 2657 O O . LEU B 1 87 ? 5.758 30.25 10.68 1 98.62 87 LEU B O 1
ATOM 2661 N N . VAL B 1 88 ? 3.57 30.766 10.664 1 98.75 88 VAL B N 1
ATOM 2662 C CA . VAL B 1 88 ? 3.213 29.75 11.648 1 98.75 88 VAL B CA 1
ATOM 2663 C C . VAL B 1 88 ? 2.5 28.594 10.953 1 98.75 88 VAL B C 1
ATOM 2665 O O . VAL B 1 88 ? 1.495 28.781 10.266 1 98.75 88 VAL B O 1
ATOM 2668 N N . ILE B 1 89 ? 3.051 27.359 11.062 1 98.81 89 ILE B N 1
ATOM 2669 C CA . ILE B 1 89 ? 2.436 26.156 10.523 1 98.81 89 ILE B CA 1
ATOM 2670 C C . ILE B 1 89 ? 1.977 25.25 11.672 1 98.81 89 ILE B C 1
ATOM 2672 O O . ILE B 1 89 ? 2.777 24.875 12.523 1 98.81 89 ILE B O 1
ATOM 2676 N N . SER B 1 90 ? 0.761 24.969 11.719 1 98.44 90 SER B N 1
ATOM 2677 C CA . SER B 1 90 ? 0.242 24.047 12.719 1 98.44 90 SER B CA 1
ATOM 2678 C C . SER B 1 90 ? -0.063 22.688 12.109 1 98.44 90 SER B C 1
ATOM 2680 O O . SER B 1 90 ? -0.756 22.594 11.094 1 98.44 90 SER B O 1
ATOM 2682 N N . ILE B 1 91 ? 0.41 21.609 12.703 1 96.62 91 ILE B N 1
ATOM 2683 C CA . ILE B 1 91 ? 0.087 20.266 12.242 1 96.62 91 ILE B CA 1
ATOM 2684 C C . ILE B 1 91 ? -0.787 19.562 13.273 1 96.62 91 ILE B C 1
ATOM 2686 O O . ILE B 1 91 ? -0.847 18.328 13.305 1 96.62 91 ILE B O 1
ATOM 2690 N N . ALA B 1 92 ? -1.407 20.375 14.195 1 92.62 92 ALA B N 1
ATOM 2691 C CA . ALA B 1 92 ? -2.301 19.812 15.211 1 92.62 92 ALA B CA 1
ATOM 2692 C C . ALA B 1 92 ? -3.674 19.5 14.625 1 92.62 92 ALA B C 1
ATOM 2694 O O . ALA B 1 92 ? -4.254 20.328 13.914 1 92.62 92 ALA B O 1
ATOM 2695 N N . ALA B 1 93 ? -4.184 18.344 14.992 1 89.5 93 ALA B N 1
ATOM 2696 C CA . ALA B 1 93 ? -5.488 17.906 14.484 1 89.5 93 ALA B CA 1
ATOM 2697 C C . ALA B 1 93 ? -6.613 18.734 15.117 1 89.5 93 ALA B C 1
ATOM 2699 O O . ALA B 1 93 ? -6.586 19.016 16.312 1 89.5 93 ALA B O 1
ATOM 2700 N N . GLY B 1 94 ? -7.48 19.219 14.289 1 91.25 94 GLY B N 1
ATOM 2701 C CA . GLY B 1 94 ? -8.766 19.703 14.766 1 91.25 94 GLY B CA 1
ATOM 2702 C C . GLY B 1 94 ? -8.781 21.203 15.031 1 91.25 94 GLY B C 1
ATOM 2703 O O . GLY B 1 94 ? -9.852 21.812 15.102 1 91.25 94 GLY B O 1
ATOM 2704 N N . ILE B 1 95 ? -7.652 21.906 15.227 1 94.81 95 ILE B N 1
ATOM 2705 C CA . ILE B 1 95 ? -7.633 23.297 15.633 1 94.81 95 ILE B CA 1
ATOM 2706 C C . ILE B 1 95 ? -7.715 24.203 14.398 1 94.81 95 ILE B C 1
ATOM 2708 O O . ILE B 1 95 ? -6.77 24.266 13.609 1 94.81 95 ILE B O 1
ATOM 2712 N N . PRO B 1 96 ? -8.75 24.953 14.25 1 96.12 96 PRO B N 1
ATOM 2713 C CA . PRO B 1 96 ? -8.883 25.828 13.078 1 96.12 96 PRO B CA 1
ATOM 2714 C C . PRO B 1 96 ? -7.941 27.031 13.141 1 96.12 96 PRO B C 1
ATOM 2716 O O . PRO B 1 96 ? -7.531 27.453 14.227 1 96.12 96 PRO B O 1
ATOM 2719 N N . CYS B 1 97 ? -7.699 27.594 12.023 1 97.44 97 CYS B N 1
ATOM 2720 C CA . CYS B 1 97 ? -6.852 28.781 11.914 1 97.44 97 CYS B CA 1
ATOM 2721 C C . CYS B 1 97 ? -7.422 29.938 12.734 1 97.44 97 CYS B C 1
ATOM 2723 O O . CYS B 1 97 ? -6.676 30.688 13.352 1 97.44 97 CYS B O 1
ATOM 2725 N N . ALA B 1 98 ? -8.719 30.047 12.727 1 96.81 98 ALA B N 1
ATOM 2726 C CA . ALA B 1 98 ? -9.359 31.156 13.43 1 96.81 98 ALA B CA 1
ATOM 2727 C C . ALA B 1 98 ? -9.094 31.062 14.93 1 96.81 98 ALA B C 1
ATOM 2729 O O . ALA B 1 98 ? -8.82 32.094 15.578 1 96.81 98 ALA B O 1
ATOM 2730 N N . ALA B 1 99 ? -9.219 29.891 15.484 1 96.88 99 ALA B N 1
ATOM 2731 C CA . ALA B 1 99 ? -8.938 29.703 16.906 1 96.88 99 ALA B CA 1
ATOM 2732 C C . ALA B 1 99 ? -7.473 30.016 17.219 1 96.88 99 ALA B C 1
ATOM 2734 O O . ALA B 1 99 ? -7.176 30.734 18.172 1 96.88 99 ALA B O 1
ATOM 2735 N N . LEU B 1 100 ? -6.602 29.484 16.422 1 97.81 100 LEU B N 1
ATOM 2736 C CA . LEU B 1 100 ? -5.172 29.719 16.609 1 97.81 100 LEU B CA 1
ATOM 2737 C C . LEU B 1 100 ? -4.844 31.203 16.5 1 97.81 100 LEU B C 1
ATOM 2739 O O . LEU B 1 100 ? -4.066 31.734 17.297 1 97.81 100 LEU B O 1
ATOM 2743 N N . SER B 1 101 ? -5.453 31.828 15.5 1 98.06 101 SER B N 1
ATOM 2744 C CA . SER B 1 101 ? -5.262 33.25 15.32 1 98.06 101 SER B CA 1
ATOM 2745 C C . SER B 1 101 ? -5.699 34.031 16.562 1 98.06 101 SER B C 1
ATOM 2747 O O . SER B 1 101 ? -5.004 34.938 17 1 98.06 101 SER B O 1
ATOM 2749 N N . ARG B 1 102 ? -6.824 33.656 17.125 1 97.56 102 ARG B N 1
ATOM 2750 C CA . ARG B 1 102 ? -7.312 34.281 18.328 1 97.56 102 ARG B CA 1
ATOM 2751 C C . ARG B 1 102 ? -6.316 34.125 19.469 1 97.56 102 ARG B C 1
ATOM 2753 O O . ARG B 1 102 ? -6.008 35.125 20.172 1 97.56 102 ARG B O 1
ATOM 2760 N N . TRP B 1 103 ? -5.84 32.969 19.641 1 97.81 103 TRP B N 1
ATOM 2761 C CA . TRP B 1 103 ? -4.902 32.688 20.734 1 97.81 103 TRP B CA 1
ATOM 2762 C C . TRP B 1 103 ? -3.574 33.406 20.5 1 97.81 103 TRP B C 1
ATOM 2764 O O . TRP B 1 103 ? -2.873 33.75 21.453 1 97.81 103 TRP B O 1
ATOM 2774 N N . LEU B 1 104 ? -3.254 33.656 19.25 1 97.94 104 LEU B N 1
ATOM 2775 C CA . LEU B 1 104 ? -2.02 34.312 18.859 1 97.94 104 LEU B CA 1
ATOM 2776 C C . LEU B 1 104 ? -2.232 35.812 18.75 1 97.94 104 LEU B C 1
ATOM 2778 O O . LEU B 1 104 ? -1.503 36.5 18.016 1 97.94 104 LEU B O 1
ATOM 2782 N N . ASN B 1 105 ? -3.26 36.312 19.359 1 97.38 105 ASN B N 1
ATOM 2783 C CA . ASN B 1 105 ? -3.576 37.75 19.438 1 97.38 105 ASN B CA 1
ATOM 2784 C C . ASN B 1 105 ? -3.83 38.344 18.062 1 97.38 105 ASN B C 1
ATOM 2786 O O . ASN B 1 105 ? -3.279 39.406 17.734 1 97.38 105 ASN B O 1
ATOM 2790 N N . GLY B 1 106 ? -4.543 37.562 17.203 1 97.25 106 GLY B N 1
ATOM 2791 C CA . GLY B 1 106 ? -4.98 38.062 15.914 1 97.25 106 GLY B CA 1
ATOM 2792 C C . GLY B 1 106 ? -3.971 37.812 14.812 1 97.25 106 GLY B C 1
ATOM 2793 O O . GLY B 1 106 ? -4.164 38.281 13.68 1 97.25 106 GLY B O 1
ATOM 2794 N N . TYR B 1 107 ? -2.865 37.156 15.078 1 97.56 107 TYR B N 1
ATOM 2795 C CA . TYR B 1 107 ? -1.863 36.844 14.062 1 97.56 107 TYR B CA 1
ATOM 2796 C C . TYR B 1 107 ? -2.488 36.094 12.891 1 97.56 107 TYR B C 1
ATOM 2798 O O . TYR B 1 107 ? -3.35 35.25 13.086 1 97.56 107 TYR B O 1
ATOM 2806 N N . ARG B 1 108 ? -2.029 36.312 11.633 1 96.69 108 ARG B N 1
ATOM 2807 C CA . ARG B 1 108 ? -2.832 35.875 10.5 1 96.69 108 ARG B CA 1
ATOM 2808 C C . ARG B 1 108 ? -1.996 35.031 9.531 1 96.69 108 ARG B C 1
ATOM 2810 O O . ARG B 1 108 ? -2.541 34.344 8.664 1 96.69 108 ARG B O 1
ATOM 2817 N N . ALA B 1 109 ? -0.657 35.094 9.633 1 98.25 109 ALA B N 1
ATOM 2818 C CA . ALA B 1 109 ? 0.184 34.281 8.75 1 98.25 109 ALA B CA 1
ATOM 2819 C C . ALA B 1 109 ? 0.267 32.844 9.242 1 98.25 109 ALA B C 1
ATOM 2821 O O . ALA B 1 109 ? 1.316 32.406 9.719 1 98.25 109 ALA B O 1
ATOM 2822 N N . ILE B 1 110 ? -0.847 32.094 9.047 1 98.75 110 ILE B N 1
ATOM 2823 C CA . ILE B 1 110 ? -1.011 30.75 9.602 1 98.75 110 ILE B CA 1
ATOM 2824 C C . ILE B 1 110 ? -1.35 29.781 8.477 1 98.75 110 ILE B C 1
ATOM 2826 O O . ILE B 1 110 ? -2.252 30.031 7.68 1 98.75 110 ILE B O 1
ATOM 2830 N N . VAL B 1 111 ? -0.608 28.734 8.359 1 98.81 111 VAL B N 1
ATOM 2831 C CA . VAL B 1 111 ? -0.947 27.578 7.523 1 98.81 111 VAL B CA 1
ATOM 2832 C C . VAL B 1 111 ? -1.339 26.391 8.406 1 98.81 111 VAL B C 1
ATOM 2834 O O . VAL B 1 111 ? -0.631 26.062 9.359 1 98.81 111 VAL B O 1
ATOM 2837 N N . ARG B 1 112 ? -2.502 25.844 8.188 1 98.44 112 ARG B N 1
ATOM 2838 C CA . ARG B 1 112 ? -2.906 24.578 8.805 1 98.44 112 ARG B CA 1
ATOM 2839 C C . ARG B 1 112 ? -2.549 23.406 7.914 1 98.44 112 ARG B C 1
ATOM 2841 O O . ARG B 1 112 ? -2.885 23.391 6.727 1 98.44 112 ARG B O 1
ATOM 2848 N N . ALA B 1 113 ? -1.802 22.438 8.461 1 98.31 113 ALA B N 1
ATOM 2849 C CA . ALA B 1 113 ? -1.349 21.281 7.703 1 98.31 113 ALA B CA 1
ATOM 2850 C C . ALA B 1 113 ? -1.694 19.984 8.43 1 98.31 113 ALA B C 1
ATOM 2852 O O . ALA B 1 113 ? -1.709 19.938 9.656 1 98.31 113 ALA B O 1
ATOM 2853 N N . MET B 1 114 ? -2.045 19 7.645 1 98 114 MET B N 1
ATOM 2854 C CA . MET B 1 114 ? -2.297 17.672 8.188 1 98 114 MET B CA 1
ATOM 2855 C C . MET B 1 114 ? -1.441 16.625 7.48 1 98 114 MET B C 1
ATOM 2857 O O . MET B 1 114 ? -1.855 16.062 6.469 1 98 114 MET B O 1
ATOM 2861 N N . PRO B 1 115 ? -0.254 16.328 8.023 1 97.94 115 PRO B N 1
ATOM 2862 C CA . PRO B 1 115 ? 0.567 15.242 7.5 1 97.94 115 PRO B CA 1
ATOM 2863 C C . PRO B 1 115 ? 0.119 13.867 8.008 1 97.94 115 PRO B C 1
ATOM 2865 O O . PRO B 1 115 ? -0.854 13.773 8.758 1 97.94 115 PRO B O 1
ATOM 2868 N N . ASN B 1 116 ? 0.722 12.82 7.469 1 97.5 116 ASN B N 1
ATOM 2869 C CA . ASN B 1 116 ? 0.451 11.469 7.953 1 97.5 116 ASN B CA 1
ATOM 2870 C C . ASN B 1 116 ? 1.741 10.695 8.211 1 97.5 116 ASN B C 1
ATOM 2872 O O . ASN B 1 116 ? 2.826 11.148 7.836 1 97.5 116 ASN B O 1
ATOM 2876 N N . THR B 1 117 ? 1.715 9.633 8.898 1 96.31 117 THR B N 1
ATOM 2877 C CA . THR B 1 117 ? 2.854 8.961 9.508 1 96.31 117 THR B CA 1
ATOM 2878 C C . THR B 1 117 ? 3.828 8.469 8.438 1 96.31 117 THR B C 1
ATOM 2880 O O . THR B 1 117 ? 5.035 8.406 8.68 1 96.31 117 THR B O 1
ATOM 2883 N N . PRO B 1 118 ? 3.393 8.133 7.246 1 98.38 118 PRO B N 1
ATOM 2884 C CA . PRO B 1 118 ? 4.387 7.711 6.254 1 98.38 118 PRO B CA 1
ATOM 2885 C C . PRO B 1 118 ? 5.391 8.812 5.922 1 98.38 118 PRO B C 1
ATOM 2887 O O . PRO B 1 118 ? 6.398 8.547 5.258 1 98.38 118 PRO B O 1
ATOM 2890 N N . ALA B 1 119 ? 5.121 10.016 6.414 1 97.75 119 ALA B N 1
ATOM 2891 C CA . ALA B 1 119 ? 6.102 11.094 6.34 1 97.75 119 ALA B CA 1
ATOM 2892 C C . ALA B 1 119 ? 7.441 10.656 6.926 1 97.75 119 ALA B C 1
ATOM 2894 O O . ALA B 1 119 ? 8.492 11.156 6.523 1 97.75 119 ALA B O 1
ATOM 2895 N N . GLN B 1 120 ? 7.426 9.68 7.789 1 96.12 120 GLN B N 1
ATOM 2896 C CA . GLN B 1 120 ? 8.609 9.188 8.477 1 96.12 120 GLN B CA 1
ATOM 2897 C C . GLN B 1 120 ? 9.625 8.625 7.488 1 96.12 120 GLN B C 1
ATOM 2899 O O . GLN B 1 120 ? 10.82 8.57 7.785 1 96.12 120 GLN B O 1
ATOM 2904 N N . ILE B 1 121 ? 9.125 8.219 6.297 1 97.06 121 ILE B N 1
ATOM 2905 C CA . ILE B 1 121 ? 10.016 7.664 5.281 1 97.06 121 ILE B CA 1
ATOM 2906 C C . ILE B 1 121 ? 9.867 8.445 3.98 1 97.06 121 ILE B C 1
ATOM 2908 O O . ILE B 1 121 ? 10.07 7.898 2.895 1 97.06 121 ILE B O 1
ATOM 2912 N N . GLN B 1 122 ? 9.375 9.625 4.074 1 97 122 GLN B N 1
ATOM 2913 C CA . GLN B 1 122 ? 9.32 10.641 3.023 1 97 122 GLN B CA 1
ATOM 2914 C C . GLN B 1 122 ? 8.352 10.227 1.917 1 97 122 GLN B C 1
ATOM 2916 O O . GLN B 1 122 ? 8.547 10.586 0.753 1 97 122 GLN B O 1
ATOM 2921 N N . VAL B 1 123 ? 7.352 9.352 2.266 1 97.88 123 VAL B N 1
ATOM 2922 C CA . VAL B 1 123 ? 6.34 8.969 1.285 1 97.88 123 VAL B CA 1
ATOM 2923 C C . VAL B 1 123 ? 4.949 9.297 1.824 1 97.88 123 VAL B C 1
ATOM 2925 O O . VAL B 1 123 ? 3.992 8.562 1.58 1 97.88 123 VAL B O 1
ATOM 2928 N N . GLY B 1 124 ? 4.879 10.297 2.652 1 98.12 124 GLY B N 1
ATOM 2929 C CA . GLY B 1 124 ? 3.609 10.758 3.195 1 98.12 124 GLY B CA 1
ATOM 2930 C C . GLY B 1 124 ? 2.855 11.672 2.252 1 98.12 124 GLY B C 1
ATOM 2931 O O . GLY B 1 124 ? 3.264 11.867 1.104 1 98.12 124 GLY B O 1
ATOM 2932 N N . ILE B 1 125 ? 1.752 12.125 2.695 1 98.62 125 ILE B N 1
ATOM 2933 C CA . ILE B 1 125 ? 0.982 13.18 2.047 1 98.62 125 ILE B CA 1
ATOM 2934 C C . ILE B 1 125 ? 0.443 14.148 3.1 1 98.62 125 ILE B C 1
ATOM 2936 O O . ILE B 1 125 ? 0.013 13.727 4.176 1 98.62 125 ILE B O 1
ATOM 2940 N N . SER B 1 126 ? 0.544 15.43 2.809 1 98.56 126 SER B N 1
ATOM 2941 C CA . SER B 1 126 ? 0.078 16.484 3.709 1 98.56 126 SER B CA 1
ATOM 2942 C C . SER B 1 126 ? -0.958 17.359 3.031 1 98.56 126 SER B C 1
ATOM 2944 O O . SER B 1 126 ? -0.709 17.906 1.95 1 98.56 126 SER B O 1
ATOM 2946 N N . GLY B 1 127 ? -2.137 17.453 3.641 1 98.56 127 GLY B N 1
ATOM 2947 C CA . GLY B 1 127 ? -3.057 18.516 3.256 1 98.56 127 GLY B CA 1
ATOM 2948 C C . GLY B 1 127 ? -2.725 19.859 3.883 1 98.56 127 GLY B C 1
ATOM 2949 O O . GLY B 1 127 ? -2.365 19.922 5.059 1 98.56 127 GLY B O 1
ATOM 2950 N N . LEU B 1 128 ? -2.816 20.953 3.086 1 98.75 128 LEU B N 1
ATOM 2951 C CA . LEU B 1 128 ? -2.459 22.281 3.58 1 98.75 128 LEU B CA 1
ATOM 2952 C C . LEU B 1 128 ? -3.553 23.297 3.262 1 98.75 128 LEU B C 1
ATOM 2954 O O . LEU B 1 128 ? -4.18 23.234 2.203 1 98.75 128 LEU B O 1
ATOM 2958 N N . TYR B 1 129 ? -3.791 24.156 4.141 1 98.69 129 TYR B N 1
ATOM 2959 C CA . TYR B 1 129 ? -4.668 25.312 3.984 1 98.69 129 TYR B CA 1
ATOM 2960 C C . TYR B 1 129 ? -3.984 26.578 4.473 1 98.69 129 TYR B C 1
ATOM 2962 O O . TYR B 1 129 ? -3.416 26.609 5.566 1 98.69 129 TYR B O 1
ATOM 2970 N N . ALA B 1 130 ? -4.004 27.656 3.678 1 98.75 130 ALA B N 1
ATOM 2971 C CA . ALA B 1 130 ? -3.422 28.953 4.039 1 98.75 130 ALA B CA 1
ATOM 2972 C C . ALA B 1 130 ? -4.504 29.922 4.496 1 98.75 130 ALA B C 1
ATOM 2974 O O . ALA B 1 130 ? -5.484 30.156 3.783 1 98.75 130 ALA B O 1
ATOM 2975 N N . ALA B 1 131 ? -4.285 30.484 5.719 1 97.88 131 ALA B N 1
ATOM 2976 C CA . ALA B 1 131 ? -5.148 31.578 6.152 1 97.88 131 ALA B CA 1
ATOM 2977 C C . ALA B 1 131 ? -4.906 32.844 5.312 1 97.88 131 ALA B C 1
ATOM 2979 O O . ALA B 1 131 ? -3.963 32.875 4.52 1 97.88 131 ALA B O 1
ATOM 2980 N N . ASP B 1 132 ? -5.809 33.812 5.41 1 96 132 ASP B N 1
ATOM 2981 C CA . ASP B 1 132 ? -5.828 35 4.547 1 96 132 ASP B CA 1
ATOM 2982 C C . ASP B 1 132 ? -4.551 35.812 4.703 1 96 132 ASP B C 1
ATOM 2984 O O . ASP B 1 132 ? -4.125 36.5 3.77 1 96 132 ASP B O 1
ATOM 2988 N N . GLY B 1 133 ? -3.861 35.719 5.742 1 97 133 GLY B N 1
ATOM 2989 C CA . GLY B 1 133 ? -2.693 36.562 6.004 1 97 133 GLY B CA 1
ATOM 2990 C C . GLY B 1 133 ? -1.404 35.938 5.488 1 97 133 GLY B C 1
ATOM 2991 O O . GLY B 1 133 ? -0.336 36.562 5.594 1 97 133 GLY B O 1
ATOM 2992 N N . VAL B 1 134 ? -1.473 34.812 4.848 1 98.44 134 VAL B N 1
ATOM 2993 C CA . VAL B 1 134 ? -0.287 34.125 4.355 1 98.44 134 VAL B CA 1
ATOM 2994 C C . VAL B 1 134 ? 0.11 34.688 2.99 1 98.44 134 VAL B C 1
ATOM 2996 O O . VAL B 1 134 ? -0.717 34.75 2.078 1 98.44 134 VAL B O 1
ATOM 2999 N N . SER B 1 135 ? 1.357 35.094 2.83 1 98.06 135 SER B N 1
ATOM 3000 C CA . SER B 1 135 ? 1.854 35.594 1.558 1 98.06 135 SER B CA 1
ATOM 3001 C C . SER B 1 135 ? 2.158 34.469 0.585 1 98.06 135 SER B C 1
ATOM 3003 O O . SER B 1 135 ? 2.191 33.312 0.978 1 98.06 135 SER B O 1
ATOM 3005 N N . ILE B 1 136 ? 2.348 34.875 -0.662 1 97.88 136 ILE B N 1
ATOM 3006 C CA . ILE B 1 136 ? 2.705 33.906 -1.69 1 97.88 136 ILE B CA 1
ATOM 3007 C C . ILE B 1 136 ? 4.031 33.219 -1.334 1 97.88 136 ILE B C 1
ATOM 3009 O O . ILE B 1 136 ? 4.18 32 -1.465 1 97.88 136 ILE B O 1
ATOM 3013 N N . GLU B 1 137 ? 4.902 34.031 -0.899 1 97.81 137 GLU B N 1
ATOM 3014 C CA . GLU B 1 137 ? 6.211 33.5 -0.5 1 97.81 137 GLU B CA 1
ATOM 3015 C C . GLU B 1 137 ? 6.086 32.531 0.663 1 97.81 137 GLU B C 1
ATOM 3017 O O . GLU B 1 137 ? 6.738 31.484 0.672 1 97.81 137 GLU B O 1
ATOM 3022 N N . GLN B 1 138 ? 5.277 32.875 1.616 1 98.19 138 GLN B N 1
ATOM 3023 C CA . GLN B 1 138 ? 5.074 32 2.779 1 98.19 138 GLN B CA 1
ATOM 3024 C C . GLN B 1 138 ? 4.398 30.703 2.385 1 98.19 138 GLN B C 1
ATOM 3026 O O . GLN B 1 138 ? 4.715 29.641 2.934 1 98.19 138 GLN B O 1
ATOM 3031 N N . ARG B 1 139 ? 3.484 30.797 1.491 1 98.38 139 ARG B N 1
ATOM 3032 C CA . ARG B 1 139 ? 2.846 29.578 0.984 1 98.38 139 ARG B CA 1
ATOM 3033 C C . ARG B 1 139 ? 3.869 28.656 0.344 1 98.38 139 ARG B C 1
ATOM 3035 O O . ARG B 1 139 ? 3.842 27.438 0.571 1 98.38 139 ARG B O 1
ATOM 3042 N N . GLU B 1 140 ? 4.73 29.172 -0.426 1 97.94 140 GLU B N 1
ATOM 3043 C CA . GLU B 1 140 ? 5.789 28.391 -1.065 1 97.94 140 GLU B CA 1
ATOM 3044 C C . GLU B 1 140 ? 6.727 27.781 -0.03 1 97.94 140 GLU B C 1
ATOM 3046 O O . GLU B 1 140 ? 7.188 26.656 -0.195 1 97.94 140 GLU B O 1
ATOM 3051 N N . GLN B 1 141 ? 7.004 28.562 0.978 1 97.5 141 GLN B N 1
ATOM 3052 C CA . GLN B 1 141 ? 7.855 28.062 2.053 1 97.5 141 GLN B CA 1
ATOM 3053 C C . GLN B 1 141 ? 7.223 26.859 2.754 1 97.5 141 GLN B C 1
ATOM 3055 O O . GLN B 1 141 ? 7.898 25.875 3.039 1 97.5 141 GLN B O 1
ATOM 3060 N N . ALA B 1 142 ? 5.938 26.969 3.002 1 98.5 142 ALA B N 1
ATOM 3061 C CA . ALA B 1 142 ? 5.211 25.875 3.637 1 98.5 142 ALA B CA 1
ATOM 3062 C C . ALA B 1 142 ? 5.23 24.625 2.76 1 98.5 142 ALA B C 1
ATOM 3064 O O . ALA B 1 142 ? 5.441 23.516 3.256 1 98.5 142 ALA B O 1
ATOM 3065 N N . ASP B 1 143 ? 5.023 24.844 1.503 1 98.12 143 ASP B N 1
ATOM 3066 C CA . ASP B 1 143 ? 5.023 23.734 0.552 1 98.12 143 ASP B CA 1
ATOM 3067 C C . ASP B 1 143 ? 6.379 23.031 0.524 1 98.12 143 ASP B C 1
ATOM 3069 O O . ASP B 1 143 ? 6.449 21.797 0.552 1 98.12 143 ASP B O 1
ATOM 3073 N N . LEU B 1 144 ? 7.402 23.812 0.469 1 96.31 144 LEU B N 1
ATOM 3074 C CA . LEU B 1 144 ? 8.758 23.266 0.442 1 96.31 144 LEU B CA 1
ATOM 3075 C C . LEU B 1 144 ? 9.047 22.469 1.706 1 96.31 144 LEU B C 1
ATOM 3077 O O . LEU B 1 144 ? 9.609 21.375 1.635 1 96.31 144 LEU B O 1
ATOM 3081 N N . LEU B 1 145 ? 8.648 23 2.793 1 97.56 145 LEU B N 1
ATOM 3082 C CA . LEU B 1 145 ? 8.891 22.359 4.074 1 97.56 145 LEU B CA 1
ATOM 3083 C C . LEU B 1 145 ? 8.203 21 4.145 1 97.56 145 LEU B C 1
ATOM 3085 O O . LEU B 1 145 ? 8.836 19.984 4.434 1 97.56 145 LEU B O 1
ATOM 3089 N N . LEU B 1 146 ? 6.902 20.969 3.789 1 98.06 146 LEU B N 1
ATOM 3090 C CA . LEU B 1 146 ? 6.121 19.75 3.975 1 98.06 146 LEU B CA 1
ATOM 3091 C C . LEU B 1 146 ? 6.387 18.766 2.848 1 98.06 146 LEU B C 1
ATOM 3093 O O . LEU B 1 146 ? 6.211 17.547 3.023 1 98.06 146 LEU B O 1
ATOM 3097 N N . SER B 1 147 ? 6.852 19.266 1.694 1 97.62 147 SER B N 1
ATOM 3098 C CA . SER B 1 147 ? 7.176 18.391 0.577 1 97.62 147 SER B CA 1
ATOM 3099 C C . SER B 1 147 ? 8.414 17.547 0.874 1 97.62 147 SER B C 1
ATOM 3101 O O . SER B 1 147 ? 8.672 16.547 0.194 1 97.62 147 SER B O 1
ATOM 3103 N N . ALA B 1 148 ? 9.188 17.953 1.906 1 96.25 148 ALA B N 1
ATOM 3104 C CA . ALA B 1 148 ? 10.344 17.156 2.33 1 96.25 148 ALA B CA 1
ATOM 3105 C C . ALA B 1 148 ? 9.906 15.805 2.891 1 96.25 148 ALA B C 1
ATOM 3107 O O . ALA B 1 148 ? 10.688 14.852 2.885 1 96.25 148 ALA B O 1
ATOM 3108 N N . ALA B 1 149 ? 8.68 15.695 3.324 1 96.62 149 ALA B N 1
ATOM 3109 C CA . ALA B 1 149 ? 8.195 14.484 3.979 1 96.62 149 ALA B CA 1
ATOM 3110 C C . ALA B 1 149 ? 7.223 13.727 3.078 1 96.62 149 ALA B C 1
ATOM 3112 O O . ALA B 1 149 ? 6.637 12.727 3.492 1 96.62 149 ALA B O 1
ATOM 3113 N N . GLY B 1 150 ? 7.008 14.148 1.937 1 97.44 150 GLY B N 1
ATOM 3114 C CA . GLY B 1 150 ? 6.074 13.523 1.015 1 97.44 150 GLY B CA 1
ATOM 3115 C C . GLY B 1 150 ? 5.336 14.523 0.143 1 97.44 150 GLY B C 1
ATOM 3116 O O . GLY B 1 150 ? 5.73 15.688 0.058 1 97.44 150 GLY B O 1
ATOM 3117 N N . SER B 1 151 ? 4.219 14.07 -0.465 1 97.94 151 SER B N 1
ATOM 3118 C CA . SER B 1 151 ? 3.439 14.922 -1.357 1 97.94 151 SER B CA 1
ATOM 3119 C C . SER B 1 151 ? 2.623 15.945 -0.572 1 97.94 151 SER B C 1
ATOM 3121 O O . SER B 1 151 ? 2.338 15.742 0.611 1 97.94 151 SER B O 1
ATOM 3123 N N . THR B 1 152 ? 2.328 17.016 -1.228 1 98.44 152 THR B N 1
ATOM 3124 C CA . THR B 1 152 ? 1.481 18.031 -0.618 1 98.44 152 THR B CA 1
ATOM 3125 C C . THR B 1 152 ? 0.222 18.266 -1.451 1 98.44 152 THR B C 1
ATOM 3127 O O . THR B 1 152 ? 0.234 18.062 -2.668 1 98.44 152 THR B O 1
ATOM 3130 N N . LEU B 1 153 ? -0.865 18.547 -0.806 1 98.5 153 LEU B N 1
ATOM 3131 C CA . LEU B 1 153 ? -2.141 18.875 -1.434 1 98.5 153 LEU B CA 1
ATOM 3132 C C . LEU B 1 153 ? -2.766 20.094 -0.785 1 98.5 153 LEU B C 1
ATOM 3134 O O . LEU B 1 153 ? -3.15 20.062 0.386 1 98.5 153 LEU B O 1
ATOM 3138 N N . TRP B 1 154 ? -2.828 21.203 -1.546 1 98.31 154 TRP B N 1
ATOM 3139 C CA . TRP B 1 154 ? -3.434 22.422 -1.023 1 98.31 154 TRP B CA 1
ATOM 3140 C C . TRP B 1 154 ? -4.945 22.406 -1.213 1 98.31 154 TRP B C 1
ATOM 3142 O O . TRP B 1 154 ? -5.441 22 -2.27 1 98.31 154 TRP B O 1
ATOM 3152 N N . VAL B 1 155 ? -5.688 22.75 -0.215 1 97.75 155 VAL B N 1
ATOM 3153 C CA . VAL B 1 155 ? -7.141 22.859 -0.296 1 97.75 155 VAL B CA 1
ATOM 3154 C C . VAL B 1 155 ? -7.559 24.328 -0.142 1 97.75 155 VAL B C 1
ATOM 3156 O O . VAL B 1 155 ? -6.84 25.125 0.46 1 97.75 155 VAL B O 1
ATOM 3159 N N . ASP B 1 156 ? -8.781 24.656 -0.652 1 95.44 156 ASP B N 1
ATOM 3160 C CA . ASP B 1 156 ? -9.242 26.031 -0.681 1 95.44 156 ASP B CA 1
ATOM 3161 C C . ASP B 1 156 ? -10.203 26.312 0.474 1 95.44 156 ASP B C 1
ATOM 3163 O O . ASP B 1 156 ? -10.57 27.469 0.715 1 95.44 156 ASP B O 1
ATOM 3167 N N . ASP B 1 157 ? -10.602 25.281 1.147 1 96 157 ASP B N 1
ATOM 3168 C CA . ASP B 1 157 ? -11.508 25.344 2.289 1 96 157 ASP B CA 1
ATOM 3169 C C . ASP B 1 157 ? -10.914 24.625 3.498 1 96 157 ASP B C 1
ATOM 3171 O O . ASP B 1 157 ? -10.547 23.438 3.408 1 96 157 ASP B O 1
ATOM 3175 N N . GLU B 1 158 ? -10.852 25.375 4.637 1 96.31 158 GLU B N 1
ATOM 3176 C CA . GLU B 1 158 ? -10.211 24.812 5.824 1 96.31 158 GLU B CA 1
ATOM 3177 C C . GLU B 1 158 ? -10.93 23.547 6.285 1 96.31 158 GLU B C 1
ATOM 3179 O O . GLU B 1 158 ? -10.305 22.672 6.879 1 96.31 158 GLU B O 1
ATOM 3184 N N . GLN B 1 159 ? -12.234 23.469 6.094 1 93.38 159 GLN B N 1
ATOM 3185 C CA . GLN B 1 159 ? -13 22.312 6.508 1 93.38 159 GLN B CA 1
ATOM 3186 C C . GLN B 1 159 ? -12.484 21.031 5.832 1 93.38 159 GLN B C 1
ATOM 3188 O O . GLN B 1 159 ? -12.641 19.938 6.363 1 93.38 159 GLN B O 1
ATOM 3193 N N . LYS B 1 160 ? -11.891 21.188 4.703 1 96.75 160 LYS B N 1
ATOM 3194 C CA . LYS B 1 160 ? -11.336 20.047 3.977 1 96.75 160 LYS B CA 1
ATOM 3195 C C . LYS B 1 160 ? -10.141 19.453 4.715 1 96.75 160 LYS B C 1
ATOM 3197 O O . LYS B 1 160 ? -9.781 18.297 4.484 1 96.75 160 LYS B O 1
ATOM 3202 N N . ILE B 1 161 ? -9.539 20.219 5.621 1 97.38 161 ILE B N 1
ATOM 3203 C CA . ILE B 1 161 ? -8.43 19.672 6.402 1 97.38 161 ILE B CA 1
ATOM 3204 C C . ILE B 1 161 ? -8.961 18.594 7.352 1 97.38 161 ILE B C 1
ATOM 3206 O O . ILE B 1 161 ? -8.273 17.609 7.609 1 97.38 161 ILE B O 1
ATOM 3210 N N . ASP B 1 162 ? -10.18 18.797 7.859 1 95.81 162 ASP B N 1
ATOM 3211 C CA . ASP B 1 162 ? -10.789 17.75 8.672 1 95.81 162 ASP B CA 1
ATOM 3212 C C . ASP B 1 162 ? -11.016 16.484 7.852 1 95.81 162 ASP B C 1
ATOM 3214 O O . ASP B 1 162 ? -10.82 15.375 8.352 1 95.81 162 ASP B O 1
ATOM 3218 N N . ALA B 1 163 ? -11.461 16.703 6.629 1 97.56 163 ALA B N 1
ATOM 3219 C CA . ALA B 1 163 ? -11.633 15.578 5.719 1 97.56 163 ALA B CA 1
ATOM 3220 C C . ALA B 1 163 ? -10.297 14.922 5.398 1 97.56 163 ALA B C 1
ATOM 3222 O O . ALA B 1 163 ? -10.211 13.695 5.281 1 97.56 163 ALA B O 1
ATOM 3223 N N . VAL B 1 164 ? -9.188 15.703 5.25 1 98.56 164 VAL B N 1
ATOM 3224 C CA . VAL B 1 164 ? -7.844 15.18 5.043 1 98.56 164 VAL B CA 1
ATOM 3225 C C . VAL B 1 164 ? -7.441 14.305 6.23 1 98.56 164 VAL B C 1
ATOM 3227 O O . VAL B 1 164 ? -6.871 13.227 6.047 1 98.56 164 VAL B O 1
ATOM 3230 N N . THR B 1 165 ? -7.75 14.773 7.402 1 97.25 165 THR B N 1
ATOM 3231 C CA . THR B 1 165 ? -7.453 14.008 8.602 1 97.25 165 THR B CA 1
ATOM 3232 C C . THR B 1 165 ? -8.094 12.625 8.539 1 97.25 165 THR B C 1
ATOM 3234 O O . THR B 1 165 ? -7.461 11.625 8.867 1 97.25 165 THR B O 1
ATOM 3237 N N . ALA B 1 166 ? -9.289 12.57 8.039 1 98.12 166 ALA B N 1
ATOM 3238 C CA . ALA B 1 166 ? -10.039 11.32 7.957 1 98.12 166 ALA B CA 1
ATOM 3239 C C . ALA B 1 166 ? -9.461 10.398 6.887 1 98.12 166 ALA B C 1
ATOM 3241 O O . ALA B 1 166 ? -9.383 9.188 7.078 1 98.12 166 ALA B O 1
ATOM 3242 N N . ILE B 1 167 ? -9.062 10.922 5.754 1 98.69 167 ILE B N 1
ATOM 3243 C CA . ILE B 1 167 ? -8.695 10.117 4.594 1 98.69 167 ILE B CA 1
ATOM 3244 C C . ILE B 1 167 ? -7.219 9.727 4.68 1 98.69 167 ILE B C 1
ATOM 3246 O O . ILE B 1 167 ? -6.871 8.547 4.578 1 98.69 167 ILE B O 1
ATOM 3250 N N . SER B 1 168 ? -6.348 10.711 4.93 1 98.62 168 SER B N 1
ATOM 3251 C CA . SER B 1 168 ? -4.918 10.43 4.871 1 98.62 168 SER B CA 1
ATOM 3252 C C . SER B 1 168 ? -4.277 10.523 6.25 1 98.62 168 SER B C 1
ATOM 3254 O O . SER B 1 168 ? -3.258 9.883 6.516 1 98.62 168 SER B O 1
ATOM 3256 N N . GLY B 1 169 ? -4.82 11.328 7.109 1 97.56 169 GLY B N 1
ATOM 3257 C CA . GLY B 1 169 ? -4.293 11.383 8.461 1 97.56 169 GLY B CA 1
ATOM 3258 C C . GLY B 1 169 ? -4.465 10.086 9.227 1 97.56 169 GLY B C 1
ATOM 3259 O O . GLY B 1 169 ? -3.494 9.531 9.75 1 97.56 169 GLY B O 1
ATOM 3260 N N . SER B 1 170 ? -5.707 9.602 9.234 1 98.06 170 SER B N 1
ATOM 3261 C CA . SER B 1 170 ? -6.043 8.344 9.891 1 98.06 170 SER B CA 1
ATOM 3262 C C . SER B 1 170 ? -5.82 7.16 8.961 1 98.06 170 SER B C 1
ATOM 3264 O O . SER B 1 170 ? -5.738 6.016 9.414 1 98.06 170 SER B O 1
ATOM 3266 N N . GLY B 1 171 ? -5.691 7.449 7.688 1 98.62 171 GLY B N 1
ATOM 3267 C CA . GLY B 1 171 ? -5.68 6.477 6.605 1 98.62 171 GLY B CA 1
ATOM 3268 C C . GLY B 1 171 ? -4.652 5.375 6.805 1 98.62 171 GLY B C 1
ATOM 3269 O O . GLY B 1 171 ? -4.953 4.199 6.598 1 98.62 171 GLY B O 1
ATOM 3270 N N . PRO B 1 172 ? -3.424 5.73 7.215 1 98.81 172 PRO B N 1
ATOM 3271 C CA . PRO B 1 172 ? -2.426 4.68 7.434 1 98.81 172 PRO B CA 1
ATOM 3272 C C . PRO B 1 172 ? -2.914 3.594 8.391 1 98.81 172 PRO B C 1
ATOM 3274 O O . PRO B 1 172 ? -2.637 2.41 8.172 1 98.81 172 PRO B O 1
ATOM 3277 N N . ALA B 1 173 ? -3.645 3.957 9.398 1 98.75 173 ALA B N 1
ATOM 3278 C CA . ALA B 1 173 ? -4.18 2.973 10.336 1 98.75 173 ALA B CA 1
ATOM 3279 C C . ALA B 1 173 ? -5.145 2.018 9.641 1 98.75 173 ALA B C 1
ATOM 3281 O O . ALA B 1 173 ? -5.203 0.832 9.977 1 98.75 173 ALA B O 1
ATOM 3282 N N . TYR B 1 174 ? -5.988 2.545 8.68 1 98.88 174 TYR B N 1
ATOM 3283 C CA . TYR B 1 174 ? -6.867 1.676 7.902 1 98.88 174 TYR B CA 1
ATOM 3284 C C . TYR B 1 174 ? -6.066 0.607 7.168 1 98.88 174 TYR B C 1
ATOM 3286 O O . TYR B 1 174 ? -6.402 -0.579 7.227 1 98.88 174 TYR B O 1
ATOM 3294 N N . VAL B 1 175 ? -5.016 1.051 6.531 1 98.94 175 VAL B N 1
ATOM 3295 C CA . VAL B 1 175 ? -4.188 0.162 5.723 1 98.94 175 VAL B CA 1
ATOM 3296 C C . VAL B 1 175 ? -3.545 -0.9 6.609 1 98.94 175 VAL B C 1
ATOM 3298 O O . VAL B 1 175 ? -3.562 -2.088 6.281 1 98.94 175 VAL B O 1
ATOM 3301 N N . PHE B 1 176 ? -2.971 -0.473 7.777 1 98.88 176 PHE B N 1
ATOM 3302 C CA . PHE B 1 176 ? -2.391 -1.434 8.711 1 98.88 176 PHE B CA 1
ATOM 3303 C C . PHE B 1 176 ? -3.438 -2.438 9.172 1 98.88 176 PHE B C 1
ATOM 3305 O O . PHE B 1 176 ? -3.152 -3.631 9.289 1 98.88 176 PHE B O 1
ATOM 3312 N N . TYR B 1 177 ? -4.625 -1.953 9.414 1 98.88 177 TYR B N 1
ATOM 3313 C CA . TYR B 1 177 ? -5.75 -2.787 9.828 1 98.88 177 TYR B CA 1
ATOM 3314 C C . TYR B 1 177 ? -6.066 -3.836 8.766 1 98.88 177 TYR B C 1
ATOM 3316 O O . TYR B 1 177 ? -6.309 -5 9.094 1 98.88 177 TYR B O 1
ATOM 3324 N N . PHE B 1 178 ? -6.082 -3.445 7.504 1 98.88 178 PHE B N 1
ATOM 3325 C CA . PHE B 1 178 ? -6.332 -4.367 6.402 1 98.88 178 PHE B CA 1
ATOM 3326 C C . PHE B 1 178 ? -5.195 -5.379 6.277 1 98.88 178 PHE B C 1
ATOM 3328 O O . PHE B 1 178 ? -5.438 -6.559 6.012 1 98.88 178 PHE B O 1
ATOM 3335 N N . ILE B 1 179 ? -3.936 -4.949 6.422 1 98.88 179 ILE B N 1
ATOM 3336 C CA . ILE B 1 179 ? -2.779 -5.836 6.375 1 98.88 179 ILE B CA 1
ATOM 3337 C C . ILE B 1 179 ? -2.893 -6.891 7.473 1 98.88 179 ILE B C 1
ATOM 3339 O O . ILE B 1 179 ? -2.67 -8.078 7.23 1 98.88 179 ILE B O 1
ATOM 3343 N N . GLU B 1 180 ? -3.299 -6.438 8.703 1 98.62 180 GLU B N 1
ATOM 3344 C CA . GLU B 1 180 ? -3.512 -7.355 9.812 1 98.62 180 GLU B CA 1
ATOM 3345 C C . GLU B 1 180 ? -4.516 -8.445 9.453 1 98.62 180 GLU B C 1
ATOM 3347 O O . GLU B 1 180 ? -4.305 -9.617 9.758 1 98.62 180 GLU B O 1
ATOM 3352 N N . ALA B 1 181 ? -5.574 -8.016 8.867 1 98.81 181 ALA B N 1
ATOM 3353 C CA . ALA B 1 181 ? -6.637 -8.953 8.5 1 98.81 181 ALA B CA 1
ATOM 3354 C C . ALA B 1 181 ? -6.145 -9.977 7.488 1 98.81 181 ALA B C 1
ATOM 3356 O O . ALA B 1 181 ? -6.422 -11.172 7.621 1 98.81 181 ALA B O 1
ATOM 3357 N N . LEU B 1 182 ? -5.418 -9.547 6.477 1 98.81 182 LEU B N 1
ATOM 3358 C CA . LEU B 1 182 ? -4.922 -10.461 5.449 1 98.81 182 LEU B CA 1
ATOM 3359 C C . LEU B 1 182 ? -3.873 -11.406 6.023 1 98.81 182 LEU B C 1
ATOM 3361 O O . LEU B 1 182 ? -3.818 -12.578 5.652 1 98.81 182 LEU B O 1
ATOM 3365 N N . GLU B 1 183 ? -2.992 -10.859 6.895 1 98.75 183 GLU B N 1
ATOM 3366 C CA . GLU B 1 183 ? -2.02 -11.711 7.574 1 98.75 183 GLU B CA 1
ATOM 3367 C C . GLU B 1 183 ? -2.711 -12.812 8.367 1 98.75 183 GLU B C 1
ATOM 3369 O O . GLU B 1 183 ? -2.275 -13.969 8.352 1 98.75 183 GLU B O 1
ATOM 3374 N N . GLN B 1 184 ? -3.762 -12.406 9.086 1 98.75 184 GLN B N 1
ATOM 3375 C CA . GLN B 1 184 ? -4.516 -13.391 9.852 1 98.75 184 GLN B CA 1
ATOM 3376 C C . GLN B 1 184 ? -5.137 -14.438 8.93 1 98.75 184 GLN B C 1
ATOM 3378 O O . GLN B 1 184 ? -5.156 -15.625 9.258 1 98.75 184 GLN B O 1
ATOM 3383 N N . ALA B 1 185 ? -5.703 -14.031 7.82 1 98.81 185 ALA B N 1
ATOM 3384 C CA . ALA B 1 185 ? -6.238 -14.969 6.836 1 98.81 185 ALA B CA 1
ATOM 3385 C C . ALA B 1 185 ? -5.172 -15.953 6.387 1 98.81 185 ALA B C 1
ATOM 3387 O O . ALA B 1 185 ? -5.434 -17.156 6.281 1 98.81 185 ALA B O 1
ATOM 3388 N N . ALA B 1 186 ? -3.959 -15.445 6.094 1 98.75 186 ALA B N 1
ATOM 3389 C CA . ALA B 1 186 ? -2.848 -16.297 5.672 1 98.75 186 ALA B CA 1
ATOM 3390 C C . ALA B 1 186 ? -2.498 -17.312 6.75 1 98.75 186 ALA B C 1
ATOM 3392 O O . ALA B 1 186 ? -2.279 -18.5 6.453 1 98.75 186 ALA B O 1
ATOM 3393 N N . LEU B 1 187 ? -2.443 -16.844 8.016 1 98.56 187 LEU B N 1
ATOM 3394 C CA . LEU B 1 187 ? -2.174 -17.75 9.125 1 98.56 187 LEU B CA 1
ATOM 3395 C C . LEU B 1 187 ? -3.219 -18.859 9.195 1 98.56 187 LEU B C 1
ATOM 3397 O O . LEU B 1 187 ? -2.875 -20.031 9.383 1 98.56 187 LEU B O 1
ATOM 3401 N N . GLU B 1 188 ? -4.43 -18.531 9.008 1 98.38 188 GLU B N 1
ATOM 3402 C CA . GLU B 1 188 ? -5.52 -19.5 9.102 1 98.38 188 GLU B CA 1
ATOM 3403 C C . GLU B 1 188 ? -5.484 -20.469 7.93 1 98.38 188 GLU B C 1
ATOM 3405 O O . GLU B 1 188 ? -6.039 -21.578 8.016 1 98.38 188 GLU B O 1
ATOM 3410 N N . LEU B 1 189 ? -4.898 -20.094 6.871 1 97.69 189 LEU B N 1
ATOM 3411 C CA . LEU B 1 189 ? -4.766 -20.984 5.715 1 97.69 189 LEU B CA 1
ATOM 3412 C C . LEU B 1 189 ? -3.523 -21.859 5.836 1 97.69 189 LEU B C 1
ATOM 3414 O O . LEU B 1 189 ? -3.195 -22.609 4.91 1 97.69 189 LEU B O 1
ATOM 3418 N N . GLY B 1 190 ? -2.725 -21.688 6.914 1 97.06 190 GLY B N 1
ATOM 3419 C CA . GLY B 1 190 ? -1.696 -22.656 7.25 1 97.06 190 GLY B CA 1
ATOM 3420 C C . GLY B 1 190 ? -0.288 -22.125 7.047 1 97.06 190 GLY B C 1
ATOM 3421 O O . GLY B 1 190 ? 0.687 -22.859 7.227 1 97.06 190 GLY B O 1
ATOM 3422 N N . PHE B 1 191 ? -0.102 -20.906 6.719 1 98.06 191 PHE B N 1
ATOM 3423 C CA . PHE B 1 191 ? 1.23 -20.344 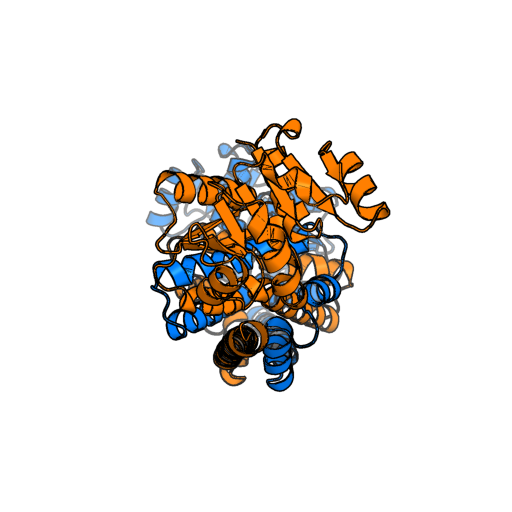6.531 1 98.06 191 PHE B CA 1
ATOM 3424 C C . PHE B 1 191 ? 1.907 -20.094 7.875 1 98.06 191 PHE B C 1
ATOM 3426 O O . PHE B 1 191 ? 1.241 -19.781 8.867 1 98.06 191 PHE B O 1
ATOM 3433 N N . ALA B 1 192 ? 3.227 -20.234 7.871 1 97.56 192 ALA B N 1
ATOM 3434 C CA . ALA B 1 192 ? 4.012 -19.766 9.016 1 97.56 192 ALA B CA 1
ATOM 3435 C C . ALA B 1 192 ? 3.961 -18.25 9.133 1 97.56 192 ALA B C 1
ATOM 3437 O O . ALA B 1 192 ? 3.695 -17.547 8.148 1 97.56 192 ALA B O 1
ATOM 3438 N N . PRO B 1 193 ? 4.188 -17.703 10.383 1 97.44 193 PRO B N 1
ATOM 3439 C CA . PRO B 1 193 ? 4.082 -16.266 10.602 1 97.44 193 PRO B CA 1
ATOM 3440 C C . PRO B 1 193 ? 4.938 -15.453 9.625 1 97.44 193 PRO B C 1
ATOM 3442 O O . PRO B 1 193 ? 4.473 -14.453 9.078 1 97.44 193 PRO B O 1
ATOM 3445 N N . TYR B 1 194 ? 6.168 -15.906 9.352 1 96.88 194 TYR B N 1
ATOM 3446 C CA . TYR B 1 194 ? 7.043 -15.156 8.461 1 96.88 194 TYR B CA 1
ATOM 3447 C C . TYR B 1 194 ? 6.516 -15.172 7.035 1 96.88 194 TYR B C 1
ATOM 3449 O O . TYR B 1 194 ? 6.637 -14.18 6.309 1 96.88 194 TYR B O 1
ATOM 3457 N N . GLN B 1 195 ? 5.883 -16.281 6.566 1 97.81 195 GLN B N 1
ATOM 3458 C CA . GLN B 1 195 ? 5.285 -16.375 5.242 1 97.81 195 GLN B CA 1
ATOM 3459 C C . GLN B 1 195 ? 4.062 -15.477 5.117 1 97.81 195 GLN B C 1
ATOM 3461 O O . GLN B 1 195 ? 3.902 -14.773 4.117 1 97.81 195 GLN B O 1
ATOM 3466 N N . ALA B 1 196 ? 3.213 -15.562 6.215 1 98.38 196 ALA B N 1
ATOM 3467 C CA . ALA B 1 196 ? 2.006 -14.742 6.246 1 98.38 196 ALA B CA 1
ATOM 3468 C C . ALA B 1 196 ? 2.348 -13.258 6.125 1 98.38 196 ALA B C 1
ATOM 3470 O O . ALA B 1 196 ? 1.717 -12.531 5.355 1 98.38 196 ALA B O 1
ATOM 3471 N N . ARG B 1 197 ? 3.354 -12.844 6.852 1 98.06 197 ARG B N 1
ATOM 3472 C CA . ARG B 1 197 ? 3.809 -11.453 6.828 1 98.06 197 ARG B CA 1
ATOM 3473 C C . ARG B 1 197 ? 4.352 -11.078 5.453 1 98.06 197 ARG B C 1
ATOM 3475 O O . ARG B 1 197 ? 3.967 -10.055 4.887 1 98.06 197 ARG B O 1
ATOM 3482 N N . ALA B 1 198 ? 5.199 -11.914 4.859 1 98.06 198 ALA B N 1
ATOM 3483 C CA . ALA B 1 198 ? 5.836 -11.633 3.576 1 98.06 198 ALA B CA 1
ATOM 3484 C C . ALA B 1 198 ? 4.793 -11.508 2.467 1 98.06 198 ALA B C 1
ATOM 3486 O O . ALA B 1 198 ? 4.816 -10.547 1.692 1 98.06 198 ALA B O 1
ATOM 3487 N N . LEU B 1 199 ? 3.836 -12.445 2.428 1 98.62 199 LEU B N 1
ATOM 3488 C CA . LEU B 1 199 ? 2.812 -12.453 1.389 1 98.62 199 LEU B CA 1
ATOM 3489 C C . LEU B 1 199 ? 1.911 -11.227 1.503 1 98.62 199 LEU B C 1
ATOM 3491 O O . LEU B 1 199 ? 1.633 -10.562 0.504 1 98.62 199 LEU B O 1
ATOM 3495 N N . SER B 1 200 ? 1.471 -10.945 2.723 1 98.75 200 SER B N 1
ATOM 3496 C CA . SER B 1 200 ? 0.516 -9.867 2.928 1 98.75 200 SER B CA 1
ATOM 3497 C C . SER B 1 200 ? 1.159 -8.508 2.67 1 98.75 200 SER B C 1
ATOM 3499 O O . SER B 1 200 ? 0.614 -7.684 1.93 1 98.75 200 SER B O 1
ATOM 3501 N N . LEU B 1 201 ? 2.389 -8.266 3.223 1 98.69 201 LEU B N 1
ATOM 3502 C CA . LEU B 1 201 ? 3.061 -6.98 3.086 1 98.69 201 LEU B CA 1
ATOM 3503 C C . LEU B 1 201 ? 3.428 -6.711 1.632 1 98.69 201 LEU B C 1
ATOM 3505 O O . LEU B 1 201 ? 3.195 -5.609 1.122 1 98.69 201 LEU B O 1
ATOM 3509 N N . GLN B 1 202 ? 3.918 -7.703 0.934 1 98.62 202 GLN B N 1
ATOM 3510 C CA . GLN B 1 202 ? 4.348 -7.512 -0.448 1 98.62 202 GLN B CA 1
ATOM 3511 C C . GLN B 1 202 ? 3.148 -7.309 -1.37 1 98.62 202 GLN B C 1
ATOM 3513 O O . GLN B 1 202 ? 3.23 -6.559 -2.346 1 98.62 202 GLN B O 1
ATOM 3518 N N . THR B 1 203 ? 2.041 -8 -1.028 1 98.75 203 THR B N 1
ATOM 3519 C CA . THR B 1 203 ? 0.821 -7.816 -1.807 1 98.75 203 THR B CA 1
ATOM 3520 C C . THR B 1 203 ? 0.321 -6.379 -1.699 1 98.75 203 THR B C 1
ATOM 3522 O O . THR B 1 203 ? 0.02 -5.746 -2.711 1 98.75 203 THR B O 1
ATOM 3525 N N . PHE B 1 204 ? 0.274 -5.836 -0.49 1 98.88 204 PHE B N 1
ATOM 3526 C CA . PHE B 1 204 ? -0.177 -4.461 -0.295 1 98.88 204 PHE B CA 1
ATOM 3527 C C . PHE B 1 204 ? 0.788 -3.477 -0.944 1 98.88 204 PHE B C 1
ATOM 3529 O O . PHE B 1 204 ? 0.364 -2.549 -1.634 1 98.88 204 PHE B O 1
ATOM 3536 N N . LEU B 1 205 ? 2.076 -3.656 -0.724 1 98.75 205 LEU B N 1
ATOM 3537 C CA . LEU B 1 205 ? 3.086 -2.771 -1.295 1 98.75 205 LEU B CA 1
ATOM 3538 C C . LEU B 1 205 ? 3.021 -2.783 -2.818 1 98.75 205 LEU B C 1
ATOM 3540 O O . LEU B 1 205 ? 2.943 -1.726 -3.449 1 98.75 205 LEU B O 1
ATOM 3544 N N . GLY B 1 206 ? 3.021 -3.953 -3.389 1 98.69 206 GLY B N 1
ATOM 3545 C CA . GLY B 1 206 ? 3.014 -4.086 -4.836 1 98.69 206 GLY B CA 1
ATOM 3546 C C . GLY B 1 206 ? 1.756 -3.527 -5.48 1 98.69 206 GLY B C 1
ATOM 3547 O O . GLY B 1 206 ? 1.83 -2.797 -6.469 1 98.69 206 GLY B O 1
ATOM 3548 N N . ALA B 1 207 ? 0.584 -3.871 -4.949 1 98.75 207 ALA B N 1
ATOM 3549 C CA . ALA B 1 207 ? -0.683 -3.41 -5.512 1 98.75 207 ALA B CA 1
ATOM 3550 C C . ALA B 1 207 ? -0.808 -1.893 -5.406 1 98.75 207 ALA B C 1
ATOM 3552 O O . ALA B 1 207 ? -1.271 -1.237 -6.344 1 98.75 207 ALA B O 1
ATOM 3553 N N . SER B 1 208 ? -0.39 -1.337 -4.254 1 98.81 208 SER B N 1
ATOM 3554 C CA . SER B 1 208 ? -0.455 0.109 -4.07 1 98.81 208 SER B CA 1
ATOM 3555 C C . SER B 1 208 ? 0.47 0.83 -5.047 1 98.81 208 SER B C 1
ATOM 3557 O O . SER B 1 208 ? 0.101 1.858 -5.617 1 98.81 208 SER B O 1
ATOM 3559 N N . LYS B 1 209 ? 1.661 0.304 -5.195 1 98.38 209 LYS B N 1
ATOM 3560 C CA . LYS B 1 209 ? 2.611 0.899 -6.129 1 98.38 209 LYS B CA 1
ATOM 3561 C C . LYS B 1 209 ? 2.1 0.809 -7.566 1 98.38 209 LYS B C 1
ATOM 3563 O O . LYS B 1 209 ? 2.191 1.775 -8.328 1 98.38 209 LYS B O 1
ATOM 3568 N N . LEU B 1 210 ? 1.57 -0.366 -7.938 1 98.19 210 LEU B N 1
ATOM 3569 C CA . LEU B 1 210 ? 1.005 -0.538 -9.273 1 98.19 210 LEU B CA 1
ATOM 3570 C C . LEU B 1 210 ? -0.107 0.475 -9.523 1 98.19 210 LEU B C 1
ATOM 3572 O O . LEU B 1 210 ? -0.141 1.115 -10.578 1 98.19 210 LEU B O 1
ATOM 3576 N N . ALA B 1 211 ? -1.006 0.656 -8.57 1 98.5 211 ALA B N 1
ATOM 3577 C CA . ALA B 1 211 ? -2.104 1.609 -8.695 1 98.5 211 ALA B CA 1
ATOM 3578 C C . ALA B 1 211 ? -1.579 3.035 -8.828 1 98.5 211 ALA B C 1
ATOM 3580 O O . ALA B 1 211 ? -2.111 3.828 -9.609 1 98.5 211 ALA B O 1
ATOM 3581 N N . SER B 1 212 ? -0.525 3.363 -8.062 1 97.69 212 SER B N 1
ATOM 3582 C CA . SER B 1 212 ? 0.019 4.719 -8.055 1 97.69 212 SER B CA 1
ATOM 3583 C C . SER B 1 212 ? 0.713 5.039 -9.375 1 97.69 212 SER B C 1
ATOM 3585 O O . SER B 1 212 ? 0.84 6.207 -9.75 1 97.69 212 SER B O 1
ATOM 3587 N N . GLN B 1 213 ? 1.168 4.012 -10.117 1 96.88 213 GLN B N 1
ATOM 3588 C CA . GLN B 1 213 ? 1.901 4.211 -11.359 1 96.88 213 GLN B CA 1
ATOM 3589 C C . GLN B 1 213 ? 0.983 4.059 -12.57 1 96.88 213 GLN B C 1
ATOM 3591 O O . GLN B 1 213 ? 1.417 4.23 -13.711 1 96.88 213 GLN B O 1
ATOM 3596 N N . SER B 1 214 ? -0.215 3.711 -12.312 1 95.69 214 SER B N 1
ATOM 3597 C CA . SER B 1 214 ? -1.16 3.48 -13.406 1 95.69 214 SER B CA 1
ATOM 3598 C C . SER B 1 214 ? -2.084 4.676 -13.594 1 95.69 214 SER B C 1
ATOM 3600 O O . SER B 1 214 ? -2.498 5.312 -12.625 1 95.69 214 SER B O 1
ATOM 3602 N N . ASP B 1 215 ? -2.465 4.949 -14.836 1 95.38 215 ASP B N 1
ATOM 3603 C CA . ASP B 1 215 ? -3.473 5.965 -15.125 1 95.38 215 ASP B CA 1
ATOM 3604 C C . ASP B 1 215 ? -4.883 5.398 -14.969 1 95.38 215 ASP B C 1
ATOM 3606 O O . ASP B 1 215 ? -5.852 6.152 -14.859 1 95.38 215 ASP B O 1
ATOM 3610 N N . ALA B 1 216 ? -4.953 4.07 -14.953 1 96.31 216 ALA B N 1
ATOM 3611 C CA . ALA B 1 216 ? -6.262 3.424 -14.859 1 96.31 216 ALA B CA 1
ATOM 3612 C C . ALA B 1 216 ? -6.832 3.555 -13.445 1 96.31 216 ALA B C 1
ATOM 3614 O O . ALA B 1 216 ? -6.098 3.465 -12.461 1 96.31 216 ALA B O 1
ATOM 3615 N N . PRO B 1 217 ? -8.203 3.785 -13.359 1 97.56 217 PRO B N 1
ATOM 3616 C CA . PRO B 1 217 ? -8.836 3.781 -12.031 1 97.56 217 PRO B CA 1
ATOM 3617 C C . PRO B 1 217 ? -8.641 2.459 -11.297 1 97.56 217 PRO B C 1
ATOM 3619 O O . PRO B 1 217 ? -8.492 1.41 -11.922 1 97.56 217 PRO B O 1
ATOM 3622 N N . ALA B 1 218 ? -8.68 2.533 -9.984 1 97.81 218 ALA B N 1
ATOM 3623 C CA . ALA B 1 218 ? -8.539 1.341 -9.148 1 97.81 218 ALA B CA 1
ATOM 3624 C C . ALA B 1 218 ? -9.562 0.278 -9.539 1 97.81 218 ALA B C 1
ATOM 3626 O O . ALA B 1 218 ? -9.266 -0.918 -9.508 1 97.81 218 ALA B O 1
ATOM 3627 N N . ALA B 1 219 ? -10.781 0.72 -9.875 1 97.94 219 ALA B N 1
ATOM 3628 C CA . ALA B 1 219 ? -11.844 -0.198 -10.281 1 97.94 219 ALA B CA 1
ATOM 3629 C C . ALA B 1 219 ? -11.43 -0.999 -11.516 1 97.94 219 ALA B C 1
ATOM 3631 O O . ALA B 1 219 ? -11.75 -2.184 -11.625 1 97.94 219 ALA B O 1
ATOM 3632 N N . THR B 1 220 ? -10.781 -0.363 -12.461 1 97.94 220 THR B N 1
ATOM 3633 C CA . THR B 1 220 ? -10.305 -1.026 -13.672 1 97.94 220 THR B CA 1
ATOM 3634 C C . THR B 1 220 ? -9.211 -2.035 -13.336 1 97.94 220 THR B C 1
ATOM 3636 O O . THR B 1 220 ? -9.219 -3.158 -13.852 1 97.94 220 THR B O 1
ATOM 3639 N N . LEU B 1 221 ? -8.234 -1.677 -12.516 1 97.75 221 LEU B N 1
ATOM 3640 C CA . LEU B 1 221 ? -7.172 -2.576 -12.094 1 97.75 221 LEU B CA 1
ATOM 3641 C C . LEU B 1 221 ? -7.742 -3.805 -11.391 1 97.75 221 LEU B C 1
ATOM 3643 O O . LEU B 1 221 ? -7.305 -4.93 -11.641 1 97.75 221 LEU B O 1
ATOM 3647 N N . ARG B 1 222 ? -8.75 -3.574 -10.5 1 98.06 222 ARG B N 1
ATOM 3648 C CA . ARG B 1 222 ? -9.422 -4.672 -9.805 1 98.06 222 ARG B CA 1
ATOM 3649 C C . ARG B 1 222 ? -10.062 -5.637 -10.805 1 98.06 222 ARG B C 1
ATOM 3651 O O . ARG B 1 222 ? -9.898 -6.855 -10.68 1 98.06 222 ARG B O 1
ATOM 3658 N N . ALA B 1 223 ? -10.734 -5.062 -11.789 1 97.12 223 ALA B N 1
ATOM 3659 C CA . ALA B 1 223 ? -11.406 -5.879 -12.789 1 97.12 223 ALA B CA 1
ATOM 3660 C C . ALA B 1 223 ? -10.406 -6.715 -13.586 1 97.12 223 ALA B C 1
ATOM 3662 O O . ALA B 1 223 ? -10.695 -7.859 -13.945 1 97.12 223 ALA B O 1
ATOM 3663 N N . GLN B 1 224 ? -9.281 -6.207 -13.844 1 93.5 224 GLN B N 1
ATOM 3664 C CA . GLN B 1 224 ? -8.25 -6.863 -14.648 1 93.5 224 GLN B CA 1
ATOM 3665 C C . GLN B 1 224 ? -7.695 -8.094 -13.938 1 93.5 224 GLN B C 1
ATOM 3667 O O . GLN B 1 224 ? -7.246 -9.039 -14.586 1 93.5 224 GLN B O 1
ATOM 3672 N N . VAL B 1 225 ? -7.781 -8.094 -12.602 1 93.94 225 VAL B N 1
ATOM 3673 C CA . VAL B 1 225 ? -7.262 -9.219 -11.828 1 93.94 225 VAL B CA 1
ATOM 3674 C C . VAL B 1 225 ? -8.406 -10.164 -11.453 1 93.94 225 VAL B C 1
ATOM 3676 O O . VAL B 1 225 ? -8.203 -11.133 -10.719 1 93.94 225 VAL B O 1
ATOM 3679 N N . THR B 1 226 ? -9.578 -9.828 -11.883 1 95.12 226 THR B N 1
ATOM 3680 C CA . THR B 1 226 ? -10.758 -10.602 -11.516 1 95.12 226 THR B CA 1
ATOM 3681 C C . THR B 1 226 ? -11.305 -11.359 -12.719 1 95.12 226 THR B C 1
ATOM 3683 O O . THR B 1 226 ? -12.07 -10.805 -13.508 1 95.12 226 THR B O 1
ATOM 3686 N N . SER B 1 227 ? -10.938 -12.625 -12.906 1 90.81 227 SER B N 1
ATOM 3687 C CA . SER B 1 227 ? -11.477 -13.445 -13.984 1 90.81 227 SER B CA 1
ATOM 3688 C C . SER B 1 227 ? -12.836 -14.031 -13.609 1 90.81 227 SER B C 1
ATOM 3690 O O . SER B 1 227 ? -13.062 -14.375 -12.445 1 90.81 227 SER B O 1
ATOM 3692 N N . LYS B 1 228 ? -13.727 -14.203 -14.57 1 92.31 228 LYS B N 1
ATOM 3693 C CA . LYS B 1 228 ? -15.055 -14.773 -14.336 1 92.31 228 LYS B CA 1
AT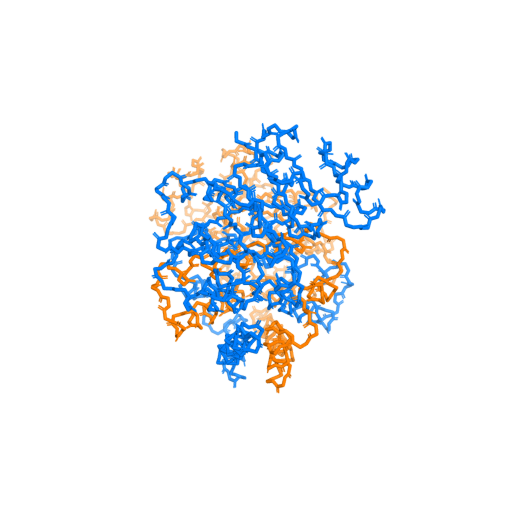OM 3694 C C . LYS B 1 228 ? -14.953 -16.203 -13.82 1 92.31 228 LYS B C 1
ATOM 3696 O O . LYS B 1 228 ? -14.281 -17.047 -14.422 1 92.31 228 LYS B O 1
ATOM 3701 N N . GLY B 1 229 ? -15.68 -16.406 -12.695 1 92.19 229 GLY B N 1
ATOM 3702 C CA . GLY B 1 229 ? -15.703 -17.734 -12.117 1 92.19 229 GLY B CA 1
ATOM 3703 C C . GLY B 1 229 ? -14.422 -18.078 -11.375 1 92.19 229 GLY B C 1
ATOM 3704 O O . GLY B 1 229 ? -14.273 -19.203 -10.875 1 92.19 229 GLY B O 1
ATOM 3705 N N . GLY B 1 230 ? -13.5 -17.125 -11.242 1 94.38 230 GLY B N 1
ATOM 3706 C CA . GLY B 1 230 ? -12.211 -17.391 -10.633 1 94.38 230 GLY B CA 1
ATOM 3707 C C . GLY B 1 230 ? -12.188 -17.156 -9.133 1 94.38 230 GLY B C 1
ATOM 3708 O O . GLY B 1 230 ? -13.242 -16.938 -8.523 1 94.38 230 GLY B O 1
ATOM 3709 N N . THR B 1 231 ? -10.992 -17.281 -8.547 1 96.69 231 THR B N 1
ATOM 3710 C CA . THR B 1 231 ? -10.789 -17.141 -7.109 1 96.69 231 THR B CA 1
ATOM 3711 C C . THR B 1 231 ? -11.023 -15.703 -6.664 1 96.69 231 THR B C 1
ATOM 3713 O O . THR B 1 231 ? -11.695 -15.461 -5.66 1 96.69 231 THR B O 1
ATOM 3716 N N . THR B 1 232 ? -10.5 -14.773 -7.426 1 97.75 232 THR B N 1
ATOM 3717 C CA . THR B 1 232 ? -10.609 -13.359 -7.09 1 97.75 232 THR B CA 1
ATOM 3718 C C . THR B 1 232 ? -12.078 -12.922 -7.055 1 97.75 232 THR B C 1
ATOM 3720 O O . THR B 1 232 ? -12.484 -12.195 -6.152 1 97.75 232 THR B O 1
ATOM 3723 N N . GLU B 1 233 ? -12.828 -13.375 -8.062 1 98 233 GLU B N 1
ATOM 3724 C CA . GLU B 1 233 ? -14.242 -13.016 -8.109 1 98 233 GLU B CA 1
ATOM 3725 C C . GLU B 1 233 ? -14.969 -13.508 -6.863 1 98 233 GLU B C 1
ATOM 3727 O O . GLU B 1 233 ? -15.812 -12.797 -6.309 1 98 233 GLU B O 1
ATOM 3732 N N . ARG B 1 234 ? -14.656 -14.719 -6.449 1 97.94 234 ARG B N 1
ATOM 3733 C CA . ARG B 1 234 ? -15.297 -15.266 -5.258 1 97.94 234 ARG B CA 1
ATOM 3734 C C . ARG B 1 234 ? -15 -14.398 -4.035 1 97.94 234 ARG B C 1
ATOM 3736 O O . ARG B 1 234 ? -15.891 -14.156 -3.215 1 97.94 234 ARG B O 1
ATOM 3743 N N . ALA B 1 235 ? -13.797 -14.008 -3.885 1 98.69 235 ALA B N 1
ATOM 3744 C CA . ALA B 1 235 ? -13.398 -13.188 -2.748 1 98.69 235 ALA B CA 1
ATOM 3745 C C . ALA B 1 235 ? -14.086 -11.82 -2.791 1 98.69 235 ALA B C 1
ATOM 3747 O O . ALA B 1 235 ? -14.609 -11.352 -1.78 1 98.69 235 ALA B O 1
ATOM 3748 N N . ILE B 1 236 ? -14.062 -11.148 -3.961 1 98.75 236 ILE B N 1
ATOM 3749 C CA . ILE B 1 236 ? -14.641 -9.82 -4.109 1 98.75 236 ILE B CA 1
ATOM 3750 C C . ILE B 1 236 ? -16.141 -9.875 -3.836 1 98.75 236 ILE B C 1
ATOM 3752 O O . ILE B 1 236 ? -16.688 -9.008 -3.158 1 98.75 236 ILE B O 1
ATOM 3756 N N . LEU B 1 237 ? -16.781 -10.953 -4.398 1 98.44 237 LEU B N 1
ATOM 3757 C CA . LEU B 1 237 ? -18.203 -11.133 -4.137 1 98.44 237 LEU B CA 1
ATOM 3758 C C . LEU B 1 237 ? -18.469 -11.281 -2.643 1 98.44 237 LEU B C 1
ATOM 3760 O O . LEU B 1 237 ? -19.453 -10.734 -2.125 1 98.44 237 LEU B O 1
ATOM 3764 N N . SER B 1 238 ? -17.656 -12.055 -1.99 1 98.62 238 SER B N 1
ATOM 3765 C CA . SER B 1 238 ? -17.781 -12.211 -0.544 1 98.62 238 SER B CA 1
ATOM 3766 C C . SER B 1 238 ? -17.672 -10.859 0.166 1 98.62 238 SER B C 1
ATOM 3768 O O . SER B 1 238 ? -18.469 -10.57 1.061 1 98.62 238 SER B O 1
ATOM 3770 N N . MET B 1 239 ? -16.734 -9.984 -0.195 1 98.5 239 MET B N 1
ATOM 3771 C CA . MET B 1 239 ? -16.547 -8.672 0.416 1 98.5 239 MET B CA 1
ATOM 3772 C C . MET B 1 239 ? -17.75 -7.766 0.137 1 98.5 239 MET B C 1
ATOM 3774 O O . MET B 1 239 ? -18.188 -7.02 1.015 1 98.5 239 MET B O 1
ATOM 3778 N N . GLU B 1 240 ? -18.234 -7.84 -1.109 1 98.31 240 GLU B N 1
ATOM 3779 C CA . GLU B 1 240 ? -19.391 -7.047 -1.483 1 98.31 240 GLU B CA 1
ATOM 3780 C C . GLU B 1 240 ? -20.625 -7.445 -0.665 1 98.31 240 GLU B C 1
ATOM 3782 O O . GLU B 1 240 ? -21.359 -6.582 -0.182 1 98.31 240 GLU B O 1
ATOM 3787 N N . GLN B 1 241 ? -20.812 -8.719 -0.512 1 98.25 241 GLN B N 1
ATOM 3788 C CA . GLN B 1 241 ? -21.953 -9.227 0.247 1 98.25 241 GLN B CA 1
ATOM 3789 C C . GLN B 1 241 ? -21.844 -8.828 1.718 1 98.25 241 GLN B C 1
ATOM 3791 O O . GLN B 1 241 ? -22.875 -8.602 2.371 1 98.25 241 GLN B O 1
ATOM 3796 N N . ALA B 1 242 ? -20.641 -8.695 2.207 1 98.31 242 ALA B N 1
ATOM 3797 C CA . ALA B 1 242 ? -20.422 -8.32 3.6 1 98.31 242 ALA B CA 1
ATOM 3798 C C . ALA B 1 242 ? -20.5 -6.805 3.775 1 98.31 242 ALA B C 1
ATOM 3800 O O . ALA B 1 242 ? -20.422 -6.301 4.898 1 98.31 242 ALA B O 1
ATOM 3801 N N . GLY B 1 243 ? -20.594 -6.012 2.693 1 98.25 243 GLY B N 1
ATOM 3802 C CA . GLY B 1 243 ? -20.734 -4.566 2.75 1 98.25 243 GLY B CA 1
ATOM 3803 C C . GLY B 1 243 ? -19.469 -3.855 3.17 1 98.25 243 GLY B C 1
ATOM 3804 O O . GLY B 1 243 ? -19.516 -2.842 3.867 1 98.25 243 GLY B O 1
ATOM 3805 N N . ILE B 1 244 ? -18.328 -4.312 2.766 1 98.44 244 ILE B N 1
ATOM 3806 C CA . ILE B 1 244 ? -17.031 -3.809 3.229 1 98.44 244 ILE B CA 1
ATOM 3807 C C . ILE B 1 244 ? -16.828 -2.385 2.715 1 98.44 244 ILE B C 1
ATOM 3809 O O . ILE B 1 244 ? -16.359 -1.514 3.453 1 98.44 244 ILE B O 1
ATOM 3813 N N . LYS B 1 245 ? -17.156 -2.139 1.415 1 98.19 245 LYS B N 1
ATOM 3814 C CA . LYS B 1 245 ? -16.969 -0.802 0.862 1 98.19 245 LYS B CA 1
ATOM 3815 C C . LYS B 1 245 ? -17.719 0.245 1.673 1 98.19 245 LYS B C 1
ATOM 3817 O O . LYS B 1 245 ? -17.156 1.264 2.068 1 98.19 245 LYS B O 1
ATOM 3822 N N . GLN B 1 246 ? -18.938 -0.028 1.935 1 98.44 246 GLN B N 1
ATOM 3823 C CA . GLN B 1 246 ? -19.766 0.912 2.689 1 98.44 246 GLN B CA 1
ATOM 3824 C C . GLN B 1 246 ? -19.234 1.086 4.109 1 98.44 246 GLN B C 1
ATOM 3826 O O . GLN B 1 246 ? -19.266 2.188 4.66 1 98.44 246 GLN B O 1
ATOM 3831 N N . ALA B 1 247 ? -18.812 0.022 4.68 1 98.69 247 ALA B N 1
ATOM 3832 C CA . ALA B 1 247 ? -18.281 0.078 6.039 1 98.69 247 ALA B CA 1
ATOM 3833 C C . ALA B 1 247 ? -17.031 0.947 6.105 1 98.69 247 ALA B C 1
ATOM 3835 O O . ALA B 1 247 ? -16.812 1.676 7.078 1 98.69 247 ALA B O 1
ATOM 3836 N N . ILE B 1 248 ? -16.156 0.871 5.086 1 98.81 248 ILE B N 1
ATOM 3837 C CA . ILE B 1 248 ? -14.953 1.696 5.02 1 98.81 248 ILE B CA 1
ATOM 3838 C C . ILE B 1 248 ? -15.344 3.166 4.883 1 98.81 248 ILE B C 1
ATOM 3840 O O . ILE B 1 248 ? -14.781 4.031 5.555 1 98.81 248 ILE B O 1
ATOM 3844 N N . ILE B 1 249 ? -16.312 3.438 4.031 1 98.75 249 ILE B N 1
ATOM 3845 C CA . ILE B 1 249 ? -16.797 4.801 3.84 1 98.75 249 ILE B CA 1
ATOM 3846 C C . ILE B 1 249 ? -17.328 5.348 5.16 1 98.75 249 ILE B C 1
ATOM 3848 O O . ILE B 1 249 ? -17 6.465 5.559 1 98.75 249 ILE B O 1
ATOM 3852 N N . GLN B 1 250 ? -18.078 4.543 5.883 1 98.69 250 GLN B N 1
ATOM 3853 C CA . GLN B 1 250 ? -18.641 4.953 7.164 1 98.69 250 GLN B CA 1
ATOM 3854 C C . GLN B 1 250 ? -17.547 5.215 8.195 1 98.69 250 GLN B C 1
ATOM 3856 O O . GLN B 1 250 ? -17.656 6.141 9 1 98.69 250 GLN B O 1
ATOM 3861 N N . ALA B 1 251 ? -16.547 4.395 8.188 1 98.75 251 ALA B N 1
ATOM 3862 C CA . ALA B 1 251 ? -15.422 4.59 9.102 1 98.75 251 ALA B CA 1
ATOM 3863 C C . ALA B 1 251 ? -14.734 5.93 8.844 1 98.75 251 ALA B C 1
ATOM 3865 O O . ALA B 1 251 ? -14.438 6.668 9.789 1 98.75 251 ALA B O 1
ATOM 3866 N N . ALA B 1 252 ? -14.469 6.227 7.555 1 98.62 252 ALA B N 1
ATOM 3867 C CA . ALA B 1 252 ? -13.852 7.5 7.199 1 98.62 252 ALA B CA 1
ATOM 3868 C C . ALA B 1 252 ? -14.742 8.672 7.613 1 98.62 252 ALA B C 1
ATOM 3870 O O . ALA B 1 252 ? -14.242 9.695 8.086 1 98.62 252 ALA B O 1
ATOM 3871 N N . GLN B 1 253 ? -16.047 8.516 7.426 1 98.31 253 GLN B N 1
ATOM 3872 C CA . GLN B 1 253 ? -16.984 9.555 7.824 1 98.31 253 GLN B CA 1
ATOM 3873 C C . GLN B 1 253 ? -16.969 9.758 9.336 1 98.31 253 GLN B C 1
ATOM 3875 O O . GLN B 1 253 ? -17.094 10.883 9.82 1 98.31 253 GLN B O 1
ATOM 3880 N N . ALA B 1 254 ? -16.891 8.672 10.078 1 98.38 254 ALA B N 1
ATOM 3881 C CA . ALA B 1 254 ? -16.797 8.766 11.531 1 98.38 254 ALA B CA 1
ATOM 3882 C C . ALA B 1 254 ? -15.555 9.531 11.961 1 98.38 254 ALA B C 1
ATOM 3884 O O . ALA B 1 254 ? -15.602 10.336 12.891 1 98.38 254 ALA B O 1
ATOM 3885 N N . ALA B 1 255 ? -14.445 9.266 11.312 1 98.19 255 ALA B N 1
ATOM 3886 C CA . ALA B 1 255 ? -13.211 9.984 11.594 1 98.19 255 ALA B CA 1
ATOM 3887 C C . ALA B 1 255 ? -13.359 11.477 11.273 1 98.19 255 ALA B C 1
ATOM 3889 O O . ALA B 1 255 ? -12.906 12.328 12.039 1 98.19 255 ALA B O 1
ATOM 3890 N N . ALA B 1 256 ? -13.945 11.781 10.117 1 97.44 256 ALA B N 1
ATOM 3891 C CA . ALA B 1 256 ? -14.164 13.172 9.727 1 97.44 256 ALA B CA 1
ATOM 3892 C C . ALA B 1 256 ? -15.039 13.898 10.742 1 97.44 256 ALA B C 1
ATOM 3894 O O . ALA B 1 256 ? -14.766 15.047 11.102 1 97.44 256 ALA B O 1
ATOM 3895 N N . LYS B 1 257 ? -16.125 13.258 11.133 1 97.19 257 LYS B N 1
ATOM 3896 C CA . LYS B 1 257 ? -17.016 13.836 12.141 1 97.19 257 LYS B CA 1
ATOM 3897 C C . LYS B 1 257 ? -16.266 14.117 13.438 1 97.19 257 LYS B C 1
ATOM 3899 O O . LYS B 1 257 ? -16.438 15.188 14.031 1 97.19 257 LYS B O 1
ATOM 3904 N N . ARG B 1 258 ? -15.5 13.172 13.891 1 96.75 258 ARG B N 1
ATOM 3905 C CA . ARG B 1 258 ? -14.727 13.352 15.117 1 96.75 258 ARG B CA 1
ATOM 3906 C C . ARG B 1 258 ? -13.734 14.5 14.977 1 96.75 258 ARG B C 1
ATOM 3908 O O . ARG B 1 258 ? -13.508 15.25 15.93 1 96.75 258 ARG B O 1
ATOM 3915 N N . ALA B 1 259 ? -13.07 14.609 13.812 1 95.19 259 ALA B N 1
ATOM 3916 C CA . ALA B 1 259 ? -12.148 15.711 13.562 1 95.19 259 ALA B CA 1
ATOM 3917 C C . ALA B 1 259 ? -12.844 17.062 13.75 1 95.19 259 ALA B C 1
ATOM 3919 O O . ALA B 1 259 ? -12.281 17.969 14.359 1 95.19 259 ALA B O 1
ATOM 3920 N N . ARG B 1 260 ? -14.047 17.156 13.227 1 94.75 260 ARG B N 1
ATOM 3921 C CA . ARG B 1 260 ? -14.828 18.375 13.375 1 94.75 260 ARG B CA 1
ATOM 3922 C C . ARG B 1 260 ? -15.172 18.625 14.836 1 94.75 260 ARG B C 1
ATOM 3924 O O . ARG B 1 260 ? -15.078 19.766 15.312 1 94.75 260 ARG B O 1
ATOM 3931 N N . GLU B 1 261 ? -15.555 17.594 15.523 1 95.69 261 GLU B N 1
ATOM 3932 C CA . GLU B 1 261 ? -15.883 17.703 16.938 1 95.69 261 GLU B CA 1
ATOM 3933 C C . GLU B 1 261 ? -14.68 18.188 17.75 1 95.69 261 GLU B C 1
ATOM 3935 O O . GLU B 1 261 ? -14.828 19.016 18.641 1 95.69 261 GLU B O 1
ATOM 3940 N N . LEU B 1 262 ? -13.547 17.625 17.469 1 92.38 262 LEU B N 1
ATOM 3941 C CA . LEU B 1 262 ? -12.32 18.031 18.141 1 92.38 262 LEU B CA 1
ATOM 3942 C C . LEU B 1 262 ? -12.055 19.516 17.922 1 92.38 262 LEU B C 1
ATOM 3944 O O . LEU B 1 262 ? -11.664 20.234 18.844 1 92.38 262 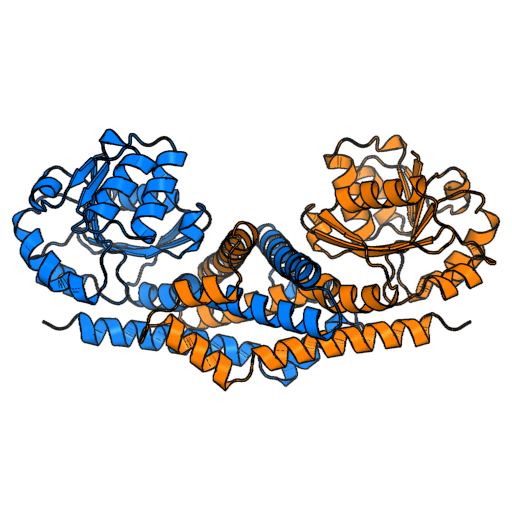LEU B O 1
ATOM 3948 N N . GLY B 1 263 ? -12.211 19.984 16.703 1 91.56 263 GLY B N 1
ATOM 3949 C CA . GLY B 1 263 ? -12.031 21.391 16.406 1 91.56 263 GLY B CA 1
ATOM 3950 C C . GLY B 1 263 ? -12.961 22.297 17.203 1 91.56 263 GLY B C 1
ATOM 3951 O O . GLY B 1 263 ? -12.539 23.328 17.703 1 91.56 263 GLY B O 1
ATOM 3952 N N . GLU B 1 264 ? -14.203 21.859 17.344 1 92.62 264 GLU B N 1
ATOM 3953 C CA . GLU B 1 264 ? -15.195 22.641 18.094 1 92.62 264 GLU B CA 1
ATOM 3954 C C . GLU B 1 264 ? -14.867 22.641 19.594 1 92.62 264 GLU B C 1
ATOM 3956 O O . GLU B 1 264 ? -15.008 23.672 20.266 1 92.62 264 GLU B O 1
ATOM 3961 N N . GLN B 1 265 ? -14.461 21.531 20.062 1 92.31 265 GLN B N 1
ATOM 3962 C CA . GLN B 1 265 ? -14.188 21.359 21.484 1 92.31 265 GLN B CA 1
ATOM 3963 C C . GLN B 1 265 ? -12.898 22.078 21.875 1 92.31 265 GLN B C 1
ATOM 3965 O O . GLN B 1 265 ? -12.852 22.781 22.891 1 92.31 265 GLN B O 1
ATOM 3970 N N . LEU B 1 266 ? -11.859 21.906 21.031 1 91.38 266 LEU B N 1
ATOM 3971 C CA . LEU B 1 266 ? -10.531 22.391 21.422 1 91.38 266 LEU B CA 1
ATOM 3972 C C . LEU B 1 266 ? -10.305 23.812 20.938 1 91.38 266 LEU B C 1
ATOM 3974 O O . LEU B 1 266 ? -9.375 24.484 21.391 1 91.38 266 LEU B O 1
ATOM 3978 N N . GLY B 1 267 ? -11.117 24.219 19.953 1 90.5 267 GLY B N 1
ATOM 3979 C CA . GLY B 1 267 ? -10.969 25.547 19.406 1 90.5 267 GLY B CA 1
ATOM 3980 C C . GLY B 1 267 ? -11.656 26.609 20.234 1 90.5 267 GLY B C 1
ATOM 3981 O O . GLY B 1 267 ? -11.586 27.797 19.922 1 90.5 267 GLY B O 1
ATOM 3982 N N . LYS B 1 268 ? -12.391 26.141 21.312 1 85.44 268 LYS B N 1
ATOM 3983 C CA . LYS B 1 268 ? -13.094 27.062 22.188 1 85.44 268 LYS B CA 1
ATOM 3984 C C . LYS B 1 268 ? -12.125 27.781 23.125 1 85.44 268 LYS B C 1
ATOM 3986 O O . LYS B 1 268 ? -11.055 27.25 23.438 1 85.44 268 LYS B O 1
ATOM 3991 N N . ASP B 1 269 ? -12.453 29.203 23.469 1 80.69 269 ASP B N 1
ATOM 3992 C CA . ASP B 1 269 ? -11.641 30 24.391 1 80.69 269 ASP B CA 1
ATOM 3993 C C . ASP B 1 269 ? -11.844 29.547 25.828 1 80.69 269 ASP B C 1
ATOM 3995 O O . ASP B 1 269 ? -12.953 29.188 26.219 1 80.69 269 ASP B O 1
#

Secondary structure (DSSP, 8-state):
--EEEE--SHHHHHHHHHHHHTT--GGGEEEE-S-HHHHHHHHHHH--EEES-GGGGGG-SEEEE-S-HHHHHHHHHHHGGG-SS-EEEE--TT--HHHHHHHTTT---EEEEE--GGGGGT-EEEEEEE-TT--HHHHHHHHHHHHTTEEEEE-SSTHHHHHHIIIIISHHHHHHHHHHHHHHHHHHTT--HHHHHHHHHHHHHHHHHHHHH-SS-HHHHHHHT--TTSHHHHHHHHHHHTTHHHHHHHHHHHHHHHHHHHHHHHS--/--EEEE--SHHHHHHHHHHHHTT--GGGEEEE-S-HHHHHHHHHHH--EEES-GGGGGG-SEEEE-S-HHHHHHHHHHHGGG-SSPEEEE--TT--HHHHHHHTTT---EEEEE--GGGGGT-EEEEEEE-TT--HHHHHHHHHHHHTTEEEEE-SSTHHHHHHIIIIISHHHHHHHHHHHHHHHHHHTT--HHHHHHHHHHHHHHHHHHHHH-SS-HHHHHHHT--TTSHHHHHHHHHHHTTHHHHHHHHHHHHHHHHHHHHHHHT--

Foldseek 3Di:
DAEEEEDLDLVVLLLLVLCVVVPHDQASYEYQDQDPVSQVVSCVPRVHHYHVDLLVCLPGQEYEYPDELLCLLVVLLVNLVSDDNHQYEYQYFQADQVLSCVSSVNDFNYKYKHWANQLNVLAIEMEIEGGPPHDPVNVVVVLVSSNSSHHYDYDDDRLVNLLCCLCRHCVVVVLVVVLVVQLVVVVVVPDDSVVSNVVSVCVSVVLVVVCVPDPDDPVVVLVVVDDPPDPSVVVVVVCVVVVVVVVSVVSSVVSSVVSNVSNVVSSDD/DAEEEEDLDLVVLLLLVLCVVVPHDQARYEYQDQDPVSQVVCCVPRVHHYHNDLLVCLPGQEYEYPDELLCLLVVLLVCLVSDDNHQYEYQYFQADQVLSCVSSVNDFNYKYKHWANQLNVLAIEMEIEGGPPHDPVNVVVVLVSSNSSHHYDYDHDRLVNLLCCLCRHCVVVVVVVVLVVQLVVVVVVPDDSVVSNVVSVCVSVVLVVVCVPDPDHPVVVLVVVDDPPDPSVVVVVVCVVVVVVVVSVVSSVVSSVVSNVSNVVSSDD

Radius of gyration: 26.75 Å; Cα contacts (8 Å, |Δi|>4): 1142; chains: 2; bounding box: 44×78×62 Å

InterPro domains:
  IPR000304 Pyrroline-5-carboxylate reductase-like [MF_01925] (1-262)
  IPR000304 Pyrroline-5-carboxylate reductase-like [PIRSF000193] (1-264)
  IPR000304 Pyrroline-5-carboxylate reductase-like [TIGR00112] (3-262)
  IPR008927 6-phosphogluconate dehydrogenase-like, C-terminal domain superfamily [SSF48179] (157-265)
  IPR028939 Pyrroline-5-carboxylate reductase, catalytic, N-terminal [PF03807] (2-94)
  IPR029036 Pyrroline-5-carboxylate reductase, dimerisation domain [PF14748] (158-262)
  IPR036291 NAD(P)-binding domain superfamily [SSF51735] (1-155)
  IPR053790 Pyrroline-5-carboxylate reductase-like conserved site [PS00521] (217-240)

Organism: Methylobacillus flagellatus (strain ATCC 51484 / DSM 6875 / VKM B-1610 / KT) (NCBI:txid265072)

Sequence (538 aa):
MKISFIGGGNMARAIIGGLKQKGYSMATISVIELDAAKREQLTEEFGIHATEHLPSVANADIIVLAVKPQQLRDLAIFLASFLNQQLVISIAAGIPCAALSRWLNGYRAIVRAMPNTPAQIQVGISGLYAADGVSIEQREQADLLLSAAGSTLWVDDEQKIDAVTAISGSGPAYVFYFIEALEQAALELGFAPYQARALSLQTFLGASKLASQSDAPAATLRAQVTSKGGTTERAILSMEQAGIKQAIIQAAQAAAKRARELGEQLGKDMKISFIGGGNMARAIIGGLKQKGYSMATISVIELDAAKREQLTEEFGIHATEHLPSVANADIIVLAVKPQQLRDLAIFLASFLNQQLVISIAAGIPCAALSRWLNGYRAIVRAMPNTPAQIQVGISGLYAADGVSIEQREQADLLLSAAGSTLWVDDEQKIDAVTAISGSGPAYVFYFIEALEQAALELGFAPYQARALSLQTFLGASKLASQSDAPAATLRAQVTSKGGTTERAILSMEQAGIKQAIIQAAQAAAKRARELGEQLGKD

Solvent-accessible surface area (backbone atoms only — not comparable to full-atom values): 25863 Å² total; per-residue (Å²): 128,30,38,24,30,38,28,69,44,71,66,42,47,11,36,50,51,19,33,50,73,72,65,49,67,39,83,39,32,35,30,32,29,81,51,63,70,57,30,50,49,46,28,70,74,62,57,32,50,53,38,70,57,67,78,67,49,56,76,29,46,31,39,36,41,40,49,57,53,90,52,42,56,68,51,30,48,66,47,33,82,54,61,81,83,42,36,37,34,35,55,33,72,35,57,45,68,68,39,52,18,56,40,25,75,64,48,42,35,35,32,47,33,42,57,23,74,27,14,65,74,42,37,14,45,26,36,34,29,72,39,91,53,43,46,74,67,51,50,51,51,50,48,56,54,52,42,31,11,14,48,71,44,79,49,96,47,70,71,50,50,32,41,37,35,20,51,30,39,24,24,35,33,54,48,25,49,52,45,44,22,48,25,51,32,32,41,74,65,67,42,53,73,72,54,15,46,51,44,33,41,39,24,44,32,14,33,26,46,47,51,66,74,41,91,62,54,42,66,55,57,22,50,75,57,37,49,88,91,34,31,32,38,44,16,52,51,43,33,59,74,62,42,44,49,61,38,50,25,48,12,33,50,42,8,22,51,41,24,50,49,44,17,61,65,67,38,54,133,128,30,37,23,31,38,28,70,43,72,67,42,46,13,36,51,50,19,34,50,74,72,64,50,66,38,85,38,33,35,30,32,28,83,50,64,70,58,31,50,49,46,26,70,73,62,58,32,50,52,38,69,57,68,78,67,51,55,76,29,47,33,37,36,41,41,48,56,54,90,52,44,58,69,51,31,47,63,46,32,80,55,60,82,83,42,38,37,34,34,56,33,72,34,57,44,67,68,38,51,16,55,40,26,74,64,49,41,33,36,33,46,33,40,56,23,74,27,15,63,76,41,37,15,45,26,34,34,29,71,39,91,54,44,47,74,67,51,51,53,50,52,48,56,53,52,42,31,10,14,47,70,44,80,48,96,47,68,71,50,50,32,41,37,34,21,51,29,38,26,23,36,32,54,48,24,50,50,43,43,23,47,24,49,32,33,40,74,65,67,43,53,72,70,54,14,47,51,42,32,42,38,24,43,32,15,31,27,46,48,52,65,74,40,91,61,54,43,66,54,57,24,50,74,59,37,48,90,93,36,31,33,39,44,17,51,51,44,32,59,74,63,40,44,52,60,40,49,25,49,13,35,49,41,8,23,53,42,24,50,49,44,18,61,65,67,36,55,133

pLDDT: mean 96.69, std 2.58, range [80.56, 98.94]

Nearest PDB structures (foldseek):
  2ag8-assembly1_A  TM=9.537E-01  e=9.895E-27  Neisseria meningitidis MC58
  3tri-assembly1_B  TM=9.391E-01  e=1.112E-25  Coxiella burnetii
  6xp0-assembly1_A-2  TM=9.273E-01  e=8.151E-23  Homo sapiens
  6xp2-assembly1_A  TM=9.157E-01  e=1.413E-22  Homo sapiens
  6lhm-assembly2_B  TM=9.109E-01  e=2.925E-20  Homo sapiens